Protein AF-A0A175WBI1-F1 (afdb_monomer)

Foldseek 3Di:
DADPPLCQVVLQPLVSLCQLLVVFPQLPPPFDVVFDAKDKDWQWFFPDPLWIKIWIWIAGSNRQKIWIWIDTSVGDIDTFFMDRPPQGAQAEDEPVLQQLSLLRSCLGDVSRDFPEDSSSNNCSSYADAAPDPVQVNLQRLLVHSCVRHNPLCLLSSLVSNLSSYCHLLQKDKDWDDDDQQIAIAIDNDDPPPPCCPPPRHRHCRHDVNVVVVVDPSNRSVVSSVRSVVSNVVVVVVDPPPPPPPDDGDPRDFFNKFKKKKKFFQDDLLDHHDPCLLVQLQLWLQVVCVLVVFWGKDFDAWDWDQDVNDTDTGITMMMIMTGHPVLQSLLLSLQQCLLRLTDQPIAMAGPSPRPGDPDGSLDPVRSDDLKRKWKKWAWAQDPPDLTDTQLAQPPCLVVLLPDCQLCPVFWDWDDPDSSQWIWTAGPVRWIKIKRQDDVVSSRGNTMMMIIGNGQDLSVLQSVLSSQASRVMAIPPNQEGEPPNVVVRPDCPVRRDHDDSVRSSVDPVCGSNSSSVVSSVVSVVVVVVVVD

Structure (mmCIF, N/CA/C/O backbone):
data_AF-A0A175WBI1-F1
#
_entry.id   AF-A0A175WBI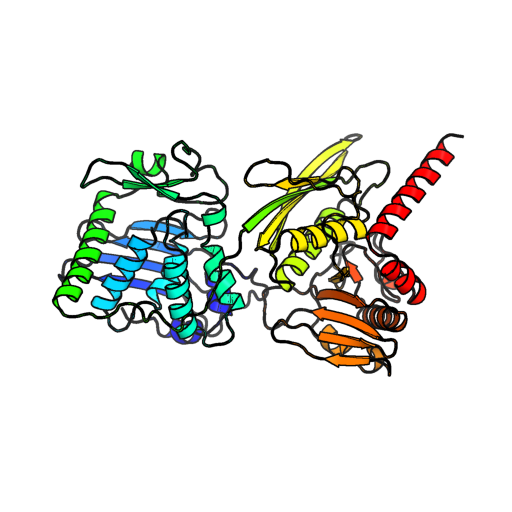1-F1
#
loop_
_atom_site.group_PDB
_atom_site.id
_atom_site.type_symbol
_atom_site.label_atom_id
_atom_site.label_alt_id
_atom_site.label_comp_id
_atom_site.label_asym_id
_atom_site.label_entity_id
_atom_site.label_seq_id
_atom_site.pdbx_PDB_ins_code
_atom_site.Cartn_x
_atom_site.Cartn_y
_atom_site.Cartn_z
_atom_site.occupancy
_atom_site.B_iso_or_equiv
_atom_site.auth_seq_id
_atom_site.auth_comp_id
_atom_site.auth_asym_id
_atom_site.auth_atom_id
_atom_site.pdbx_PDB_model_num
ATOM 1 N N . MET A 1 1 ? -30.820 -11.421 9.991 1.00 67.31 1 MET A N 1
ATOM 2 C CA . MET A 1 1 ? -31.327 -11.354 8.594 1.00 67.31 1 MET A CA 1
ATOM 3 C C . MET A 1 1 ? -30.323 -12.065 7.705 1.00 67.31 1 MET A C 1
ATOM 5 O O . MET A 1 1 ? -29.138 -11.834 7.921 1.00 67.31 1 MET A O 1
ATOM 9 N N . PRO A 1 2 ? -30.737 -12.902 6.736 1.00 80.94 2 PRO A N 1
ATOM 10 C CA . PRO A 1 2 ? -29.786 -13.587 5.865 1.00 80.94 2 PRO A CA 1
ATOM 11 C C . PRO A 1 2 ? -29.010 -12.590 4.996 1.00 80.94 2 PRO A C 1
ATOM 13 O O . PRO A 1 2 ? -29.532 -11.528 4.657 1.00 80.94 2 PRO A O 1
ATOM 16 N N . LEU A 1 3 ? -27.796 -12.974 4.589 1.00 85.75 3 LEU A N 1
ATOM 17 C CA . LEU A 1 3 ? -26.983 -12.226 3.628 1.00 85.75 3 LEU A CA 1
ATOM 18 C C . LEU A 1 3 ? -27.808 -11.843 2.387 1.00 85.75 3 LEU A C 1
ATOM 20 O O . LEU A 1 3 ? -28.344 -12.761 1.739 1.00 85.75 3 LEU A O 1
ATOM 24 N N . PRO A 1 4 ? -27.885 -10.541 2.034 1.00 87.19 4 PRO A N 1
ATOM 25 C CA . PRO A 1 4 ? -28.592 -10.076 0.848 1.00 87.19 4 PRO A CA 1
ATOM 26 C C . PRO A 1 4 ? -28.163 -10.852 -0.396 1.00 87.19 4 PRO A C 1
ATOM 28 O O . PRO A 1 4 ? -26.975 -11.066 -0.640 1.00 87.19 4 PRO A O 1
ATOM 31 N N . THR A 1 5 ? -29.135 -11.295 -1.194 1.00 86.19 5 THR A N 1
ATOM 32 C CA . THR A 1 5 ? -28.869 -12.163 -2.355 1.00 86.19 5 THR A CA 1
ATOM 33 C C . THR A 1 5 ? -27.973 -11.481 -3.392 1.00 86.19 5 THR A C 1
ATOM 35 O O . THR A 1 5 ? -27.156 -12.154 -4.015 1.00 86.19 5 THR A O 1
ATOM 38 N N . SER A 1 6 ? -28.074 -10.153 -3.523 1.00 85.62 6 SER A N 1
ATOM 39 C CA . SER A 1 6 ? -27.217 -9.324 -4.381 1.00 85.62 6 SER A CA 1
ATOM 40 C C . SER A 1 6 ? -25.741 -9.363 -3.979 1.00 85.62 6 SER A C 1
ATOM 42 O O . SER A 1 6 ? -24.877 -9.284 -4.845 1.00 85.62 6 SER A O 1
ATOM 44 N N . LEU A 1 7 ? -25.444 -9.535 -2.687 1.00 89.38 7 LEU A N 1
ATOM 45 C CA . LEU A 1 7 ? -24.081 -9.494 -2.161 1.00 89.38 7 LEU A CA 1
ATOM 46 C C . LEU A 1 7 ? -23.341 -10.826 -2.336 1.00 89.38 7 LEU A C 1
ATOM 48 O O . LEU A 1 7 ? -22.128 -10.848 -2.512 1.00 89.38 7 LEU A O 1
ATOM 52 N N . ARG A 1 8 ? -24.060 -11.954 -2.324 1.00 88.56 8 ARG A N 1
ATOM 53 C CA . ARG A 1 8 ? -23.471 -13.306 -2.374 1.00 88.56 8 ARG A CA 1
ATOM 54 C C . ARG A 1 8 ? -22.456 -13.534 -3.505 1.00 88.56 8 ARG A C 1
ATOM 56 O O . ARG A 1 8 ? -21.385 -14.046 -3.192 1.00 88.56 8 ARG A O 1
ATOM 63 N N . PRO A 1 9 ? -22.730 -13.185 -4.781 1.00 86.56 9 PRO A N 1
ATOM 64 C CA . PRO A 1 9 ? -21.739 -13.371 -5.843 1.00 86.56 9 PRO A CA 1
ATOM 65 C C . PRO A 1 9 ? -20.510 -12.467 -5.675 1.00 86.56 9 PRO A C 1
ATOM 67 O O . PRO A 1 9 ? -19.434 -12.813 -6.152 1.00 86.56 9 PRO A O 1
ATOM 70 N N . LEU A 1 10 ? -20.653 -11.332 -4.986 1.00 89.25 10 LEU A N 1
ATOM 71 C CA . LEU A 1 10 ? -19.582 -10.357 -4.790 1.00 89.25 10 LEU A CA 1
ATOM 72 C C . LEU A 1 10 ? -18.625 -10.760 -3.672 1.00 89.25 10 LEU A C 1
ATOM 74 O O . LEU A 1 10 ? -17.445 -10.453 -3.763 1.00 89.25 10 LEU A O 1
ATOM 78 N N . LEU A 1 11 ? -19.087 -11.509 -2.665 1.00 90.75 11 LEU A N 1
ATOM 79 C CA . LEU A 1 11 ? -18.221 -11.970 -1.575 1.00 90.75 11 LEU A CA 1
ATOM 80 C C . LEU A 1 11 ? -17.048 -12.826 -2.078 1.00 90.75 11 LEU A C 1
ATOM 82 O O . LEU A 1 11 ? -15.987 -12.791 -1.477 1.00 90.75 11 LEU A O 1
ATOM 86 N N . ALA A 1 12 ? -17.193 -13.552 -3.188 1.00 88.19 12 ALA A N 1
ATOM 87 C CA . ALA A 1 12 ? -16.093 -14.324 -3.775 1.00 88.19 12 ALA A CA 1
ATOM 88 C C . ALA A 1 12 ? -15.108 -13.470 -4.605 1.00 88.19 12 ALA A C 1
ATOM 90 O O . ALA A 1 12 ? -14.109 -13.982 -5.108 1.00 88.19 12 ALA A O 1
ATOM 91 N N . SER A 1 13 ? -15.389 -12.179 -4.795 1.00 86.44 13 SER A N 1
ATOM 92 C CA . SER A 1 13 ? -14.589 -11.284 -5.627 1.00 86.44 13 SER A CA 1
ATOM 93 C C . SER A 1 13 ? -13.491 -10.609 -4.812 1.00 86.44 13 SER A C 1
ATOM 95 O O . SER A 1 13 ? -13.775 -9.854 -3.884 1.00 86.44 13 SER A O 1
ATOM 97 N N . LYS A 1 14 ? -12.228 -10.789 -5.219 1.00 83.56 14 LYS A N 1
ATOM 98 C CA . LYS A 1 14 ? -11.097 -10.024 -4.663 1.00 83.56 14 LYS A CA 1
ATOM 99 C C . LYS A 1 14 ? -11.314 -8.510 -4.799 1.00 83.56 14 LYS A C 1
ATOM 101 O O . LYS A 1 14 ? -11.045 -7.784 -3.851 1.00 83.56 14 LYS A O 1
ATOM 106 N N . ARG A 1 15 ? -11.879 -8.065 -5.934 1.00 81.75 15 ARG A N 1
ATOM 107 C CA . ARG A 1 15 ? -12.194 -6.651 -6.209 1.00 81.75 15 ARG A CA 1
ATOM 108 C C . ARG A 1 15 ? -13.192 -6.071 -5.206 1.00 81.75 15 ARG A C 1
ATOM 110 O O . ARG A 1 15 ? -13.000 -4.959 -4.737 1.00 81.75 15 ARG A O 1
ATOM 117 N N . PHE A 1 16 ? -14.230 -6.836 -4.855 1.00 88.69 16 PHE A N 1
ATOM 118 C CA . PHE A 1 16 ? -15.211 -6.399 -3.854 1.00 88.69 16 PHE A CA 1
ATOM 119 C C . PHE A 1 16 ? -14.530 -6.049 -2.532 1.00 88.69 16 PHE A C 1
ATOM 121 O O . PHE A 1 16 ? -14.773 -4.992 -1.961 1.00 88.69 16 PHE A O 1
ATOM 128 N N . TRP A 1 17 ? -13.645 -6.927 -2.068 1.00 89.81 17 TRP A N 1
ATOM 129 C CA . TRP A 1 17 ? -12.959 -6.728 -0.802 1.00 89.81 17 TRP A CA 1
ATOM 130 C C . TRP A 1 17 ? -11.874 -5.662 -0.867 1.00 89.81 17 TRP A C 1
ATOM 132 O O . TRP A 1 17 ? -11.742 -4.902 0.085 1.00 89.81 17 TRP A O 1
ATOM 142 N N . SER A 1 18 ? -11.134 -5.548 -1.971 1.00 84.06 18 SER A N 1
ATOM 143 C CA . SER A 1 18 ? -10.153 -4.472 -2.126 1.00 84.06 18 SER A CA 1
ATOM 144 C C . SER A 1 18 ? -10.799 -3.093 -2.122 1.00 84.06 18 SER A C 1
ATOM 146 O O . SER A 1 18 ? -10.284 -2.205 -1.442 1.00 84.06 18 SER A O 1
ATOM 148 N N . ASP A 1 19 ? -11.949 -2.931 -2.782 1.00 85.56 19 ASP A N 1
ATOM 149 C CA . ASP A 1 19 ? -12.682 -1.666 -2.772 1.00 85.56 19 ASP A CA 1
ATOM 150 C C . ASP A 1 19 ? -13.340 -1.437 -1.403 1.00 85.56 19 ASP A C 1
ATOM 152 O O . ASP A 1 19 ? -13.218 -0.346 -0.853 1.00 85.56 19 ASP A O 1
ATOM 156 N N . TYR A 1 20 ? -13.950 -2.467 -0.794 1.00 89.44 20 TYR A N 1
ATOM 157 C CA . TYR A 1 20 ? -14.507 -2.365 0.561 1.00 89.44 20 TYR A CA 1
ATOM 158 C C . TYR A 1 20 ? -13.448 -1.939 1.581 1.00 89.44 20 TYR A C 1
ATOM 160 O O . TYR A 1 20 ? -13.760 -1.184 2.500 1.00 89.44 20 TYR A O 1
ATOM 168 N N . PHE A 1 21 ? -12.201 -2.402 1.425 1.00 87.50 21 PHE A N 1
ATOM 169 C CA . PHE A 1 21 ? -11.059 -2.041 2.265 1.00 87.50 21 PHE A CA 1
ATOM 170 C C . PHE A 1 21 ? -10.270 -0.821 1.775 1.00 87.50 21 PHE A C 1
ATOM 172 O O . PHE A 1 21 ? -9.257 -0.505 2.388 1.00 87.50 21 PHE A O 1
ATOM 179 N N . PHE A 1 22 ? -10.697 -0.116 0.722 1.00 81.06 22 PHE A N 1
ATOM 180 C CA . PHE A 1 22 ? -9.956 1.012 0.130 1.00 81.06 22 PHE A CA 1
ATOM 181 C C . PHE A 1 22 ? -8.461 0.716 -0.063 1.00 81.06 22 PHE A C 1
ATOM 183 O O . PHE A 1 22 ? -7.600 1.528 0.289 1.00 81.06 22 PHE A O 1
ATOM 190 N N . ILE A 1 23 ? -8.150 -0.493 -0.525 1.00 74.62 23 ILE A N 1
ATOM 191 C CA . ILE A 1 23 ? -6.790 -0.877 -0.920 1.00 74.62 23 ILE A CA 1
ATOM 192 C C . ILE A 1 23 ? -6.574 -0.494 -2.381 1.00 74.62 23 ILE A C 1
ATOM 194 O O . ILE A 1 23 ? -5.535 0.062 -2.737 1.00 74.62 23 ILE A O 1
ATOM 198 N N . THR A 1 24 ? -7.608 -0.696 -3.194 1.00 63.97 24 THR A N 1
ATOM 199 C CA . THR A 1 24 ? -7.640 -0.292 -4.590 1.00 63.97 24 THR A CA 1
ATOM 200 C C . THR A 1 24 ? -7.917 1.202 -4.730 1.00 63.97 24 THR A C 1
ATOM 202 O O . THR A 1 24 ? -8.989 1.694 -4.379 1.00 63.97 24 THR A O 1
ATOM 205 N N . ASP A 1 25 ? -6.981 1.924 -5.351 1.00 52.03 25 ASP A N 1
ATOM 206 C CA . ASP A 1 25 ? -7.304 3.172 -6.047 1.00 52.03 25 ASP A CA 1
ATOM 207 C C . ASP A 1 25 ? -8.112 2.775 -7.290 1.00 52.03 25 ASP A C 1
ATOM 209 O O . ASP A 1 25 ? -7.532 2.459 -8.326 1.00 52.03 25 ASP A O 1
ATOM 213 N N . VAL A 1 26 ? -9.440 2.689 -7.171 1.00 42.69 26 VAL A N 1
ATOM 214 C CA . VAL A 1 26 ? -10.353 2.179 -8.210 1.00 42.69 26 VAL A CA 1
ATOM 215 C C . VAL A 1 26 ? -10.020 2.781 -9.591 1.00 42.69 26 VAL A C 1
ATOM 217 O O . VAL A 1 26 ? -10.384 3.920 -9.899 1.00 42.69 26 VAL A O 1
ATOM 220 N N . ALA A 1 27 ? -9.305 2.040 -10.454 1.00 43.25 27 ALA A N 1
ATOM 221 C CA . ALA A 1 27 ? -8.988 2.517 -11.803 1.00 43.25 27 ALA A CA 1
ATOM 222 C C . ALA A 1 27 ? -10.177 2.381 -12.747 1.00 43.25 27 ALA A C 1
ATOM 224 O O . ALA A 1 27 ? -10.311 3.183 -13.677 1.00 43.25 27 ALA A O 1
ATOM 225 N N . ASP A 1 28 ? -10.997 1.360 -12.503 1.00 48.75 28 ASP A N 1
ATOM 226 C CA . ASP A 1 28 ? -12.240 1.098 -13.200 1.00 48.75 28 ASP A CA 1
ATOM 227 C C . ASP A 1 28 ? -13.403 1.680 -12.386 1.00 48.75 28 ASP A C 1
ATOM 229 O O . ASP A 1 28 ? -13.938 0.991 -11.516 1.00 48.75 28 ASP A O 1
ATOM 233 N N . PRO A 1 29 ? -13.822 2.933 -12.651 1.00 50.78 29 PRO A N 1
ATOM 234 C CA . PRO A 1 29 ? -14.996 3.501 -12.004 1.00 50.78 29 PRO A CA 1
ATOM 235 C C . PRO A 1 29 ? -16.272 2.786 -12.453 1.00 50.78 29 PRO A C 1
ATOM 237 O O . PRO A 1 29 ? -17.354 3.199 -12.035 1.00 50.78 29 PRO A O 1
ATOM 240 N N . SER A 1 30 ? -16.184 1.783 -13.348 1.00 57.47 30 SER A N 1
ATOM 241 C CA . SER A 1 30 ? -17.353 1.019 -13.718 1.00 57.47 30 SER A CA 1
ATOM 242 C C . SER A 1 30 ? -17.879 0.317 -12.463 1.00 57.47 30 SER A C 1
ATOM 244 O O . SER A 1 30 ? -17.153 -0.432 -11.801 1.00 57.47 30 SER A O 1
ATOM 246 N N . PRO A 1 31 ? -19.120 0.620 -12.077 1.00 62.44 31 PRO A N 1
ATOM 247 C CA . PRO A 1 31 ? -19.749 -0.007 -10.930 1.00 62.44 31 PRO A CA 1
ATOM 248 C C . PRO A 1 31 ? -19.835 -1.527 -11.106 1.00 62.44 31 PRO A C 1
ATOM 250 O O . PRO A 1 31 ? -19.843 -2.050 -12.223 1.00 62.44 31 PRO A O 1
ATOM 253 N N . TYR A 1 32 ? -19.909 -2.231 -9.976 1.00 66.62 32 TYR A N 1
ATOM 254 C CA . TYR A 1 32 ? -20.024 -3.686 -9.925 1.00 66.62 32 TYR A CA 1
ATOM 255 C C . TYR A 1 32 ? -21.085 -4.218 -10.887 1.00 66.62 32 TYR A C 1
ATOM 257 O O . TYR A 1 32 ? -22.176 -3.667 -10.991 1.00 66.62 32 TYR A O 1
ATOM 265 N N . SER A 1 33 ? -20.789 -5.340 -11.544 1.00 62.81 33 SER A N 1
ATOM 266 C CA . SER A 1 33 ? -21.794 -6.150 -12.230 1.00 62.81 33 SER A CA 1
ATOM 267 C C . SER A 1 33 ? -21.841 -7.535 -11.572 1.00 62.81 33 SER A C 1
ATOM 269 O O . SER A 1 33 ? -20.851 -8.265 -11.653 1.00 62.81 33 SER A O 1
ATOM 271 N N . PRO A 1 34 ? -22.944 -7.911 -10.894 1.00 65.56 34 PRO A N 1
ATOM 272 C CA . PRO A 1 34 ? -24.192 -7.158 -10.769 1.00 65.56 34 PRO A CA 1
ATOM 273 C C . PRO 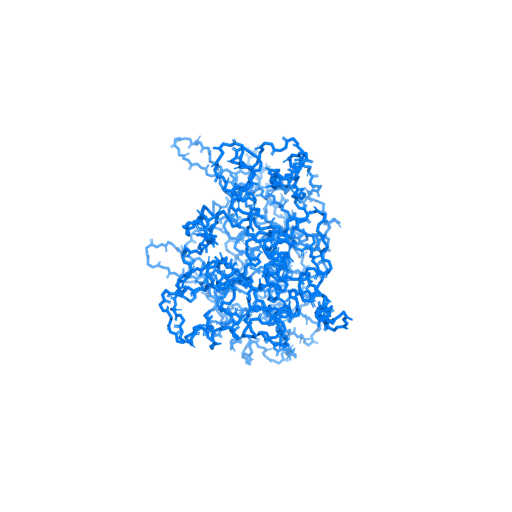A 1 34 ? -24.044 -5.921 -9.875 1.00 65.56 34 PRO A C 1
ATOM 275 O O . PRO A 1 34 ? -23.379 -5.964 -8.841 1.00 65.56 34 PRO A O 1
ATOM 278 N N . HIS A 1 35 ? -24.710 -4.836 -10.267 1.00 71.44 35 HIS A N 1
ATOM 279 C CA . HIS A 1 35 ? -24.831 -3.654 -9.423 1.00 71.44 35 HIS A CA 1
ATOM 280 C C . HIS A 1 35 ? -25.624 -4.012 -8.172 1.00 71.44 35 HIS A C 1
ATOM 282 O O . HIS A 1 35 ? -26.586 -4.784 -8.239 1.00 71.44 35 HIS A O 1
ATOM 288 N N . PHE A 1 36 ? -25.257 -3.411 -7.050 1.00 79.38 36 PHE A N 1
ATOM 289 C CA . PHE A 1 36 ? -26.043 -3.465 -5.830 1.00 79.38 36 PHE A CA 1
ATOM 290 C C . PHE A 1 36 ? -26.326 -2.038 -5.354 1.00 79.38 36 PHE A C 1
ATOM 292 O O . PHE A 1 36 ? -25.452 -1.173 -5.399 1.00 79.38 36 PHE A O 1
ATOM 299 N N . GLU A 1 37 ? -27.579 -1.797 -4.971 1.00 81.56 37 GLU A N 1
ATOM 300 C CA . GLU A 1 37 ? -27.994 -0.589 -4.247 1.00 81.56 37 GLU A CA 1
ATOM 301 C C . GLU A 1 37 ? -27.553 -0.680 -2.778 1.00 81.56 37 GLU A C 1
ATOM 303 O O . GLU A 1 37 ? -26.937 -1.674 -2.391 1.00 81.56 37 GLU A O 1
ATOM 308 N N . ASP A 1 38 ? -27.888 0.335 -1.977 1.00 87.94 38 ASP A N 1
ATOM 309 C CA . ASP A 1 38 ? -27.624 0.409 -0.537 1.00 87.94 38 ASP A CA 1
ATOM 310 C C . ASP A 1 38 ? -27.869 -0.939 0.162 1.00 87.94 38 ASP A C 1
ATOM 312 O O . ASP A 1 38 ? -28.999 -1.409 0.333 1.00 87.94 38 ASP A O 1
ATOM 316 N N . VAL A 1 39 ? -26.778 -1.582 0.568 1.00 92.56 39 VAL A N 1
ATOM 317 C CA . VAL A 1 39 ? -26.791 -2.811 1.353 1.00 92.56 39 VAL A CA 1
ATOM 318 C C . VAL A 1 39 ? -26.687 -2.423 2.817 1.00 92.56 39 VAL A C 1
ATOM 320 O O . VAL A 1 39 ? -25.826 -1.640 3.197 1.00 92.56 39 VAL A O 1
ATOM 323 N N . THR A 1 40 ? -27.534 -3.005 3.664 1.00 94.81 40 THR A N 1
ATOM 324 C CA . THR A 1 40 ? -27.375 -2.962 5.123 1.00 94.81 40 THR A CA 1
ATOM 325 C C . THR A 1 40 ? -27.218 -4.380 5.651 1.00 94.81 40 THR A C 1
ATOM 327 O O . THR A 1 40 ? -28.059 -5.249 5.407 1.00 94.81 40 THR A O 1
ATOM 330 N N . LEU A 1 41 ? -26.134 -4.616 6.382 1.00 95.75 41 LEU A N 1
ATOM 331 C CA . LEU A 1 41 ? -25.868 -5.846 7.111 1.00 95.75 41 LEU A CA 1
ATOM 332 C C . LEU A 1 41 ? -26.136 -5.594 8.590 1.00 95.75 41 LEU A C 1
ATOM 334 O O . LEU A 1 41 ? -25.518 -4.718 9.185 1.00 95.75 41 LEU A O 1
ATOM 338 N N . THR A 1 42 ? -27.048 -6.367 9.180 1.00 96.38 42 THR A N 1
ATOM 339 C CA . THR A 1 42 ? -27.371 -6.297 10.611 1.00 96.38 42 THR A CA 1
ATOM 340 C C . THR A 1 42 ? -27.054 -7.633 11.268 1.00 96.38 42 THR A C 1
ATOM 342 O O . THR A 1 42 ? -27.677 -8.654 10.958 1.00 96.38 42 THR A O 1
ATOM 345 N N . PHE A 1 43 ? -26.097 -7.607 12.189 1.00 96.62 43 PHE A N 1
ATOM 346 C CA . PHE A 1 43 ? -25.653 -8.748 12.975 1.00 96.62 43 PHE A CA 1
ATOM 347 C C . PHE A 1 43 ? -26.313 -8.681 14.352 1.00 96.62 43 PHE A C 1
ATOM 349 O O . PHE A 1 43 ? -25.859 -7.950 15.232 1.00 96.62 43 PHE A O 1
ATOM 356 N N . SER A 1 44 ? -27.427 -9.397 14.508 1.00 95.75 44 SER A N 1
ATOM 357 C CA . SER A 1 44 ? -28.237 -9.388 15.730 1.00 95.75 44 SER A CA 1
ATOM 358 C C . SER A 1 44 ? -27.953 -10.599 16.613 1.00 95.75 44 SER A C 1
ATOM 360 O O . SER A 1 44 ? -27.747 -11.701 16.111 1.00 95.75 44 SER A O 1
ATOM 362 N N . PHE A 1 45 ? -28.012 -10.401 17.925 1.00 95.94 45 PHE A N 1
ATOM 363 C CA . PHE A 1 45 ? -27.905 -11.454 18.932 1.00 95.94 45 PHE A CA 1
ATOM 364 C C . PHE A 1 45 ? -28.684 -11.069 20.200 1.00 95.94 45 PHE A C 1
ATOM 366 O O . PHE A 1 45 ? -29.158 -9.941 20.349 1.00 95.94 45 PHE A O 1
ATOM 373 N N . GLY A 1 46 ? -28.845 -12.027 21.111 1.00 93.00 46 GLY A N 1
ATOM 374 C CA . GLY A 1 46 ? -29.504 -11.837 22.404 1.00 93.00 46 GLY A CA 1
ATOM 375 C C . GLY A 1 46 ? -30.302 -13.069 22.813 1.00 93.00 46 GLY A C 1
ATOM 376 O O . GLY A 1 46 ? -30.910 -13.736 21.974 1.00 93.00 46 GLY A O 1
ATOM 377 N N . ARG A 1 47 ? -30.318 -13.387 24.111 1.00 85.62 47 ARG A N 1
ATOM 378 C CA . ARG A 1 47 ? -31.052 -14.553 24.637 1.00 85.62 47 ARG A CA 1
ATOM 379 C C . ARG A 1 47 ? -32.570 -14.371 24.568 1.00 85.62 47 ARG A C 1
ATOM 381 O O . ARG A 1 47 ? -33.309 -15.344 24.432 1.00 85.62 47 ARG A O 1
ATOM 388 N N . ASN A 1 48 ? -33.040 -13.131 24.699 1.00 86.44 48 ASN A N 1
ATOM 389 C CA . ASN A 1 48 ? -34.458 -12.793 24.664 1.00 86.44 48 ASN A CA 1
ATOM 390 C C . ASN A 1 48 ? -34.833 -12.214 23.286 1.00 86.44 48 ASN A C 1
ATOM 392 O O . ASN A 1 48 ? -34.361 -11.130 22.947 1.00 86.44 48 ASN A O 1
ATOM 396 N N . PRO A 1 49 ? -35.745 -12.849 22.525 1.00 79.81 49 PRO A N 1
ATOM 397 C CA . PRO A 1 49 ? -36.209 -12.333 21.235 1.00 79.81 49 PRO A CA 1
ATOM 398 C C . PRO A 1 49 ? -36.796 -10.912 21.277 1.00 79.81 49 PRO A C 1
ATOM 400 O O . PRO A 1 49 ? -36.860 -10.256 20.243 1.00 79.81 49 PRO A O 1
ATOM 403 N N . GLN A 1 50 ? -37.242 -10.434 22.445 1.00 82.19 50 GLN A N 1
ATOM 404 C CA . GLN A 1 50 ? -37.778 -9.079 22.632 1.00 82.19 50 GLN A CA 1
ATOM 405 C C . GLN A 1 50 ? -36.712 -8.035 22.999 1.00 82.19 50 GLN A C 1
ATOM 407 O O . GLN A 1 50 ? -37.005 -6.843 22.979 1.00 82.19 50 GLN A O 1
ATOM 412 N N . ALA A 1 51 ? -35.500 -8.466 23.352 1.00 85.31 51 ALA A N 1
ATOM 413 C CA . ALA A 1 51 ? -34.397 -7.609 23.771 1.00 85.31 51 ALA A CA 1
ATOM 414 C C . ALA A 1 51 ? -33.173 -7.920 22.900 1.00 85.31 51 ALA A C 1
ATOM 416 O O . ALA A 1 51 ? -32.228 -8.572 23.336 1.00 85.31 51 ALA A O 1
ATOM 417 N N . GLN A 1 52 ? -33.249 -7.512 21.632 1.00 90.94 52 GLN A N 1
ATOM 418 C CA . GLN A 1 52 ? -32.191 -7.761 20.658 1.00 90.94 52 GLN A CA 1
ATOM 419 C C . GLN A 1 52 ? -31.117 -6.678 20.709 1.00 90.94 52 GLN A C 1
ATOM 421 O O . GLN A 1 52 ? -31.407 -5.485 20.813 1.00 90.94 52 GLN A O 1
ATOM 426 N N . TYR A 1 53 ? -29.879 -7.127 20.574 1.00 97.19 53 TYR A N 1
ATOM 427 C CA . TYR A 1 53 ? -28.689 -6.310 20.409 1.00 97.19 53 TYR A CA 1
ATOM 428 C C . TYR A 1 53 ? -28.205 -6.488 18.978 1.00 97.19 53 TYR A C 1
ATOM 430 O O . TYR A 1 53 ? -28.351 -7.572 18.406 1.00 97.19 53 TYR A O 1
ATOM 438 N N . SER A 1 54 ? -27.643 -5.445 18.373 1.00 96.94 54 SER A N 1
ATOM 439 C CA . SER A 1 54 ? -27.081 -5.588 17.031 1.00 96.94 54 SER A CA 1
ATOM 440 C C . SER A 1 54 ? -25.998 -4.585 16.705 1.00 96.94 54 SER A C 1
ATOM 442 O O . SER A 1 54 ? -26.042 -3.453 17.180 1.00 96.94 54 SER A O 1
ATOM 444 N N . LEU A 1 55 ? -25.085 -5.010 15.830 1.00 97.81 55 LEU A N 1
ATOM 445 C CA . LEU A 1 55 ? -24.214 -4.132 15.053 1.00 97.81 55 LEU A CA 1
ATOM 446 C C . LEU A 1 55 ? -24.732 -4.086 13.614 1.00 97.81 55 LEU A C 1
ATOM 448 O O . LEU A 1 55 ? -25.053 -5.128 13.036 1.00 97.81 55 LEU A O 1
ATOM 452 N N . SER A 1 56 ? -24.805 -2.893 13.037 1.00 97.25 56 SER A N 1
ATOM 453 C CA . SER A 1 56 ? -25.198 -2.673 11.649 1.00 97.25 56 SER A CA 1
ATOM 454 C C . SER A 1 56 ? -24.119 -1.907 10.891 1.00 97.25 56 SER A C 1
ATOM 456 O O . SER A 1 56 ? -23.533 -0.953 11.398 1.00 97.25 56 SER A O 1
ATOM 458 N N . THR A 1 57 ? -23.849 -2.333 9.662 1.00 96.75 57 THR A N 1
ATOM 459 C CA . THR A 1 57 ? -23.035 -1.578 8.706 1.00 96.75 57 THR A CA 1
ATOM 460 C C . THR A 1 57 ? -23.750 -1.516 7.369 1.00 96.75 57 THR A C 1
ATOM 462 O O . THR A 1 57 ? -24.514 -2.422 7.024 1.00 96.75 57 THR A O 1
ATOM 465 N N . SER A 1 58 ? -23.533 -0.440 6.626 1.00 95.31 58 SER A N 1
ATOM 466 C CA . SER A 1 58 ? -24.161 -0.227 5.329 1.00 95.31 58 SER A CA 1
ATOM 467 C C . SER A 1 58 ? -23.177 0.324 4.320 1.00 95.31 58 SER A C 1
ATOM 469 O O . SER A 1 58 ? -22.221 0.992 4.695 1.00 95.31 58 SER A O 1
ATOM 471 N N . PHE A 1 59 ? -23.401 0.044 3.046 1.00 93.81 59 PHE A N 1
ATOM 472 C CA . PHE A 1 59 ? -22.567 0.550 1.964 1.00 93.81 59 PHE A CA 1
ATOM 473 C C . PHE A 1 59 ? -23.285 0.392 0.625 1.00 93.81 59 PHE A C 1
ATOM 475 O O . PHE A 1 59 ? -24.161 -0.462 0.471 1.00 93.81 59 PHE A O 1
ATOM 482 N N . ASP A 1 60 ? -22.891 1.201 -0.349 1.00 89.81 60 ASP A N 1
ATOM 483 C CA . ASP A 1 60 ? -23.355 1.118 -1.729 1.00 89.81 60 ASP A CA 1
ATOM 484 C C . ASP A 1 60 ? -22.222 0.644 -2.654 1.00 89.81 60 ASP A C 1
ATOM 486 O O . ASP A 1 60 ? -21.115 0.327 -2.214 1.00 89.81 60 ASP A O 1
ATOM 490 N N . SER A 1 61 ? -22.492 0.593 -3.958 1.00 86.94 61 SER A N 1
ATOM 491 C CA . SER A 1 61 ? -21.488 0.204 -4.958 1.00 86.94 61 SER A CA 1
ATOM 492 C C . SER A 1 61 ? -20.304 1.171 -5.107 1.00 86.94 61 SER A C 1
ATOM 494 O O . SER A 1 61 ? -19.336 0.817 -5.779 1.00 86.94 61 SER A O 1
ATOM 496 N N . SER A 1 62 ? -20.374 2.370 -4.517 1.00 83.94 62 SER A N 1
ATOM 497 C CA . SER A 1 62 ? -19.293 3.363 -4.523 1.00 83.94 62 SER A CA 1
ATOM 498 C C . SER A 1 62 ? -18.396 3.273 -3.290 1.00 83.94 62 SER A C 1
ATOM 500 O O . SER A 1 62 ? -17.277 3.780 -3.320 1.00 83.94 62 SER A O 1
ATOM 502 N N . PHE A 1 63 ? -18.887 2.648 -2.213 1.00 88.06 63 PHE A N 1
ATOM 503 C CA . PHE A 1 63 ? -18.246 2.613 -0.902 1.00 88.06 63 PHE A CA 1
ATOM 504 C C . PHE A 1 63 ? -17.865 4.005 -0.371 1.00 88.06 63 PHE A C 1
ATOM 506 O O . PHE A 1 63 ? -16.946 4.120 0.428 1.00 88.06 63 PHE A O 1
ATOM 513 N N . SER A 1 64 ? -18.555 5.078 -0.770 1.00 85.62 64 SER A N 1
ATOM 514 C CA . SER A 1 64 ? -18.178 6.438 -0.355 1.00 85.62 64 SER A CA 1
ATOM 515 C C . SER A 1 64 ? -18.340 6.694 1.147 1.00 85.62 64 SER A C 1
ATOM 517 O O . SER A 1 64 ? -17.787 7.657 1.667 1.00 85.62 64 SER A O 1
ATOM 519 N N . TYR A 1 65 ? -19.156 5.890 1.834 1.00 91.75 65 TYR A N 1
ATOM 520 C CA . TYR A 1 65 ? -19.432 6.028 3.260 1.00 91.75 65 TYR A CA 1
ATOM 521 C C . TYR A 1 65 ? -19.862 4.686 3.865 1.00 91.75 65 TYR A C 1
ATOM 523 O O . TYR A 1 65 ? -20.887 4.127 3.473 1.00 91.75 65 TYR A O 1
ATOM 531 N N . ILE A 1 66 ? -19.092 4.176 4.827 1.00 94.81 66 ILE A N 1
ATOM 532 C CA . ILE A 1 66 ? -19.327 2.888 5.493 1.00 94.81 66 ILE A CA 1
ATOM 533 C C . ILE A 1 66 ? -19.463 3.115 7.007 1.00 94.81 66 ILE A C 1
ATOM 535 O O . ILE A 1 66 ? -18.454 3.104 7.719 1.00 94.81 66 ILE A O 1
ATOM 539 N N . PRO A 1 67 ? -20.677 3.343 7.539 1.00 96.50 67 PRO A N 1
ATOM 540 C CA . PRO A 1 67 ? -20.885 3.506 8.968 1.00 96.50 67 PRO A CA 1
ATOM 541 C C . PRO A 1 67 ? -20.869 2.163 9.701 1.00 96.50 67 PRO A C 1
ATOM 543 O O . PRO A 1 67 ? -21.167 1.104 9.142 1.00 96.50 67 PRO A O 1
ATOM 546 N N . LEU A 1 68 ? -20.596 2.242 10.997 1.00 97.38 68 LEU A N 1
ATOM 547 C CA . LEU A 1 68 ? -20.910 1.222 11.981 1.00 97.38 68 LEU A CA 1
ATOM 548 C C . LEU A 1 68 ? -21.861 1.835 13.003 1.00 97.38 68 LEU A C 1
ATOM 550 O O . LEU A 1 68 ? -21.528 2.825 13.660 1.00 97.38 68 LEU A O 1
ATOM 554 N N . SER A 1 69 ? -23.023 1.219 13.160 1.00 97.19 69 SER A N 1
ATOM 555 C CA . SER A 1 69 ? -23.996 1.565 14.188 1.00 97.19 69 SER A CA 1
ATOM 556 C C . SER A 1 69 ? -24.245 0.384 15.113 1.00 97.19 69 SER A C 1
ATOM 558 O O . SER A 1 69 ? -24.006 -0.770 14.757 1.00 97.19 69 SER A O 1
ATOM 560 N N . PHE A 1 70 ? -24.730 0.668 16.317 1.00 97.31 70 PHE A N 1
ATOM 561 C CA . PHE A 1 70 ? -25.227 -0.363 17.218 1.00 97.31 70 PHE A CA 1
ATOM 562 C C . PHE A 1 70 ? -26.564 0.033 17.831 1.00 97.31 70 PHE A C 1
ATOM 564 O O . PHE A 1 70 ? -26.916 1.213 17.888 1.00 97.31 70 PHE A O 1
ATOM 571 N N . SER A 1 71 ? -27.300 -0.962 18.309 1.00 96.62 71 SER A N 1
ATOM 572 C CA . SER A 1 71 ? -28.529 -0.770 19.074 1.00 96.62 71 SER A CA 1
ATOM 573 C C . SER A 1 71 ? -28.611 -1.755 20.229 1.00 96.62 71 SER A C 1
ATOM 575 O O . SER A 1 71 ? -28.133 -2.889 20.135 1.00 96.62 71 SER A O 1
ATOM 577 N N . THR A 1 72 ? -29.279 -1.327 21.292 1.00 96.06 72 THR A N 1
ATOM 578 C CA . THR A 1 72 ? -29.609 -2.139 22.466 1.00 96.06 72 THR A CA 1
ATOM 579 C C . THR A 1 72 ? -31.102 -1.982 22.777 1.00 96.06 72 THR A C 1
ATOM 581 O O . THR A 1 72 ? -31.768 -1.111 22.209 1.00 96.06 72 THR A O 1
ATOM 584 N N . PRO A 1 73 ? -31.665 -2.763 23.711 1.00 94.62 73 PRO A N 1
ATOM 585 C CA . PRO A 1 73 ? -33.030 -2.539 24.190 1.00 94.62 73 PRO A CA 1
ATOM 586 C C . PRO A 1 73 ? -33.246 -1.141 24.793 1.00 94.62 73 PRO A C 1
ATOM 588 O O . PRO A 1 73 ? -34.362 -0.621 24.764 1.00 94.62 73 PRO A O 1
ATOM 591 N N . SER A 1 74 ? -32.189 -0.540 25.347 1.00 89.62 74 SER A N 1
ATOM 592 C CA . SER A 1 74 ? -32.200 0.779 25.987 1.00 89.62 74 SER A CA 1
ATOM 593 C C . SER A 1 74 ? -31.868 1.931 25.026 1.00 89.62 74 SER A C 1
ATOM 595 O O . SER A 1 74 ? -32.250 3.074 25.286 1.00 89.62 74 SER A O 1
ATOM 597 N N . LEU A 1 75 ? -31.201 1.644 23.904 1.00 91.75 75 LEU A N 1
ATOM 598 C CA . LEU A 1 75 ? -30.675 2.631 22.969 1.00 91.75 75 LEU A CA 1
ATOM 599 C C . LEU A 1 75 ? -31.097 2.305 21.533 1.00 91.75 75 LEU A C 1
ATOM 601 O O . LEU A 1 75 ? -30.690 1.298 20.947 1.00 91.75 75 LEU A O 1
ATOM 605 N N . ARG A 1 76 ? -31.873 3.216 20.933 1.00 90.81 76 ARG A N 1
ATOM 606 C CA . ARG A 1 76 ? -32.138 3.187 19.488 1.00 90.81 76 ARG A CA 1
ATOM 607 C C . ARG A 1 76 ? -30.818 3.289 18.720 1.00 90.81 76 ARG A C 1
ATOM 609 O O . ARG A 1 76 ? -29.908 3.963 19.182 1.00 90.81 76 ARG A O 1
ATOM 616 N N . GLU A 1 77 ? -30.772 2.673 17.538 1.00 93.62 77 GLU A N 1
ATOM 617 C CA . GLU A 1 77 ? -29.620 2.680 16.628 1.00 93.62 77 GLU A CA 1
ATOM 618 C C . GLU A 1 77 ? -28.825 3.994 16.641 1.00 93.62 77 GLU A C 1
ATOM 620 O O . GLU A 1 77 ? -29.370 5.085 16.434 1.00 93.62 77 GLU A O 1
ATOM 625 N N . ARG A 1 78 ? -27.524 3.856 16.899 1.00 93.69 78 ARG A N 1
ATOM 626 C CA . ARG A 1 78 ? -26.570 4.949 17.032 1.00 93.69 78 ARG A CA 1
ATOM 627 C C . ARG A 1 78 ? -25.306 4.627 16.251 1.00 93.69 78 ARG A C 1
ATOM 629 O O . ARG A 1 78 ? -24.672 3.606 16.504 1.00 93.69 78 ARG A O 1
ATOM 636 N N . GLU A 1 79 ? -24.911 5.537 15.367 1.00 94.31 79 GLU A N 1
ATOM 637 C CA . GLU A 1 79 ? -23.623 5.467 14.676 1.00 94.31 79 GLU A CA 1
ATOM 638 C C . GLU A 1 79 ? -22.469 5.718 15.652 1.00 94.31 79 GLU A C 1
ATOM 640 O O . GLU A 1 79 ? -22.423 6.744 16.342 1.00 94.31 79 GLU A O 1
ATOM 645 N N . ILE A 1 80 ? -21.516 4.793 15.672 1.00 93.19 80 ILE A N 1
ATOM 646 C CA . ILE A 1 80 ? -20.324 4.819 16.525 1.00 93.19 80 ILE A CA 1
ATOM 647 C C . ILE A 1 80 ? -19.024 4.973 15.745 1.00 93.19 80 ILE A C 1
ATOM 649 O O . ILE A 1 80 ? -18.048 5.460 16.307 1.00 93.19 80 ILE A O 1
ATOM 653 N N . ALA A 1 81 ? -19.011 4.611 14.468 1.00 93.56 81 ALA A N 1
ATOM 654 C CA . ALA A 1 81 ? -17.856 4.726 13.590 1.00 93.56 81 ALA A CA 1
ATOM 655 C C . ALA A 1 81 ? -18.317 4.949 12.148 1.00 93.56 81 ALA A C 1
ATOM 657 O O . ALA A 1 81 ? -19.460 4.654 11.806 1.00 93.56 81 ALA A O 1
ATOM 658 N N . HIS A 1 82 ? -17.419 5.448 11.306 1.00 92.25 82 HIS A N 1
ATOM 659 C CA . HIS A 1 82 ? -17.602 5.450 9.859 1.00 92.25 82 HIS A CA 1
ATOM 660 C C . HIS A 1 82 ? -16.260 5.458 9.138 1.00 92.25 82 HIS A C 1
ATOM 662 O O . HIS A 1 82 ? -15.243 5.842 9.716 1.00 92.25 82 HIS A O 1
ATOM 668 N N . ASP A 1 83 ? -16.268 5.054 7.877 1.00 89.00 83 ASP A N 1
ATOM 669 C CA . ASP A 1 83 ? -15.136 5.170 6.968 1.00 89.00 83 ASP A CA 1
ATOM 670 C C . ASP A 1 83 ? -15.604 5.816 5.651 1.00 89.00 83 ASP A C 1
ATOM 672 O O . ASP A 1 83 ? -16.523 5.302 5.015 1.00 89.00 83 ASP A O 1
ATOM 676 N N . ASP A 1 84 ? -15.037 6.971 5.290 1.00 83.81 84 ASP A N 1
ATOM 677 C CA . ASP A 1 84 ? -15.463 7.821 4.163 1.00 83.81 84 ASP A CA 1
ATOM 678 C C . ASP A 1 84 ? -14.298 8.268 3.252 1.00 83.81 84 ASP A C 1
ATOM 680 O O . ASP A 1 84 ? -14.463 9.164 2.428 1.00 83.81 84 ASP A O 1
ATOM 684 N N . GLN A 1 85 ? -13.106 7.678 3.423 1.00 71.31 85 GLN A N 1
ATOM 685 C CA . GLN A 1 85 ? -11.857 8.050 2.731 1.00 71.31 85 GLN A CA 1
ATOM 686 C C . GLN A 1 85 ? -11.304 9.464 3.006 1.00 71.31 85 GLN A C 1
ATOM 688 O O . GLN A 1 85 ? -10.260 9.808 2.449 1.00 71.31 85 GLN A O 1
ATOM 693 N N . ALA A 1 86 ? -11.944 10.289 3.840 1.00 68.12 86 ALA A N 1
ATOM 694 C CA . ALA A 1 86 ? -11.525 11.676 4.070 1.00 68.12 86 ALA A CA 1
ATOM 695 C C . ALA A 1 86 ? -11.343 12.007 5.557 1.00 68.12 86 ALA A C 1
ATOM 697 O O . ALA A 1 86 ? -10.287 12.488 5.962 1.00 68.12 86 ALA A O 1
ATOM 698 N N . HIS A 1 87 ? -12.361 11.738 6.371 1.00 64.56 87 HIS A N 1
ATOM 699 C CA . HIS A 1 87 ? -12.406 11.996 7.810 1.00 64.56 87 HIS A CA 1
ATOM 700 C C . HIS A 1 87 ? -12.912 10.754 8.552 1.00 64.56 87 HIS A C 1
ATOM 702 O O . HIS A 1 87 ? -13.795 10.829 9.406 1.00 64.56 87 HIS A O 1
ATOM 708 N N . TRP A 1 88 ? -12.363 9.594 8.200 1.00 70.94 88 TRP A N 1
ATOM 709 C CA . TRP A 1 88 ? -12.769 8.306 8.746 1.00 70.94 88 TRP A CA 1
ATOM 710 C C . TRP A 1 88 ? -12.640 8.280 10.283 1.00 70.94 88 TRP A C 1
ATOM 712 O O . TRP A 1 88 ? -11.768 8.923 10.838 1.00 70.94 88 TRP A O 1
ATOM 722 N N . HIS A 1 89 ? -13.494 7.558 11.007 1.00 77.94 89 HIS A N 1
ATOM 723 C CA . HIS A 1 89 ? -13.320 7.236 12.432 1.00 77.94 89 HIS A CA 1
ATOM 724 C C . HIS A 1 89 ? -13.635 5.752 12.688 1.00 77.94 89 HIS A C 1
ATOM 726 O O . HIS A 1 89 ? -14.542 5.450 13.471 1.00 77.94 89 HIS A O 1
ATOM 732 N N . PRO A 1 90 ? -12.959 4.799 12.019 1.00 84.94 90 PRO A N 1
ATOM 733 C CA . PRO A 1 90 ? -13.401 3.413 12.046 1.00 84.94 90 PRO A CA 1
ATOM 734 C C . PRO A 1 90 ? -12.988 2.693 13.339 1.00 84.94 90 PRO A C 1
ATOM 736 O O . PRO A 1 90 ? -13.638 1.738 13.744 1.00 84.94 90 PRO A O 1
ATOM 739 N N . HIS A 1 91 ? -11.934 3.147 14.018 1.00 90.81 91 HIS A N 1
ATOM 740 C CA . HIS A 1 91 ? -11.209 2.368 15.025 1.00 90.81 91 HIS A CA 1
ATOM 741 C C . HIS A 1 91 ? -11.878 2.352 16.408 1.00 90.81 91 HIS A C 1
ATOM 743 O O . HIS A 1 91 ? -11.392 2.982 17.348 1.00 90.81 91 HIS A O 1
ATOM 749 N N . VAL A 1 92 ? -13.014 1.671 16.552 1.00 93.75 92 VAL A N 1
ATOM 750 C CA . VAL A 1 92 ? -13.827 1.708 17.784 1.00 93.75 92 VAL A CA 1
ATOM 751 C C . VAL A 1 92 ? -13.990 0.361 18.482 1.00 93.75 92 VAL A C 1
ATOM 753 O O . VAL A 1 92 ? -14.384 0.336 19.647 1.00 93.75 92 VAL A O 1
ATOM 756 N N . LEU A 1 93 ? -13.676 -0.750 17.822 1.00 96.62 93 LEU A N 1
ATOM 757 C CA . LEU A 1 93 ? -13.799 -2.086 18.398 1.00 96.62 93 LEU A CA 1
ATOM 758 C C . LEU A 1 93 ? -12.450 -2.577 18.919 1.00 96.62 93 LEU A C 1
ATOM 760 O O . LEU A 1 93 ? -11.441 -2.481 18.224 1.00 96.62 93 LEU A O 1
ATOM 764 N N . ARG A 1 94 ? -12.445 -3.167 20.116 1.00 96.31 94 ARG A N 1
ATOM 765 C CA . ARG A 1 94 ? -11.343 -4.046 20.533 1.00 96.31 94 ARG A CA 1
ATOM 766 C C . ARG A 1 94 ? -11.490 -5.408 19.867 1.00 96.31 94 ARG A C 1
ATOM 768 O O . ARG A 1 94 ? -12.615 -5.834 19.596 1.00 96.31 94 ARG A O 1
ATOM 775 N N . TRP A 1 95 ? -10.387 -6.120 19.658 1.00 97.00 95 TRP A N 1
ATOM 776 C CA . TRP A 1 95 ? -10.436 -7.459 19.069 1.00 97.00 95 TRP A CA 1
ATOM 777 C C . TRP A 1 95 ? -11.214 -8.455 19.924 1.00 97.00 95 TRP A C 1
ATOM 779 O O . TRP A 1 95 ? -11.993 -9.235 19.380 1.00 97.00 95 TRP A O 1
ATOM 789 N N . GLU A 1 96 ? -11.110 -8.374 21.252 1.00 96.06 96 GLU A N 1
ATOM 790 C CA . GLU A 1 96 ? -11.888 -9.234 22.145 1.00 96.06 96 GLU A CA 1
ATOM 791 C C . GLU A 1 96 ? -13.385 -8.923 22.076 1.00 96.06 96 GLU A C 1
ATOM 793 O O . GLU A 1 96 ? -14.211 -9.828 22.151 1.00 96.06 96 GLU A O 1
ATOM 798 N N . GLU A 1 97 ? -13.751 -7.647 21.914 1.00 97.50 97 GLU A N 1
ATOM 799 C CA . GLU A 1 97 ? -15.150 -7.235 21.749 1.00 97.50 97 GLU A CA 1
ATOM 800 C C . GLU A 1 97 ? -15.699 -7.737 20.408 1.00 97.50 97 GLU A C 1
ATOM 802 O O . GLU A 1 97 ? -16.782 -8.320 20.363 1.00 97.50 97 GLU A O 1
ATOM 807 N N . LEU A 1 98 ? -14.933 -7.568 19.327 1.00 98.06 98 LEU A N 1
ATOM 808 C CA . LEU A 1 98 ? -15.292 -8.039 17.993 1.00 98.06 98 LEU A CA 1
ATOM 809 C C . LEU A 1 98 ? -15.468 -9.561 17.949 1.00 98.06 98 LEU A C 1
ATOM 811 O O . LEU A 1 98 ? -16.475 -10.045 17.425 1.00 98.06 98 LEU A O 1
ATOM 815 N N . GLU A 1 99 ? -14.507 -10.316 18.486 1.00 97.31 99 GLU A N 1
ATOM 816 C CA . GLU A 1 99 ? -14.574 -11.777 18.512 1.00 97.31 99 GLU A CA 1
ATOM 817 C C . GLU A 1 99 ? -15.815 -12.241 19.281 1.00 97.31 99 GLU A C 1
ATOM 819 O O . GLU A 1 99 ? -16.598 -13.052 18.778 1.00 97.31 99 GLU A O 1
ATOM 824 N N . LEU A 1 100 ? -16.041 -11.670 20.467 1.00 97.12 100 LEU A N 1
ATOM 825 C CA . LEU A 1 100 ? -17.172 -12.008 21.320 1.00 97.12 100 LEU A CA 1
ATOM 826 C C . LEU A 1 100 ? -18.514 -11.754 20.627 1.00 97.12 100 LEU A C 1
ATOM 828 O O . LEU A 1 100 ? -19.393 -12.617 20.642 1.00 97.12 100 LEU A O 1
ATOM 832 N N . ILE A 1 101 ? -18.656 -10.597 19.978 1.00 97.81 101 ILE A N 1
ATOM 833 C CA . ILE A 1 101 ? -19.851 -10.238 19.212 1.00 97.81 101 ILE A CA 1
ATOM 834 C C . ILE A 1 101 ? -20.050 -11.212 18.047 1.00 97.81 101 ILE A C 1
ATOM 836 O O . ILE A 1 101 ? -21.152 -11.723 17.862 1.00 97.81 101 ILE A O 1
ATOM 840 N N . CYS A 1 102 ? -19.001 -11.528 17.283 1.00 97.75 102 CYS A N 1
ATOM 841 C CA . CYS A 1 102 ? -19.113 -12.464 16.163 1.00 97.75 102 CYS A CA 1
ATOM 842 C C . CYS A 1 102 ? -19.526 -13.870 16.619 1.00 97.75 102 CYS A C 1
ATOM 844 O O . CYS A 1 102 ? -20.332 -14.516 15.951 1.00 97.75 102 CYS A O 1
ATOM 846 N N . ARG A 1 103 ? -19.010 -14.339 17.761 1.00 96.62 103 ARG A N 1
ATOM 847 C CA . ARG A 1 103 ? -19.414 -15.618 18.361 1.00 96.62 103 ARG A CA 1
ATOM 848 C C . ARG A 1 103 ? -20.866 -15.591 18.834 1.00 96.62 103 ARG A C 1
ATOM 850 O O . ARG A 1 103 ? -21.594 -16.547 18.584 1.00 96.62 103 ARG A O 1
ATOM 857 N N . ALA A 1 104 ? -21.314 -14.497 19.451 1.00 96.56 104 ALA A N 1
ATOM 858 C CA . ALA A 1 104 ? -22.710 -14.330 19.857 1.00 96.56 104 ALA A CA 1
ATOM 859 C C . ALA A 1 104 ? -23.671 -14.301 18.654 1.00 96.56 104 ALA A C 1
ATOM 861 O O . ALA A 1 104 ? -24.757 -14.874 18.715 1.00 96.56 104 ALA A O 1
ATOM 862 N N . VAL A 1 105 ? -23.260 -13.686 17.543 1.00 96.12 105 VAL A N 1
ATOM 863 C CA . VAL A 1 105 ? -24.012 -13.693 16.278 1.00 96.12 105 VAL A CA 1
ATOM 864 C C . VAL A 1 105 ? -24.090 -15.107 15.705 1.00 96.12 105 VAL A C 1
ATOM 866 O O . VAL A 1 105 ? -25.180 -15.551 15.357 1.00 96.12 105 VAL A O 1
ATOM 869 N N . ALA A 1 106 ? -22.976 -15.844 15.675 1.00 94.94 106 ALA A N 1
ATOM 870 C CA . ALA A 1 106 ? -22.953 -17.234 15.215 1.00 94.94 106 ALA A CA 1
ATOM 871 C C . ALA A 1 106 ? -23.834 -18.159 16.073 1.00 94.94 106 ALA A C 1
ATOM 873 O O . ALA A 1 106 ? -24.432 -19.098 15.556 1.00 94.94 106 ALA A O 1
ATOM 874 N N . ALA A 1 107 ? -23.942 -17.875 17.374 1.00 93.38 107 ALA A N 1
ATOM 875 C CA . ALA A 1 107 ? -24.843 -18.573 18.289 1.00 93.38 107 ALA A CA 1
ATOM 876 C C . ALA A 1 107 ? -26.326 -18.331 17.963 1.00 93.38 107 ALA A C 1
ATOM 878 O O . ALA A 1 107 ? -27.164 -19.204 18.177 1.00 93.38 107 ALA A O 1
ATOM 879 N N . ALA A 1 108 ? -26.651 -17.121 17.502 1.00 92.06 108 ALA A N 1
ATOM 880 C CA . ALA A 1 108 ? -28.017 -16.684 17.241 1.00 92.06 108 ALA A CA 1
ATOM 881 C C . ALA A 1 108 ? -28.492 -16.992 15.810 1.00 92.06 108 ALA A C 1
ATOM 883 O O . ALA A 1 108 ? -29.697 -17.109 15.583 1.00 92.06 108 ALA A O 1
ATOM 884 N N . ASP A 1 109 ? -27.573 -17.107 14.848 1.00 91.94 109 ASP A N 1
ATOM 885 C CA . ASP A 1 109 ? -27.872 -17.309 13.429 1.00 91.94 109 ASP A CA 1
ATOM 886 C C . ASP A 1 109 ? -26.810 -18.212 12.772 1.00 91.94 109 ASP A C 1
ATOM 888 O O . ASP A 1 109 ? -25.694 -17.781 12.472 1.00 91.94 109 ASP A O 1
ATOM 892 N N . GLU A 1 110 ? -27.178 -19.470 12.493 1.00 89.44 110 GLU A N 1
ATOM 893 C CA . GLU A 1 110 ? -26.315 -20.455 11.813 1.00 89.44 110 GLU A CA 1
ATOM 894 C C . GLU A 1 110 ? -25.861 -19.995 10.414 1.00 89.44 110 GLU A C 1
ATOM 896 O O . GLU A 1 110 ? -24.868 -20.495 9.880 1.00 89.44 110 GLU A O 1
ATOM 901 N N . GLY A 1 111 ? -26.553 -19.019 9.810 1.00 90.81 111 GLY A N 1
ATOM 902 C CA . GLY A 1 111 ? -26.147 -18.392 8.553 1.00 90.81 111 GLY A CA 1
ATOM 903 C C . GLY A 1 111 ? -24.870 -17.552 8.659 1.00 90.81 111 GLY A C 1
ATOM 904 O O . GLY A 1 111 ? -24.302 -17.181 7.629 1.00 90.81 111 GLY A O 1
ATOM 905 N N . TYR A 1 112 ? -24.399 -17.275 9.878 1.00 93.06 112 TYR A N 1
ATOM 906 C CA . TYR A 1 112 ? -23.224 -16.460 10.171 1.00 93.06 112 TYR A CA 1
ATOM 907 C C . TYR A 1 112 ? -22.195 -17.216 11.026 1.00 93.06 112 TYR A C 1
ATOM 909 O O . TYR A 1 112 ? -21.976 -16.865 12.184 1.00 93.06 112 TYR A O 1
ATOM 917 N N . PRO A 1 113 ? -21.506 -18.231 10.473 1.00 92.81 113 PRO A N 1
ATOM 918 C CA . PRO A 1 113 ? -20.503 -18.979 11.223 1.00 92.81 113 PRO A CA 1
ATOM 919 C C . PRO A 1 113 ? -19.321 -18.092 11.644 1.00 92.81 113 PRO A C 1
ATOM 921 O O . PRO A 1 113 ? -18.960 -17.137 10.951 1.00 92.81 113 PRO A O 1
ATOM 924 N N . HIS A 1 114 ? -18.663 -18.467 12.743 1.00 94.12 114 HIS A N 1
ATOM 925 C CA . HIS A 1 114 ? -17.444 -17.825 13.235 1.00 94.12 114 HIS A CA 1
ATOM 926 C C . HIS A 1 114 ? -16.256 -18.815 13.237 1.00 94.12 114 HIS A C 1
ATOM 928 O O . HIS A 1 114 ? -16.440 -19.953 13.668 1.00 94.12 114 HIS A O 1
ATOM 934 N N . PRO A 1 115 ? -15.055 -18.420 12.758 1.00 94.31 115 PRO A N 1
ATOM 935 C CA . PRO A 1 115 ? -14.768 -17.184 12.026 1.00 94.31 115 PRO A CA 1
ATOM 936 C C . PRO A 1 115 ? -15.407 -17.211 10.623 1.00 94.31 115 PRO A C 1
ATOM 938 O O . PRO A 1 115 ? -15.460 -18.262 9.967 1.00 94.31 115 PRO A O 1
ATOM 941 N N . GLY A 1 116 ? -15.906 -16.060 10.161 1.00 94.19 116 GLY A N 1
ATOM 942 C CA . GLY A 1 116 ? -16.671 -15.957 8.915 1.00 94.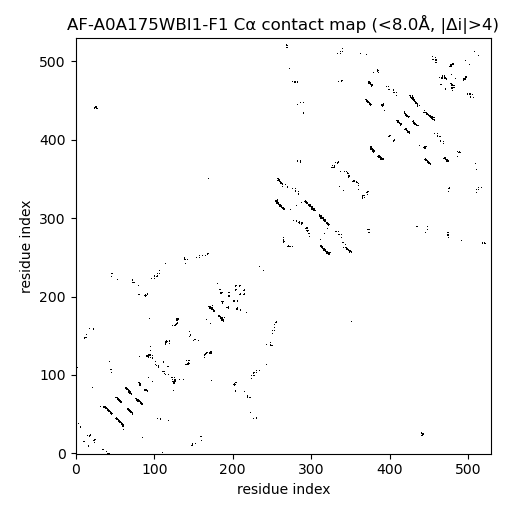19 116 GLY A CA 1
ATOM 943 C C . GLY A 1 116 ? -17.083 -14.530 8.558 1.00 94.19 116 GLY A C 1
ATOM 944 O O . GLY A 1 116 ? -16.405 -13.571 8.914 1.00 94.19 116 GLY A O 1
ATOM 945 N N . ILE A 1 117 ? -18.194 -14.389 7.833 1.00 95.12 117 ILE A N 1
ATOM 946 C CA . ILE A 1 117 ? -18.603 -13.123 7.204 1.00 95.12 117 ILE A CA 1
ATOM 947 C C . ILE A 1 117 ? -18.748 -11.940 8.179 1.00 95.12 117 ILE A C 1
ATOM 949 O O . ILE A 1 117 ? -18.236 -10.873 7.839 1.00 95.12 117 ILE A O 1
ATOM 953 N N . PRO A 1 118 ? -19.359 -12.076 9.376 1.00 97.00 118 PRO A N 1
ATOM 954 C CA . PRO A 1 118 ? -19.424 -10.954 10.314 1.00 97.00 118 PRO A CA 1
ATOM 955 C C . PRO A 1 118 ? -18.035 -10.422 10.679 1.00 97.00 118 PRO A C 1
ATOM 957 O O . PRO A 1 118 ? -17.826 -9.213 10.687 1.00 97.00 118 PRO A O 1
ATOM 960 N N . LEU A 1 119 ? -17.068 -11.324 10.890 1.00 97.44 119 LEU A N 1
ATOM 961 C CA . LEU A 1 119 ? -15.689 -10.959 11.208 1.00 97.44 119 LEU A CA 1
ATOM 962 C C . LEU A 1 119 ? -15.066 -10.137 10.074 1.00 97.44 119 LEU A C 1
ATOM 964 O O . LEU A 1 119 ? -14.511 -9.078 10.340 1.00 97.44 119 LEU A O 1
ATOM 968 N N . LEU A 1 120 ? -15.210 -10.591 8.822 1.00 96.44 120 LEU A N 1
ATOM 969 C CA . LEU A 1 120 ? -14.632 -9.926 7.646 1.00 96.44 120 LEU A CA 1
ATOM 970 C C . LEU A 1 120 ? -15.183 -8.514 7.415 1.00 96.44 120 LEU A C 1
ATOM 972 O O . LEU A 1 120 ? -14.428 -7.628 7.036 1.00 96.44 120 LEU A O 1
ATOM 976 N N . PHE A 1 121 ? -16.473 -8.280 7.663 1.00 96.31 121 PHE A N 1
ATOM 977 C CA . PHE A 1 121 ? -17.043 -6.935 7.539 1.00 96.31 121 PHE A CA 1
ATOM 978 C C . PHE A 1 121 ? -16.637 -6.023 8.695 1.00 96.31 121 PHE A C 1
ATOM 980 O O . PHE A 1 121 ? -16.339 -4.847 8.478 1.00 96.31 121 PHE A O 1
ATOM 987 N N . LEU A 1 122 ? -16.638 -6.551 9.920 1.00 97.25 122 LEU A N 1
ATOM 988 C CA . LEU A 1 122 ? -16.515 -5.736 11.123 1.00 97.25 122 LEU A CA 1
ATOM 989 C C . LEU A 1 122 ? -15.067 -5.454 11.536 1.00 97.25 122 LEU A C 1
ATOM 991 O O . LEU A 1 122 ? -14.839 -4.447 12.202 1.00 97.25 122 LEU A O 1
ATOM 995 N N . TYR A 1 123 ? -14.079 -6.266 11.135 1.00 96.25 123 TYR A N 1
ATOM 996 C CA . TYR A 1 123 ? -12.691 -6.019 11.558 1.00 96.25 123 TYR A CA 1
ATOM 997 C C . TYR A 1 123 ? -12.083 -4.742 10.968 1.00 96.25 123 TYR A C 1
ATOM 999 O O . TYR A 1 123 ? -11.131 -4.204 11.525 1.00 96.25 123 TYR A O 1
ATOM 1007 N N . ARG A 1 124 ? -12.692 -4.178 9.918 1.00 94.31 124 ARG A N 1
ATOM 1008 C CA . ARG A 1 124 ? -12.438 -2.799 9.471 1.00 94.31 124 ARG A CA 1
ATOM 1009 C C . ARG A 1 124 ? -12.487 -1.789 10.623 1.00 94.31 124 ARG A C 1
ATOM 1011 O O . ARG A 1 124 ? -11.789 -0.783 10.575 1.00 94.31 124 ARG A O 1
ATOM 1018 N N . PHE A 1 125 ? -13.315 -2.050 11.629 1.00 95.69 125 PHE A N 1
ATOM 1019 C CA . PHE A 1 125 ? -13.512 -1.181 12.781 1.00 95.69 125 PHE A CA 1
ATOM 1020 C C . PHE A 1 125 ? -12.682 -1.600 14.010 1.00 95.69 125 PHE A C 1
ATOM 1022 O O . PHE A 1 125 ? -12.823 -0.993 15.073 1.00 95.69 125 PHE A O 1
ATOM 1029 N N . ALA A 1 126 ? -11.831 -2.626 13.879 1.00 96.06 126 ALA A N 1
ATOM 1030 C CA . ALA A 1 126 ? -11.024 -3.209 14.948 1.00 96.06 126 ALA A CA 1
ATOM 1031 C C . ALA A 1 126 ? -9.522 -3.166 14.603 1.00 96.06 126 ALA A C 1
ATOM 1033 O O . ALA A 1 126 ? -9.007 -4.097 13.978 1.00 96.06 126 ALA A O 1
ATOM 1034 N N . PRO A 1 127 ? -8.791 -2.100 14.980 1.00 94.25 127 PRO A N 1
ATOM 1035 C CA . PRO A 1 127 ? -7.345 -2.066 14.784 1.00 94.25 127 PRO A CA 1
ATOM 1036 C C . PRO A 1 127 ? -6.660 -3.146 15.633 1.00 94.25 127 PRO A C 1
ATOM 1038 O O . PRO A 1 127 ? -6.964 -3.296 16.815 1.00 94.25 127 PRO A O 1
ATOM 1041 N N . ILE A 1 128 ? -5.709 -3.864 15.040 1.00 94.31 128 ILE A N 1
ATOM 1042 C CA . ILE A 1 128 ? -4.754 -4.742 15.720 1.00 94.31 128 ILE A CA 1
ATOM 1043 C C . ILE A 1 128 ? -3.715 -3.850 16.399 1.00 94.31 128 ILE A C 1
ATOM 1045 O O . ILE A 1 128 ? -2.968 -3.122 15.745 1.00 94.31 128 ILE A O 1
ATOM 1049 N N . CYS A 1 129 ? -3.694 -3.881 17.719 1.00 92.88 129 CYS A N 1
ATOM 1050 C CA . CYS A 1 129 ? -2.916 -3.000 18.569 1.00 92.88 129 CYS A CA 1
ATOM 1051 C C . CYS A 1 129 ? -1.833 -3.765 19.335 1.00 92.88 129 CYS A C 1
ATOM 1053 O O . CYS A 1 129 ? -1.862 -4.985 19.484 1.00 92.88 129 CYS A O 1
ATOM 1055 N N . ALA A 1 130 ? -0.865 -3.029 19.877 1.00 89.38 130 ALA A N 1
ATOM 1056 C CA . ALA A 1 130 ? 0.099 -3.584 20.811 1.00 89.38 130 ALA A CA 1
ATOM 1057 C C . ALA A 1 130 ? -0.620 -4.121 22.062 1.00 89.38 130 ALA A C 1
ATOM 1059 O O . ALA A 1 130 ? -1.344 -3.388 22.739 1.00 89.38 130 ALA A O 1
ATOM 1060 N N . GLY A 1 131 ? -0.375 -5.394 22.374 1.00 90.94 131 GLY A N 1
ATOM 1061 C CA . GLY A 1 131 ? -1.029 -6.122 23.464 1.00 90.94 131 GLY A CA 1
ATOM 1062 C C . GLY A 1 131 ? -2.075 -7.133 22.994 1.00 90.94 131 GLY A C 1
ATOM 1063 O O . GLY A 1 131 ? -2.398 -8.032 23.766 1.00 90.94 131 GLY A O 1
ATOM 1064 N N . ASP A 1 132 ? -2.539 -7.032 21.747 1.00 94.31 132 ASP A N 1
ATOM 1065 C CA . ASP A 1 132 ? -3.442 -8.020 21.162 1.00 94.31 132 ASP A CA 1
ATOM 1066 C C . ASP A 1 132 ? -2.699 -9.334 20.845 1.00 94.31 132 ASP A C 1
ATOM 1068 O O . ASP A 1 132 ? -1.495 -9.345 20.566 1.00 94.31 132 ASP A O 1
ATOM 1072 N N . ASP A 1 133 ? -3.427 -10.455 20.843 1.00 93.06 133 ASP A N 1
ATOM 1073 C CA . ASP A 1 133 ? -2.920 -11.753 20.381 1.00 93.06 133 ASP A CA 1
ATOM 1074 C C . ASP A 1 133 ? -2.920 -11.800 18.843 1.00 93.06 133 ASP A C 1
ATOM 1076 O O . ASP A 1 133 ? -3.866 -12.264 18.198 1.00 93.06 133 ASP A O 1
ATOM 1080 N N . VAL A 1 134 ? -1.858 -11.244 18.253 1.00 91.25 134 VAL A N 1
ATOM 1081 C CA . VAL A 1 134 ? -1.708 -11.089 16.799 1.00 91.25 134 VAL A CA 1
ATOM 1082 C C . VAL A 1 134 ? -1.797 -12.433 16.078 1.00 91.25 134 VAL A C 1
ATOM 1084 O O . VAL A 1 134 ? -2.495 -12.528 15.070 1.00 91.25 134 VAL A O 1
ATOM 1087 N N . ASP A 1 135 ? -1.151 -13.480 16.595 1.00 90.19 135 ASP A N 1
ATOM 1088 C CA . ASP A 1 135 ? -1.146 -14.800 15.956 1.00 90.19 135 ASP A CA 1
ATOM 1089 C C . ASP A 1 135 ? -2.562 -15.392 15.897 1.00 90.19 135 ASP A C 1
ATOM 1091 O O . ASP A 1 135 ? -2.995 -15.871 14.841 1.00 90.19 135 ASP A O 1
ATOM 1095 N N . ARG A 1 136 ? -3.334 -15.283 16.989 1.00 91.31 136 ARG A N 1
ATOM 1096 C CA . ARG A 1 136 ? -4.745 -15.698 17.014 1.00 91.31 136 ARG A CA 1
ATOM 1097 C C . ARG A 1 136 ? -5.588 -14.891 16.033 1.00 91.31 136 ARG A C 1
ATOM 1099 O O . ARG A 1 136 ? -6.348 -15.473 15.256 1.00 91.31 136 ARG A O 1
ATOM 1106 N N . ILE A 1 137 ? -5.472 -13.563 16.055 1.00 93.81 137 ILE A N 1
ATOM 1107 C CA . ILE A 1 137 ? -6.244 -12.668 15.180 1.00 93.81 137 ILE A CA 1
ATOM 1108 C C . ILE A 1 137 ? -5.988 -13.002 13.713 1.00 93.81 137 ILE A C 1
ATOM 1110 O O . ILE A 1 137 ? -6.924 -13.199 12.932 1.00 93.81 137 ILE A O 1
ATOM 1114 N N . VAL A 1 138 ? -4.716 -13.116 13.345 1.00 91.56 138 VAL A N 1
ATOM 1115 C CA . VAL A 1 138 ? -4.297 -13.414 11.982 1.00 91.56 138 VAL A CA 1
ATOM 1116 C C . VAL A 1 138 ? -4.746 -14.816 11.566 1.00 91.56 138 VAL A C 1
ATOM 1118 O O . VAL A 1 138 ? -5.242 -14.988 10.450 1.00 91.56 138 VAL A O 1
ATOM 1121 N N . GLY A 1 139 ? -4.681 -15.805 12.463 1.00 90.12 139 GLY A N 1
ATOM 1122 C CA . GLY A 1 139 ? -5.214 -17.148 12.225 1.00 90.12 139 GLY A CA 1
ATOM 1123 C C . GLY A 1 139 ? -6.729 -17.164 11.976 1.00 90.12 139 GLY A C 1
ATOM 1124 O O . GLY A 1 139 ? -7.203 -17.827 11.041 1.00 90.12 139 GLY A O 1
ATOM 1125 N N . MET A 1 140 ? -7.500 -16.393 12.753 1.00 93.06 140 MET A N 1
ATOM 1126 C CA . MET A 1 140 ? -8.951 -16.248 12.572 1.00 93.06 140 MET A CA 1
ATOM 1127 C C . MET A 1 140 ? -9.295 -15.573 11.242 1.00 93.06 140 MET A C 1
ATOM 1129 O O . MET A 1 140 ? -10.139 -16.077 10.494 1.00 93.06 140 MET A O 1
ATOM 1133 N N . LEU A 1 141 ? -8.626 -14.462 10.920 1.00 93.62 141 LEU A N 1
ATOM 1134 C CA . LEU A 1 141 ? -8.820 -13.748 9.659 1.00 93.62 141 LEU A CA 1
ATOM 1135 C C . LEU A 1 141 ? -8.417 -14.611 8.467 1.00 93.62 141 LEU A C 1
ATOM 1137 O O . LEU A 1 141 ? -9.198 -14.742 7.530 1.00 93.62 141 LEU A O 1
ATOM 1141 N N . GLY A 1 142 ? -7.255 -15.265 8.514 1.00 90.06 142 GLY A N 1
ATOM 1142 C CA . GLY A 1 142 ? -6.801 -16.179 7.466 1.00 90.06 142 GLY A CA 1
ATOM 1143 C C . GLY A 1 142 ? -7.801 -17.310 7.213 1.00 90.06 142 GLY A C 1
ATOM 1144 O O . GLY A 1 142 ? -8.095 -17.638 6.063 1.00 90.06 142 GLY A O 1
ATOM 1145 N N . SER A 1 143 ? -8.397 -17.858 8.275 1.00 89.38 143 SER A N 1
ATOM 1146 C CA . SER A 1 143 ? -9.446 -18.880 8.175 1.00 89.38 143 SER A CA 1
ATOM 1147 C C . SER A 1 143 ? -10.743 -18.341 7.566 1.00 89.38 143 SER A C 1
ATOM 1149 O O . SER A 1 143 ? -11.343 -19.007 6.719 1.00 89.38 143 SER A O 1
ATOM 1151 N N . ALA A 1 144 ? -11.182 -17.139 7.955 1.00 93.25 144 ALA A N 1
ATOM 1152 C CA . ALA A 1 144 ? -12.361 -16.497 7.374 1.00 93.25 144 ALA A CA 1
ATOM 1153 C C . ALA A 1 144 ? -12.150 -16.161 5.889 1.00 93.25 144 ALA A C 1
ATOM 1155 O O . ALA A 1 144 ? -12.996 -16.483 5.054 1.00 93.25 144 ALA A O 1
ATOM 1156 N N . TRP A 1 145 ? -10.996 -15.592 5.544 1.00 92.00 145 TRP A N 1
ATOM 1157 C CA . TRP A 1 145 ? -10.642 -15.227 4.178 1.00 92.00 145 TRP A CA 1
ATOM 1158 C C . TRP A 1 145 ? -10.523 -16.435 3.252 1.00 92.00 145 TRP A C 1
ATOM 1160 O O . TRP A 1 145 ? -11.074 -16.413 2.153 1.00 92.00 145 TRP A O 1
ATOM 1170 N N . LYS A 1 146 ? -9.895 -17.527 3.704 1.00 88.31 146 LYS A N 1
ATOM 1171 C CA . LYS A 1 146 ? -9.782 -18.778 2.935 1.00 88.31 146 LYS A CA 1
ATOM 1172 C C . LYS A 1 146 ? -11.148 -19.355 2.551 1.00 88.31 146 LYS A C 1
ATOM 1174 O O . LYS A 1 146 ? -11.291 -19.894 1.457 1.00 88.31 146 LYS A O 1
ATOM 1179 N N . LYS A 1 147 ? -12.162 -19.226 3.418 1.00 90.12 147 LYS A N 1
ATOM 1180 C CA . LYS A 1 147 ? -13.541 -19.669 3.128 1.00 90.12 147 LYS A CA 1
ATOM 1181 C C . LYS A 1 147 ? -14.211 -18.831 2.035 1.00 90.12 147 LYS A C 1
ATOM 1183 O O . LYS A 1 147 ? -15.084 -19.340 1.342 1.00 90.12 147 LYS A O 1
ATOM 1188 N N . VAL A 1 148 ? -13.830 -17.561 1.913 1.00 91.00 148 VAL A N 1
ATOM 1189 C CA . VAL A 1 148 ? -14.498 -16.580 1.048 1.00 91.00 148 VAL A CA 1
ATOM 1190 C C . VAL A 1 148 ? -13.799 -16.424 -0.302 1.00 91.00 148 VAL A C 1
ATOM 1192 O O . VAL A 1 148 ? -14.466 -16.441 -1.331 1.00 91.00 148 VAL A O 1
ATOM 1195 N N . LEU A 1 149 ? -12.469 -16.322 -0.310 1.00 88.25 149 LEU A N 1
ATOM 1196 C CA . LEU A 1 149 ? -11.664 -16.103 -1.517 1.00 88.25 149 LEU A CA 1
ATOM 1197 C C . LEU A 1 149 ? -11.037 -17.385 -2.082 1.00 88.25 149 LEU A C 1
ATOM 1199 O O . LEU A 1 149 ? -10.593 -17.392 -3.228 1.00 88.25 149 LEU A O 1
ATOM 1203 N N . GLY A 1 150 ? -11.015 -18.473 -1.307 1.00 84.75 150 GLY A N 1
ATOM 1204 C CA . GLY A 1 150 ? -10.342 -19.710 -1.695 1.00 84.75 150 GLY A CA 1
ATOM 1205 C C . GLY A 1 150 ? -8.807 -19.618 -1.631 1.00 84.75 150 GLY A C 1
ATOM 1206 O O . GLY A 1 150 ? -8.259 -18.679 -1.050 1.00 84.75 150 GLY A O 1
ATOM 1207 N N . PRO A 1 151 ? -8.096 -20.627 -2.169 1.00 79.62 151 PRO A N 1
ATOM 1208 C CA . PRO A 1 151 ? -6.633 -20.622 -2.256 1.00 79.62 151 PRO A CA 1
ATOM 1209 C C . PRO A 1 151 ? -6.126 -19.608 -3.298 1.00 79.62 151 PRO A C 1
ATOM 1211 O O . PRO A 1 151 ? -6.819 -19.346 -4.282 1.00 79.62 151 PRO A O 1
ATOM 1214 N N . GLY A 1 152 ? -4.904 -19.083 -3.134 1.00 75.69 152 GLY A N 1
ATOM 1215 C CA . GLY A 1 152 ? -4.302 -18.154 -4.104 1.00 75.69 152 GLY A CA 1
ATOM 1216 C C . GLY A 1 152 ? -4.656 -16.678 -3.878 1.00 75.69 152 GLY A C 1
ATOM 1217 O O . GLY A 1 152 ? -4.569 -15.873 -4.808 1.00 75.69 152 GLY A O 1
ATOM 1218 N N . ALA A 1 153 ? -5.138 -16.320 -2.684 1.00 78.81 153 ALA A N 1
ATOM 1219 C CA . ALA A 1 153 ? -5.468 -14.949 -2.282 1.00 78.81 153 ALA A CA 1
ATOM 1220 C C . ALA A 1 153 ? -4.551 -14.421 -1.164 1.00 78.81 153 ALA A C 1
ATOM 1222 O O . ALA A 1 153 ? -4.866 -13.438 -0.504 1.00 78.81 153 ALA A O 1
ATOM 1223 N N . GLU A 1 154 ? -3.429 -15.090 -0.907 1.00 82.31 154 GLU A N 1
ATOM 1224 C CA . GLU A 1 154 ? -2.578 -14.870 0.263 1.00 82.31 154 GLU A CA 1
ATOM 1225 C C . GLU A 1 154 ? -2.006 -13.452 0.312 1.00 82.31 154 GLU A C 1
ATOM 1227 O O . GLU A 1 154 ? -1.953 -12.842 1.380 1.00 82.31 154 GLU A O 1
ATOM 1232 N N . ARG A 1 155 ? -1.626 -12.914 -0.851 1.00 78.31 155 ARG A N 1
ATOM 1233 C CA . ARG A 1 155 ? -1.127 -11.544 -1.000 1.00 78.31 155 ARG A CA 1
ATOM 1234 C C . ARG A 1 155 ? -2.206 -10.514 -0.674 1.00 78.31 155 ARG A C 1
ATOM 1236 O O . ARG A 1 155 ? -1.963 -9.608 0.117 1.00 78.31 155 ARG A O 1
ATOM 1243 N N . GLU A 1 156 ? -3.403 -10.668 -1.240 1.00 80.12 156 GLU A N 1
ATOM 1244 C CA . GLU A 1 156 ? -4.514 -9.744 -0.992 1.00 80.12 156 GLU A CA 1
ATOM 1245 C C . GLU A 1 156 ? -4.976 -9.820 0.464 1.00 80.12 156 GLU A C 1
ATOM 1247 O O . GLU A 1 156 ? -5.140 -8.793 1.114 1.00 80.12 156 GLU A O 1
ATOM 1252 N N . VAL A 1 157 ? -5.085 -11.033 1.013 1.00 86.19 157 VAL A N 1
ATOM 1253 C CA . VAL A 1 157 ? -5.424 -11.255 2.421 1.00 86.19 157 VAL A CA 1
ATOM 1254 C C . VAL A 1 157 ? -4.406 -10.599 3.342 1.00 86.19 157 VAL A C 1
ATOM 1256 O O . VAL A 1 157 ? -4.811 -9.927 4.286 1.00 86.19 157 VAL A O 1
ATOM 1259 N N . ARG A 1 158 ? -3.102 -10.720 3.063 1.00 87.44 158 ARG A N 1
ATOM 1260 C CA . ARG A 1 158 ? -2.076 -10.017 3.842 1.00 87.44 158 ARG A CA 1
ATOM 1261 C C . ARG A 1 158 ? -2.331 -8.514 3.857 1.00 87.44 158 ARG A C 1
ATOM 1263 O O . ARG A 1 158 ? -2.395 -7.946 4.940 1.00 87.44 158 ARG A O 1
ATOM 1270 N N . ARG A 1 159 ? -2.566 -7.896 2.695 1.00 84.00 159 ARG A N 1
ATOM 1271 C CA . ARG A 1 159 ? -2.870 -6.457 2.596 1.00 84.00 159 ARG A CA 1
ATOM 1272 C C . ARG A 1 159 ? -4.145 -6.080 3.355 1.00 84.00 159 ARG A C 1
ATOM 1274 O O . ARG A 1 159 ? -4.168 -5.063 4.045 1.00 84.00 159 ARG A O 1
ATOM 1281 N N . PHE A 1 160 ? -5.189 -6.908 3.271 1.00 87.00 160 PHE A N 1
ATOM 1282 C CA . PHE A 1 160 ? -6.437 -6.706 4.012 1.00 87.00 160 PHE A CA 1
ATOM 1283 C C . PHE A 1 160 ? -6.211 -6.704 5.526 1.00 87.00 160 PHE A C 1
ATOM 1285 O O . PHE A 1 160 ? -6.815 -5.892 6.227 1.00 87.00 160 PHE A O 1
ATOM 1292 N N . VAL A 1 161 ? -5.358 -7.597 6.033 1.00 90.69 161 VAL A N 1
ATOM 1293 C CA . VAL A 1 161 ? -5.049 -7.689 7.465 1.00 90.69 161 VAL A CA 1
ATOM 1294 C C . VAL A 1 161 ? -4.094 -6.577 7.905 1.00 90.69 161 VAL A C 1
ATOM 1296 O O . VAL A 1 161 ? -4.355 -5.921 8.906 1.00 90.69 161 VAL A O 1
ATOM 1299 N N . GLU A 1 162 ? -3.035 -6.307 7.141 1.00 87.69 162 GLU A N 1
ATOM 1300 C CA . GLU A 1 162 ? -2.043 -5.258 7.425 1.00 87.69 162 GLU A CA 1
ATOM 1301 C C . GLU A 1 162 ? -2.654 -3.857 7.465 1.00 87.69 162 GLU A C 1
ATOM 1303 O O . GLU A 1 162 ? -2.180 -2.993 8.198 1.00 87.69 162 GLU A O 1
ATOM 1308 N N . ARG A 1 163 ? -3.754 -3.622 6.744 1.00 84.56 163 ARG A N 1
ATOM 1309 C CA . ARG A 1 163 ? -4.517 -2.377 6.873 1.00 84.56 163 ARG A CA 1
ATOM 1310 C C . ARG A 1 163 ? -5.039 -2.150 8.295 1.00 84.56 163 ARG A C 1
ATOM 1312 O O . ARG A 1 163 ? -5.134 -1.006 8.731 1.00 84.56 163 ARG A O 1
ATOM 1319 N N . ALA A 1 164 ? -5.392 -3.220 8.999 1.00 89.94 164 ALA A N 1
ATOM 1320 C CA . ALA A 1 164 ? -5.810 -3.157 10.390 1.00 89.94 164 ALA A CA 1
ATOM 1321 C C . ALA A 1 164 ? -4.618 -3.221 11.359 1.00 89.94 164 ALA A C 1
ATOM 1323 O O . ALA A 1 164 ? -4.848 -3.148 12.559 1.00 89.94 164 ALA A O 1
ATOM 1324 N N . ASP A 1 165 ? -3.371 -3.351 10.894 1.00 89.62 165 ASP A N 1
ATOM 1325 C CA . ASP A 1 165 ? -2.201 -3.481 11.763 1.00 89.62 165 ASP A CA 1
ATOM 1326 C C . ASP A 1 165 ? -1.641 -2.122 12.208 1.00 89.62 165 ASP A C 1
ATOM 1328 O O . ASP A 1 165 ? -1.055 -1.354 11.437 1.00 89.62 165 ASP A O 1
ATOM 1332 N N . TYR A 1 166 ? -1.800 -1.851 13.501 1.00 88.12 166 TYR A N 1
ATOM 1333 C CA . TYR A 1 166 ? -1.312 -0.666 14.198 1.00 88.12 166 TYR A CA 1
ATOM 1334 C C . TYR A 1 166 ? -0.264 -1.004 15.268 1.00 88.12 166 TYR A C 1
ATOM 1336 O O . TYR A 1 166 ? 0.167 -0.113 16.010 1.00 88.12 166 TYR A O 1
ATOM 1344 N N . THR A 1 167 ? 0.194 -2.259 15.334 1.00 86.94 167 THR A N 1
ATOM 1345 C CA . THR A 1 167 ? 1.138 -2.744 16.350 1.00 86.94 167 THR A CA 1
ATOM 1346 C C . THR A 1 167 ? 2.472 -1.997 16.287 1.00 86.94 167 THR A C 1
ATOM 1348 O O . THR A 1 167 ? 2.931 -1.466 17.302 1.00 86.94 167 THR A O 1
ATOM 1351 N N . SER A 1 168 ? 3.059 -1.840 15.092 1.00 80.75 168 SER A N 1
ATOM 1352 C CA . SER A 1 168 ? 4.343 -1.138 14.903 1.00 80.75 168 SER A CA 1
ATOM 1353 C C . SER A 1 168 ? 4.268 0.366 15.187 1.00 80.75 168 SER A C 1
ATOM 1355 O O . SER A 1 168 ? 5.289 1.024 15.392 1.00 80.75 168 SER A O 1
ATOM 1357 N N . ARG A 1 169 ? 3.052 0.918 15.232 1.00 79.31 169 ARG A N 1
ATOM 1358 C CA . ARG A 1 169 ? 2.781 2.327 15.534 1.00 79.31 169 ARG A CA 1
ATOM 1359 C C . ARG A 1 169 ? 2.564 2.574 17.029 1.00 79.31 169 ARG A C 1
ATOM 1361 O O . ARG A 1 169 ? 2.303 3.708 17.416 1.00 79.31 169 ARG A O 1
ATOM 1368 N N . GLY A 1 170 ? 2.658 1.544 17.873 1.00 81.88 170 GLY A N 1
ATOM 1369 C CA . GLY A 1 170 ? 2.585 1.672 19.331 1.00 81.88 170 GLY A CA 1
ATOM 1370 C C . GLY A 1 170 ? 1.197 2.003 19.885 1.00 81.88 170 GLY A C 1
ATOM 1371 O O . GLY A 1 170 ? 1.094 2.377 21.055 1.00 81.88 170 GLY A O 1
ATOM 1372 N N . TYR A 1 171 ? 0.137 1.879 19.079 1.00 87.75 171 TYR A N 1
ATOM 1373 C CA . TYR A 1 171 ? -1.229 2.018 19.580 1.00 87.75 171 TYR A CA 1
ATOM 1374 C C . TYR A 1 171 ? -1.582 0.843 20.477 1.00 87.75 171 TYR A C 1
ATOM 1376 O O . TYR A 1 171 ? -1.278 -0.300 20.151 1.00 87.75 171 TYR A O 1
ATOM 1384 N N . ARG A 1 172 ? -2.247 1.128 21.593 1.00 91.88 172 ARG A N 1
ATOM 1385 C CA . ARG A 1 172 ? -2.771 0.131 22.528 1.00 91.88 172 ARG A CA 1
ATOM 1386 C C . ARG A 1 172 ? -4.089 0.600 23.120 1.00 91.88 172 ARG A C 1
ATOM 1388 O O . ARG A 1 172 ? -4.363 1.802 23.177 1.00 91.88 172 ARG A O 1
ATOM 1395 N N . TRP A 1 173 ? -4.879 -0.357 23.585 1.00 92.94 173 TRP A N 1
ATOM 1396 C CA . TRP A 1 173 ? -6.081 -0.084 24.356 1.00 92.94 173 TRP A CA 1
ATOM 1397 C C . TRP A 1 173 ? -5.739 0.132 25.834 1.00 92.94 173 TRP A C 1
ATOM 1399 O O . TRP A 1 173 ? -4.891 -0.551 26.413 1.00 92.94 173 TRP A O 1
ATOM 1409 N N . PHE A 1 174 ? -6.421 1.091 26.446 1.00 91.62 174 PHE A N 1
ATOM 1410 C CA . PHE A 1 174 ? -6.329 1.450 27.853 1.00 91.62 174 PHE A CA 1
ATOM 1411 C C . PHE A 1 174 ? -7.711 1.373 28.475 1.00 91.62 174 PHE A C 1
ATOM 1413 O O . PHE A 1 174 ? -8.697 1.753 27.846 1.00 91.62 174 PHE A O 1
ATOM 1420 N N . PHE A 1 175 ? -7.770 0.898 29.712 1.00 91.31 175 PHE A N 1
ATOM 1421 C CA . PHE A 1 175 ? -8.989 0.883 30.502 1.00 91.31 175 PHE A CA 1
ATOM 1422 C C . PHE A 1 175 ? -8.902 1.937 31.597 1.00 91.31 175 PHE A C 1
ATOM 1424 O O . PHE A 1 175 ? -7.884 2.037 32.281 1.00 91.31 175 PHE A O 1
ATOM 1431 N N . GLU A 1 176 ? -9.978 2.693 31.780 1.00 87.31 176 GLU A N 1
ATOM 1432 C CA . GLU A 1 176 ? -10.085 3.715 32.812 1.00 87.31 176 GLU A CA 1
ATOM 1433 C C . GLU A 1 176 ? -11.384 3.516 33.601 1.00 87.31 176 GLU A C 1
ATOM 1435 O O . GLU A 1 176 ? -12.483 3.493 33.042 1.00 87.31 176 GLU A O 1
ATOM 1440 N N . GLY A 1 177 ? -11.246 3.320 34.914 1.00 83.38 177 GLY A N 1
ATOM 1441 C CA . GLY A 1 177 ? -12.338 2.989 35.832 1.00 83.38 177 GLY A CA 1
ATOM 1442 C C . GLY A 1 177 ? -11.977 1.844 36.782 1.00 83.38 177 GLY A C 1
ATOM 1443 O O . GLY A 1 177 ? -11.109 1.026 36.489 1.00 83.38 177 GLY A O 1
ATOM 1444 N N . GLU A 1 178 ? -12.633 1.792 37.943 1.00 69.69 178 GLU A N 1
ATOM 1445 C CA . GLU A 1 178 ? -12.367 0.766 38.965 1.00 69.69 178 GLU A CA 1
ATOM 1446 C C . GLU A 1 178 ? -13.198 -0.516 38.763 1.00 69.69 178 GLU A C 1
ATOM 1448 O O . GLU A 1 178 ? -12.814 -1.576 39.252 1.00 69.69 178 GLU A O 1
ATOM 1453 N N . SER A 1 179 ? -14.362 -0.428 38.103 1.00 63.28 179 SER A N 1
ATOM 1454 C CA . SER A 1 179 ? -15.340 -1.522 37.912 1.00 63.28 179 SER A CA 1
ATOM 1455 C C . SER A 1 179 ? -16.507 -1.070 37.004 1.00 63.28 179 SER A C 1
ATOM 1457 O O . SER A 1 179 ? -16.390 -0.023 36.363 1.00 63.28 179 SER A O 1
ATOM 1459 N N . ASP A 1 180 ? -17.576 -1.878 36.898 1.00 65.50 180 ASP A N 1
ATOM 1460 C CA . ASP A 1 180 ? -18.810 -1.668 36.114 1.00 65.50 180 ASP A CA 1
ATOM 1461 C C . ASP A 1 180 ? -19.112 -0.186 35.830 1.00 65.50 180 ASP A C 1
ATOM 1463 O O . ASP A 1 180 ? -19.504 0.577 36.713 1.00 65.50 180 ASP A O 1
ATOM 1467 N N . GLY A 1 181 ? -18.899 0.230 34.579 1.00 72.38 181 GLY A N 1
ATOM 1468 C CA . GLY A 1 181 ? -19.017 1.629 34.146 1.00 72.38 181 GLY A CA 1
ATOM 1469 C C . GLY A 1 181 ? -17.703 2.274 33.703 1.00 72.38 181 GLY A C 1
ATOM 1470 O O . GLY A 1 181 ? -17.736 3.362 33.130 1.00 72.38 181 GLY A O 1
ATOM 1471 N N . GLY A 1 182 ? -16.566 1.602 33.908 1.00 85.69 182 GLY A N 1
ATOM 1472 C CA . GLY A 1 182 ? -15.307 1.964 33.262 1.00 85.69 182 GLY A CA 1
ATOM 1473 C C . GLY A 1 182 ? -15.397 1.919 31.734 1.00 85.69 182 GLY A C 1
ATOM 1474 O O . GLY A 1 182 ? -16.336 1.364 31.149 1.00 85.69 182 GLY A O 1
ATOM 1475 N N . TYR A 1 183 ? -14.407 2.518 31.083 1.00 88.69 183 TYR A N 1
ATOM 1476 C CA . TYR A 1 183 ? -14.372 2.650 29.634 1.00 88.69 183 TYR A CA 1
ATOM 1477 C C . TYR A 1 183 ? -13.006 2.300 29.060 1.00 88.69 183 TYR A C 1
ATOM 1479 O O . TYR A 1 183 ? -11.973 2.477 29.701 1.00 88.69 183 TYR A O 1
ATOM 1487 N N . TRP A 1 184 ? -13.019 1.815 27.818 1.00 92.56 184 TRP A N 1
ATOM 1488 C CA . TRP A 1 184 ? -11.800 1.615 27.043 1.00 92.56 184 TRP A CA 1
ATOM 1489 C C . TRP A 1 184 ? -11.590 2.742 26.045 1.00 92.56 184 TRP A C 1
ATOM 1491 O O . TRP A 1 184 ? -12.543 3.189 25.395 1.00 92.56 184 TRP A O 1
ATOM 1501 N N . TRP A 1 185 ? -10.331 3.133 25.885 1.00 92.00 185 TRP A N 1
ATOM 1502 C CA . TRP A 1 185 ? -9.877 4.087 24.884 1.00 92.00 185 TRP A CA 1
ATOM 1503 C C . TRP A 1 185 ? -8.569 3.626 24.229 1.00 92.00 185 TRP A C 1
ATOM 1505 O O . TRP A 1 185 ? -7.851 2.805 24.795 1.00 92.00 185 TRP A O 1
ATOM 1515 N N . ILE A 1 186 ? -8.271 4.115 23.026 1.00 90.44 186 ILE A N 1
ATOM 1516 C CA . ILE A 1 186 ? -7.063 3.767 22.256 1.00 90.44 186 ILE A CA 1
ATOM 1517 C C . ILE A 1 186 ? -6.113 4.969 22.157 1.00 90.44 186 ILE A C 1
ATOM 1519 O O . ILE A 1 186 ? -6.562 6.100 21.960 1.00 90.44 186 ILE A O 1
ATOM 1523 N N . GLY A 1 187 ? -4.803 4.730 22.283 1.00 87.38 187 GLY A N 1
ATOM 1524 C CA . GLY A 1 187 ? -3.773 5.767 22.133 1.00 87.38 187 GLY A CA 1
ATOM 1525 C C . GLY A 1 187 ? -2.338 5.234 22.055 1.00 87.38 187 GLY A C 1
ATOM 1526 O O . GLY A 1 187 ? -2.098 4.037 22.218 1.00 87.38 187 GLY A O 1
ATOM 1527 N N . GLN A 1 188 ? -1.378 6.131 21.802 1.00 82.44 188 GLN A N 1
ATOM 1528 C CA . GLN A 1 188 ? 0.065 5.841 21.747 1.00 82.44 188 GLN A CA 1
ATOM 1529 C C . GLN A 1 188 ? 0.740 6.164 23.092 1.00 82.44 188 GLN A C 1
ATOM 1531 O O . GLN A 1 188 ? 1.449 7.158 23.228 1.00 82.44 188 GLN A O 1
ATOM 1536 N N . GLY A 1 189 ? 0.508 5.335 24.110 1.00 73.56 189 GLY A N 1
ATOM 1537 C CA . GLY A 1 189 ? 1.009 5.578 25.472 1.00 73.56 189 GLY A CA 1
ATOM 1538 C C . GLY A 1 189 ? -0.009 6.262 26.392 1.00 73.56 189 GLY A C 1
ATOM 1539 O O . GLY A 1 189 ? -1.050 6.735 25.945 1.00 73.56 189 GLY A O 1
ATOM 1540 N N . GLU A 1 190 ? 0.277 6.260 27.696 1.00 62.50 190 GLU A N 1
ATOM 1541 C CA . GLU A 1 190 ? -0.674 6.689 28.742 1.00 62.50 190 GLU A CA 1
ATOM 1542 C C . GLU A 1 190 ? -0.917 8.206 28.743 1.00 62.50 190 GLU A C 1
ATOM 1544 O O . GLU A 1 190 ? -2.028 8.648 29.026 1.00 62.50 190 GLU A O 1
ATOM 1549 N N . ASP A 1 191 ? 0.088 8.990 28.339 1.00 61.56 191 ASP A N 1
ATOM 1550 C CA . ASP A 1 191 ? 0.032 10.458 28.279 1.00 61.56 191 ASP A CA 1
ATOM 1551 C C . ASP A 1 191 ? -0.522 10.994 26.945 1.00 61.56 191 ASP A C 1
ATOM 1553 O O . ASP A 1 191 ? -0.570 12.207 26.728 1.00 61.56 191 ASP A O 1
ATOM 1557 N N . ALA A 1 192 ? -0.910 10.116 26.012 1.00 56.75 192 ALA A N 1
ATOM 1558 C CA . ALA A 1 192 ? -1.344 10.511 24.676 1.00 56.75 192 ALA A CA 1
ATOM 1559 C C . ALA A 1 192 ? -2.776 11.077 24.684 1.00 56.75 192 ALA A C 1
ATOM 1561 O O . ALA A 1 192 ? -3.701 10.490 24.122 1.00 56.75 192 ALA A O 1
ATOM 1562 N N . GLU A 1 193 ? -2.950 12.288 25.225 1.00 53.78 193 GLU A N 1
ATOM 1563 C CA . GLU A 1 193 ? -4.095 13.159 24.893 1.00 53.78 193 GLU A CA 1
ATOM 1564 C C . GLU A 1 193 ? -4.248 13.325 23.362 1.00 53.78 193 GLU A C 1
ATOM 1566 O O . GLU A 1 193 ? -5.327 13.622 22.848 1.00 53.78 193 GLU A O 1
ATOM 1571 N N . SER A 1 194 ? -3.162 13.084 22.623 1.00 52.31 194 SER A N 1
ATOM 1572 C CA . SER A 1 194 ? -2.987 13.248 21.187 1.00 52.31 194 SER A CA 1
ATOM 1573 C C . SER A 1 194 ? -3.520 12.121 20.302 1.00 52.31 194 SER A C 1
ATOM 1575 O O . SER A 1 194 ? -3.354 12.240 19.095 1.00 52.31 194 SER A O 1
ATOM 1577 N N . ALA A 1 195 ? -4.199 11.078 20.798 1.00 50.59 195 ALA A N 1
ATOM 1578 C CA . ALA A 1 195 ? -4.817 10.090 19.893 1.00 50.59 195 ALA A CA 1
ATOM 1579 C C . ALA A 1 195 ? -5.812 10.739 18.901 1.00 50.59 195 ALA A C 1
ATOM 1581 O O . ALA A 1 195 ? -5.963 10.273 17.780 1.00 50.59 195 ALA A O 1
ATOM 1582 N N . ALA A 1 196 ? -6.439 11.862 19.276 1.00 48.09 196 ALA A N 1
ATOM 1583 C CA . ALA A 1 196 ? -7.267 12.660 18.365 1.00 48.09 196 ALA A CA 1
ATOM 1584 C C . ALA A 1 196 ? -6.465 13.478 17.330 1.00 48.09 196 ALA A C 1
ATOM 1586 O O . ALA A 1 196 ? -7.049 13.968 16.368 1.00 48.09 196 ALA A O 1
ATOM 1587 N N . ALA A 1 197 ? -5.165 13.679 17.558 1.00 44.31 197 ALA A N 1
ATOM 1588 C CA . ALA A 1 197 ? -4.280 14.530 16.763 1.00 44.31 197 ALA A CA 1
ATOM 1589 C C . ALA A 1 197 ? -3.196 13.754 15.998 1.00 44.31 197 ALA A C 1
ATOM 1591 O O . ALA A 1 197 ? -2.547 14.329 15.132 1.00 44.31 197 ALA A O 1
ATOM 1592 N N . SER A 1 198 ? -2.957 12.481 16.317 1.00 51.44 198 SER A N 1
ATOM 1593 C CA . SER A 1 198 ? -2.070 11.643 15.520 1.00 51.44 198 SER A CA 1
ATOM 1594 C C . SER A 1 198 ? -2.795 11.251 14.237 1.00 51.44 198 SER A C 1
ATOM 1596 O O . SER A 1 198 ? -3.809 10.557 14.306 1.00 51.44 198 SER A O 1
ATOM 1598 N N . ASP A 1 199 ? -2.246 11.651 13.090 1.00 56.38 199 ASP A N 1
ATOM 1599 C CA . ASP A 1 199 ? -2.791 11.452 11.734 1.00 56.38 199 ASP A CA 1
ATOM 1600 C C . ASP A 1 199 ? -3.088 9.981 11.344 1.00 56.38 199 ASP A C 1
ATOM 1602 O O . ASP A 1 199 ? -3.527 9.713 10.229 1.00 56.38 199 ASP A O 1
ATOM 1606 N N . ASP A 1 200 ? -2.850 9.005 12.229 1.00 66.44 200 ASP A N 1
ATOM 1607 C CA . ASP A 1 200 ? -2.870 7.581 11.891 1.00 66.44 200 ASP A CA 1
ATOM 1608 C C . ASP A 1 200 ? -4.084 6.802 12.440 1.00 66.44 200 ASP A C 1
ATOM 1610 O O . ASP A 1 200 ? -4.562 5.899 11.748 1.00 66.44 200 ASP A O 1
ATOM 1614 N N . VAL A 1 201 ? -4.607 7.105 13.641 1.00 75.19 201 VAL A N 1
ATOM 1615 C CA . VAL A 1 201 ? -5.779 6.410 14.227 1.00 75.19 201 VAL A CA 1
ATOM 1616 C C . VAL A 1 201 ? -6.890 7.392 14.528 1.00 75.19 201 VAL A C 1
ATOM 1618 O O . VAL A 1 201 ? -6.939 8.038 15.571 1.00 75.19 201 VAL A O 1
ATOM 1621 N N . TYR A 1 202 ? -7.865 7.419 13.636 1.00 80.69 202 TYR A N 1
ATOM 1622 C CA . TYR A 1 202 ? -9.083 8.164 13.866 1.00 80.69 202 TYR A CA 1
ATOM 1623 C C . TYR A 1 202 ? -10.109 7.284 14.575 1.00 80.69 202 TYR A C 1
ATOM 1625 O O . TYR A 1 202 ? -10.544 6.253 14.058 1.00 80.69 202 TYR A O 1
ATOM 1633 N N . THR A 1 203 ? -10.499 7.685 15.780 1.00 87.38 203 THR A N 1
ATOM 1634 C CA . THR A 1 203 ? -11.433 6.935 16.626 1.00 87.38 203 THR A CA 1
ATOM 1635 C C . THR A 1 203 ? -12.401 7.878 17.334 1.00 87.38 203 THR A C 1
ATOM 1637 O O . THR A 1 203 ? -12.090 9.050 17.546 1.00 87.38 203 THR A O 1
ATOM 1640 N N . ARG A 1 204 ? -13.572 7.372 17.738 1.00 87.12 204 ARG A N 1
ATOM 1641 C CA . ARG A 1 204 ? -14.442 8.036 18.726 1.00 87.12 204 ARG A CA 1
ATOM 1642 C C . ARG A 1 204 ? -14.169 7.588 20.167 1.00 87.12 204 ARG A C 1
ATOM 1644 O O . ARG A 1 204 ? -14.671 8.211 21.096 1.00 87.12 204 ARG A O 1
ATOM 1651 N N . ARG A 1 205 ? -13.340 6.558 20.364 1.00 89.31 205 ARG A N 1
ATOM 1652 C CA . ARG A 1 205 ? -12.893 6.050 21.671 1.00 89.31 205 ARG A CA 1
ATOM 1653 C C . ARG A 1 205 ? -11.497 6.562 22.020 1.00 89.31 205 ARG A C 1
ATOM 1655 O O . ARG A 1 205 ? -10.634 5.799 22.437 1.00 89.31 205 ARG A O 1
ATOM 1662 N N . TRP A 1 206 ? -11.258 7.856 21.836 1.00 85.38 206 TRP A N 1
ATOM 1663 C CA . TRP A 1 206 ? -10.099 8.518 22.438 1.00 85.38 206 TRP A CA 1
ATOM 1664 C C . TRP A 1 206 ? -10.515 9.139 23.772 1.00 85.38 206 TRP A C 1
ATOM 1666 O O . TRP A 1 206 ? -11.680 9.512 23.946 1.00 85.38 206 TRP A O 1
ATOM 1676 N N . LYS A 1 207 ? -9.564 9.271 24.701 1.00 81.06 207 LYS A N 1
ATOM 1677 C CA . LYS A 1 207 ? -9.821 9.643 26.100 1.00 81.06 207 LYS A CA 1
ATOM 1678 C C . LYS A 1 207 ? -10.810 10.809 26.259 1.00 81.06 207 LYS A C 1
ATOM 1680 O O . LYS A 1 207 ? -11.887 10.636 26.824 1.00 81.06 207 LYS A O 1
ATOM 1685 N N . GLY A 1 208 ? -10.525 11.963 25.661 1.00 78.00 208 GLY A N 1
ATOM 1686 C CA . GLY A 1 208 ? -11.363 13.153 25.822 1.00 78.00 208 GLY A CA 1
ATOM 1687 C C . GLY A 1 208 ? -12.716 13.125 25.097 1.00 78.00 208 GLY A C 1
ATOM 1688 O O . GLY A 1 208 ? -13.599 13.887 25.487 1.00 78.00 208 GLY A O 1
ATOM 1689 N N . ALA A 1 209 ? -12.944 12.277 24.083 1.00 79.06 209 ALA A N 1
ATOM 1690 C CA . ALA A 1 209 ? -14.301 12.080 23.548 1.00 79.06 209 ALA A CA 1
ATOM 1691 C C . ALA A 1 209 ? -15.152 11.283 24.529 1.00 79.06 209 ALA A C 1
ATOM 1693 O O . ALA A 1 209 ? -16.312 11.627 24.760 1.00 79.06 209 ALA A O 1
ATOM 1694 N N . VAL A 1 210 ? -14.564 10.249 25.125 1.00 75.31 210 VAL A N 1
ATOM 1695 C CA . VAL A 1 210 ? -15.253 9.398 26.088 1.00 75.31 210 VAL A CA 1
ATOM 1696 C C . VAL A 1 210 ? -15.573 10.180 27.367 1.00 75.31 210 VAL A C 1
ATOM 1698 O O . VAL A 1 210 ? -16.717 10.167 27.817 1.00 75.31 210 VAL A O 1
ATOM 1701 N N . GLU A 1 211 ? -14.622 10.963 27.883 1.00 74.88 211 GLU A N 1
ATOM 1702 C CA . GLU A 1 211 ? -14.820 11.833 29.055 1.00 74.88 211 GLU A CA 1
ATOM 1703 C C . GLU A 1 211 ? -15.899 12.907 28.845 1.00 74.88 211 GLU A C 1
ATOM 1705 O O . GLU A 1 211 ? -16.619 13.266 29.776 1.00 74.88 211 GLU A O 1
ATOM 1710 N N . LYS A 1 212 ? -16.051 13.415 27.615 1.00 76.00 212 LYS A N 1
ATOM 1711 C CA . LYS A 1 212 ? -17.065 14.427 27.267 1.00 76.00 212 LYS A CA 1
ATOM 1712 C C . LYS A 1 212 ? -18.439 13.828 26.948 1.00 76.00 212 LYS A C 1
ATOM 1714 O O . LYS A 1 212 ? -19.318 14.559 26.493 1.00 76.00 212 LYS A O 1
ATOM 1719 N N . GLY A 1 213 ? -18.634 12.524 27.156 1.00 74.38 213 GLY A N 1
ATOM 1720 C CA . GLY A 1 213 ? -19.891 11.837 26.847 1.00 74.38 213 GLY A CA 1
ATOM 1721 C C . GLY A 1 213 ? -20.158 11.686 25.346 1.00 74.38 213 GLY A C 1
ATOM 1722 O O . GLY A 1 213 ? -21.298 11.497 24.938 1.00 74.38 213 GLY A O 1
ATOM 1723 N N . GLY A 1 214 ? -19.122 11.775 24.507 1.00 77.69 214 GLY A N 1
ATOM 1724 C CA . GLY A 1 214 ? -19.217 11.516 23.068 1.00 77.69 214 GLY A CA 1
ATOM 1725 C C . GLY A 1 214 ? -19.377 10.031 22.717 1.00 77.69 214 GLY A C 1
ATOM 1726 O O . GLY A 1 214 ? -19.627 9.708 21.557 1.00 77.69 214 GLY A O 1
ATOM 1727 N N . TRP A 1 215 ? -19.246 9.140 23.706 1.00 84.44 215 TRP A N 1
ATOM 1728 C CA . TRP A 1 215 ? -19.379 7.693 23.569 1.00 84.44 215 TRP A CA 1
ATOM 1729 C C . TRP A 1 215 ? -20.370 7.126 24.593 1.00 84.44 215 TRP A C 1
ATOM 1731 O O . TRP A 1 215 ? -20.279 7.405 25.789 1.00 84.44 215 TRP A O 1
ATOM 1741 N N . GLU A 1 216 ? -21.291 6.283 24.127 1.00 88.44 216 GLU A N 1
ATOM 1742 C CA . GLU A 1 216 ? -22.368 5.685 24.928 1.00 88.44 216 GLU A CA 1
ATOM 1743 C C . GLU A 1 216 ? -21.864 4.480 25.746 1.00 88.44 216 GLU A C 1
ATOM 1745 O O . GLU A 1 216 ? -22.270 3.341 25.515 1.00 88.44 216 GLU A O 1
ATOM 1750 N N . ASN A 1 217 ? -20.955 4.713 26.703 1.00 88.38 217 ASN A N 1
ATOM 1751 C CA . ASN A 1 217 ? -20.284 3.646 27.467 1.00 88.38 217 ASN A CA 1
ATOM 1752 C C . ASN A 1 217 ? -21.252 2.647 28.104 1.00 88.38 217 ASN A C 1
ATOM 1754 O O . ASN A 1 217 ? -21.035 1.444 28.013 1.00 88.38 217 ASN A O 1
ATOM 1758 N N . ALA A 1 218 ? -22.319 3.132 28.744 1.00 89.94 218 ALA A N 1
ATOM 1759 C CA . ALA A 1 218 ? -23.261 2.265 29.446 1.00 89.94 218 ALA A CA 1
ATOM 1760 C C . ALA A 1 218 ? -23.975 1.301 28.485 1.00 89.94 218 ALA A C 1
ATOM 1762 O O . ALA A 1 218 ? -24.011 0.101 28.740 1.00 89.94 218 ALA A O 1
ATOM 1763 N N . ALA A 1 219 ? -24.483 1.810 27.358 1.00 92.88 219 ALA A N 1
ATOM 1764 C CA . ALA A 1 219 ? -25.145 0.986 26.348 1.00 92.88 219 ALA A CA 1
ATOM 1765 C C . ALA A 1 219 ? -24.152 0.061 25.626 1.00 92.88 219 ALA A C 1
ATOM 1767 O O . ALA A 1 219 ? -24.481 -1.082 25.316 1.00 92.88 219 ALA A O 1
ATOM 1768 N N . TRP A 1 220 ? -22.923 0.524 25.383 1.00 94.38 220 TRP A N 1
ATOM 1769 C CA . TRP A 1 220 ? -21.872 -0.313 24.806 1.00 94.38 220 TRP A CA 1
ATOM 1770 C C . TRP A 1 220 ? -21.512 -1.489 25.721 1.00 94.38 220 TRP A C 1
ATOM 1772 O O . TRP A 1 220 ? -21.478 -2.633 25.273 1.00 94.38 220 TRP A O 1
ATOM 1782 N N . ASN A 1 221 ? -21.307 -1.224 27.012 1.00 93.25 221 ASN A N 1
ATOM 1783 C CA . ASN A 1 221 ? -21.025 -2.260 28.003 1.00 93.25 221 ASN A CA 1
ATOM 1784 C C . ASN A 1 221 ? -22.202 -3.241 28.120 1.00 93.25 221 ASN A C 1
ATOM 1786 O O . ASN A 1 221 ? -21.977 -4.446 28.124 1.00 93.25 221 ASN A O 1
ATOM 1790 N N . GLU A 1 222 ? -23.450 -2.753 28.093 1.00 94.25 222 GLU A N 1
ATOM 1791 C CA . GLU A 1 222 ? -24.647 -3.606 28.060 1.00 94.25 222 GLU A CA 1
ATOM 1792 C C . GLU A 1 222 ? -24.623 -4.591 26.874 1.00 94.25 222 GLU A C 1
ATOM 1794 O O . GLU A 1 222 ? -24.921 -5.776 27.041 1.00 94.25 222 GLU A O 1
ATOM 1799 N N . LEU A 1 223 ? -24.236 -4.113 25.685 1.00 96.19 223 LEU A N 1
ATOM 1800 C CA . LEU A 1 223 ? -24.114 -4.930 24.477 1.00 96.19 223 LEU A CA 1
ATOM 1801 C C . LEU A 1 223 ? -23.011 -5.989 24.603 1.00 96.19 223 LEU A C 1
ATOM 1803 O O . LEU A 1 223 ? -23.240 -7.155 24.271 1.00 96.19 223 LEU A O 1
ATOM 1807 N N . VAL A 1 224 ? -21.826 -5.599 25.081 1.00 95.81 224 VAL A N 1
ATOM 1808 C CA . VAL A 1 224 ? -20.683 -6.511 25.268 1.00 95.81 224 VAL A CA 1
ATOM 1809 C C . VAL A 1 224 ? -21.000 -7.574 26.322 1.00 95.81 224 VAL A C 1
ATOM 1811 O O . VAL A 1 224 ? -20.687 -8.751 26.127 1.00 95.81 224 VAL A O 1
ATOM 1814 N N . ASP A 1 225 ? -21.670 -7.192 27.408 1.00 94.56 225 ASP A N 1
ATOM 1815 C CA . ASP A 1 225 ? -22.083 -8.115 28.460 1.00 94.56 225 ASP A CA 1
ATOM 1816 C C . ASP A 1 225 ? -23.114 -9.125 27.956 1.00 94.56 225 ASP A C 1
ATOM 1818 O O . ASP A 1 225 ? -23.030 -10.306 28.293 1.00 94.56 225 ASP A O 1
ATOM 1822 N N . GLU A 1 226 ? -24.077 -8.707 27.129 1.00 96.12 226 GLU A N 1
ATOM 1823 C CA . GLU A 1 226 ? -25.007 -9.666 26.530 1.00 96.12 226 GLU A CA 1
ATOM 1824 C C . GLU A 1 226 ? -24.296 -10.615 25.562 1.00 96.12 226 GLU A C 1
ATOM 1826 O O . GLU A 1 226 ? -24.557 -11.818 25.604 1.00 96.12 226 GLU A O 1
ATOM 1831 N N . ALA A 1 227 ? -23.365 -10.122 24.738 1.00 96.62 227 ALA A N 1
ATOM 1832 C CA . ALA A 1 227 ? -22.572 -10.986 23.865 1.00 96.62 227 ALA A CA 1
ATOM 1833 C C . ALA A 1 227 ? -21.825 -12.048 24.689 1.00 96.62 227 ALA A C 1
ATOM 1835 O O . ALA A 1 227 ? -21.853 -13.234 24.353 1.00 96.62 227 ALA A O 1
ATOM 1836 N N . ARG A 1 228 ? -21.252 -11.641 25.832 1.00 95.62 228 ARG A N 1
ATOM 1837 C CA . ARG A 1 228 ? -20.616 -12.556 26.786 1.00 95.62 228 ARG A CA 1
ATOM 1838 C C . ARG A 1 228 ? -21.577 -13.612 27.298 1.00 95.62 228 ARG A C 1
ATOM 1840 O O . ARG A 1 228 ? -21.278 -14.796 27.186 1.00 95.62 228 ARG A O 1
ATOM 1847 N N . ARG A 1 229 ? -22.751 -13.206 27.787 1.00 94.75 229 ARG A N 1
ATOM 1848 C CA . ARG A 1 229 ? -23.769 -14.144 28.278 1.00 94.75 229 ARG A CA 1
ATOM 1849 C C . ARG A 1 229 ? -24.186 -15.127 27.190 1.00 94.75 229 ARG A C 1
ATOM 1851 O O . ARG A 1 229 ? -24.324 -16.314 27.471 1.00 94.75 229 ARG A O 1
ATOM 1858 N N . VAL A 1 230 ? -24.416 -14.677 25.957 1.00 94.75 230 VAL A N 1
ATOM 1859 C CA . VAL A 1 230 ? -24.775 -15.574 24.844 1.00 94.75 230 VAL A CA 1
ATOM 1860 C C . VAL A 1 230 ? -23.692 -16.639 24.643 1.00 94.75 230 VAL A C 1
ATOM 1862 O O . VAL A 1 230 ? -24.019 -17.822 24.605 1.00 94.75 230 VAL A O 1
ATOM 1865 N N . VAL A 1 231 ? -22.420 -16.238 24.600 1.00 93.94 231 VAL A N 1
ATOM 1866 C CA . VAL A 1 231 ? -21.286 -17.149 24.377 1.00 93.94 231 VAL A CA 1
ATOM 1867 C C . VAL A 1 231 ? -21.033 -18.081 25.565 1.00 93.94 231 VAL A C 1
ATOM 1869 O O . VAL A 1 231 ? -20.842 -19.275 25.366 1.00 93.94 231 VAL A O 1
ATOM 1872 N N . GLU A 1 232 ? -21.083 -17.591 26.802 1.00 92.12 232 GLU A N 1
ATOM 1873 C CA . GLU A 1 232 ? -20.949 -18.432 28.003 1.00 92.12 232 GLU A CA 1
ATOM 1874 C C . GLU A 1 232 ? -22.067 -19.481 28.085 1.00 92.12 232 GLU A C 1
ATOM 1876 O O . GLU A 1 232 ? -21.821 -20.629 28.444 1.00 92.12 232 GLU A O 1
ATOM 1881 N N . GLY A 1 233 ? -23.284 -19.125 27.654 1.00 88.56 233 GLY A N 1
ATOM 1882 C CA . GLY A 1 233 ? -24.398 -20.071 27.557 1.00 88.56 233 GLY A CA 1
ATOM 1883 C C . GLY A 1 233 ? -24.165 -21.208 26.553 1.00 88.56 233 GLY A C 1
ATOM 1884 O O . GLY A 1 233 ? -24.801 -22.252 26.676 1.00 88.56 233 GLY A O 1
ATOM 1885 N N . LEU A 1 234 ? -23.255 -21.034 25.585 1.00 79.38 234 LEU A N 1
ATOM 1886 C CA . LEU A 1 234 ? -22.830 -22.100 24.673 1.00 79.38 234 LEU A CA 1
ATOM 1887 C C . LEU A 1 234 ? -21.816 -2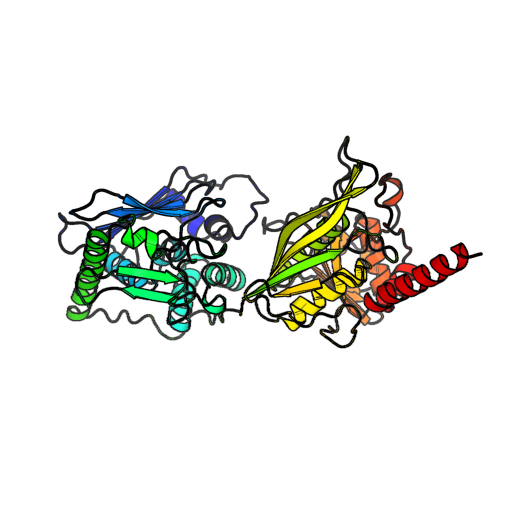3.053 25.312 1.00 79.38 234 LEU A C 1
ATOM 1889 O O . LEU A 1 234 ? -21.842 -24.244 25.008 1.00 79.38 234 LEU A O 1
ATOM 1893 N N . ALA A 1 235 ? -20.927 -22.548 26.174 1.00 69.81 235 ALA A N 1
ATOM 1894 C CA . ALA A 1 235 ? -19.921 -23.370 26.849 1.00 69.81 235 ALA A CA 1
ATOM 1895 C C . ALA A 1 235 ? -20.585 -24.396 27.781 1.00 69.81 235 ALA A C 1
ATOM 1897 O O . ALA A 1 235 ? -20.228 -25.572 27.758 1.00 69.81 235 ALA A O 1
ATOM 1898 N N . ASP A 1 236 ? -21.642 -23.987 28.490 1.00 66.69 236 ASP A N 1
ATOM 1899 C CA . ASP A 1 236 ? -22.489 -24.900 29.274 1.00 66.69 236 ASP A CA 1
ATOM 1900 C C . ASP A 1 236 ? -23.221 -25.939 28.394 1.00 66.69 236 ASP A C 1
ATOM 1902 O O . ASP A 1 236 ? -23.634 -26.995 28.877 1.00 66.69 236 ASP A O 1
ATOM 1906 N N . GLY A 1 237 ? -23.380 -25.650 27.097 1.00 56.78 237 GLY A N 1
ATOM 1907 C CA . GLY A 1 237 ? -24.046 -26.490 26.099 1.00 56.78 237 GLY A CA 1
ATOM 1908 C C . GLY A 1 237 ? -23.122 -27.367 25.241 1.00 56.78 237 GLY A C 1
ATOM 1909 O O . GLY A 1 237 ? -23.638 -28.119 24.414 1.00 56.78 237 GLY A O 1
ATOM 1910 N N . GLY A 1 238 ? -21.796 -27.307 25.424 1.00 45.03 238 GLY A N 1
ATOM 1911 C CA . GLY A 1 238 ? -20.830 -28.146 24.698 1.00 45.03 238 GLY A CA 1
ATOM 1912 C C . GLY A 1 238 ? -20.387 -27.617 23.327 1.00 45.03 238 GLY A C 1
ATOM 1913 O O . GLY A 1 238 ? -20.208 -28.399 22.394 1.00 45.03 238 GLY A O 1
ATOM 1914 N N . TRP A 1 239 ? -20.226 -26.301 23.166 1.00 45.16 239 TRP A N 1
ATOM 1915 C CA . TRP A 1 239 ? -19.619 -25.740 21.954 1.00 45.16 239 TRP A CA 1
ATOM 1916 C C . TRP A 1 239 ? -18.084 -25.871 21.987 1.00 45.16 239 TRP A C 1
ATOM 1918 O O . TRP A 1 239 ? -17.402 -24.983 22.489 1.00 45.16 239 TRP A O 1
ATOM 1928 N N . ASP A 1 240 ? -17.550 -26.947 21.400 1.00 48.47 240 ASP A N 1
ATOM 1929 C CA . ASP A 1 240 ? -16.109 -27.182 21.138 1.00 48.47 240 ASP A CA 1
ATOM 1930 C C . ASP A 1 240 ? -15.577 -26.338 19.958 1.00 48.47 240 ASP A C 1
ATOM 1932 O O . ASP A 1 240 ? -14.691 -26.748 19.213 1.00 48.47 240 ASP A O 1
ATOM 1936 N N . GLY A 1 241 ? -16.132 -25.146 19.732 1.00 51.69 241 GLY A N 1
ATOM 1937 C CA . GLY A 1 241 ? -15.711 -24.263 18.644 1.00 51.69 241 GLY A CA 1
ATOM 1938 C C . GLY A 1 241 ? -14.388 -23.546 18.911 1.00 51.69 241 GLY A C 1
ATOM 1939 O O . GLY A 1 241 ? -14.213 -22.421 18.438 1.00 51.69 241 GLY A O 1
ATOM 1940 N N . ASP A 1 242 ? -13.477 -24.173 19.660 1.00 51.44 242 ASP A N 1
ATOM 1941 C CA . ASP A 1 242 ? -12.069 -23.811 19.606 1.00 51.44 242 ASP A CA 1
ATOM 1942 C C . ASP A 1 242 ? -11.694 -23.854 18.127 1.00 51.44 242 ASP A C 1
ATOM 1944 O O . ASP A 1 242 ? -11.795 -24.890 17.464 1.00 51.44 242 ASP A O 1
ATOM 1948 N N . ALA A 1 243 ? -11.418 -22.666 17.581 1.00 53.66 243 ALA A N 1
ATOM 1949 C CA . ALA A 1 243 ? -11.035 -22.492 16.195 1.00 53.66 243 ALA A CA 1
ATOM 1950 C C . ALA A 1 243 ? -9.988 -23.559 15.891 1.00 53.66 243 ALA A C 1
ATOM 1952 O O . ALA A 1 243 ? -9.016 -23.623 16.632 1.00 53.66 243 ALA A O 1
ATOM 1953 N N . GLU A 1 244 ? -10.216 -24.412 14.884 1.00 52.47 244 GLU A N 1
ATOM 1954 C CA . GLU A 1 244 ? -9.265 -25.454 14.488 1.00 52.47 244 GLU A CA 1
ATOM 1955 C C . GLU A 1 244 ? -7.861 -24.835 14.353 1.00 52.47 244 GLU A C 1
ATOM 1957 O O . GLU A 1 244 ? -7.494 -24.274 13.315 1.00 52.47 244 GLU A O 1
ATOM 1962 N N . GLU A 1 245 ? -7.081 -24.915 15.431 1.00 48.81 245 GLU A N 1
ATOM 1963 C CA . GLU A 1 245 ? -5.683 -24.534 15.493 1.00 48.81 245 GLU A CA 1
ATOM 1964 C C . GLU A 1 245 ? -4.956 -25.561 14.634 1.00 48.81 245 GLU A C 1
ATOM 1966 O O . GLU A 1 245 ? -4.628 -26.652 15.096 1.00 48.81 245 GLU A O 1
ATOM 1971 N N . GLY A 1 246 ? -4.741 -25.294 13.346 1.00 46.53 246 GLY A N 1
ATOM 1972 C CA . GLY A 1 246 ? -3.878 -26.225 12.621 1.00 46.53 246 GLY A CA 1
ATOM 1973 C C . GLY A 1 246 ? -3.659 -26.073 11.134 1.00 46.53 246 GLY A C 1
ATOM 1974 O O . GLY A 1 246 ? -2.689 -26.6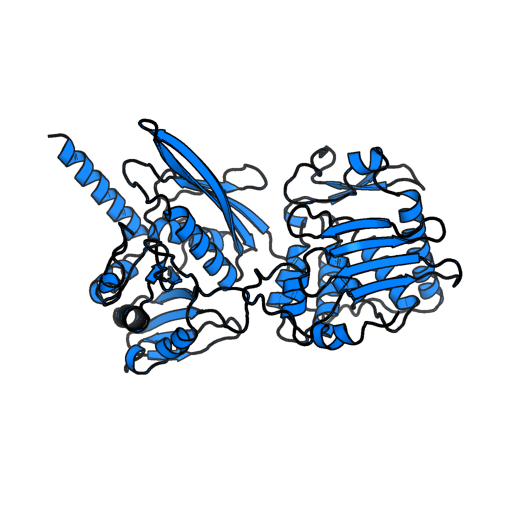42 10.645 1.00 46.53 246 GLY A O 1
ATOM 1975 N N . THR A 1 247 ? -4.484 -25.352 10.371 1.00 51.72 247 THR A N 1
ATOM 1976 C CA . THR A 1 247 ? -4.253 -25.273 8.905 1.00 51.72 247 THR A CA 1
ATOM 1977 C C . THR A 1 247 ? -4.528 -23.904 8.284 1.00 51.72 247 THR A C 1
ATOM 1979 O O . THR A 1 247 ? -4.655 -23.771 7.057 1.00 51.72 247 THR A O 1
ATOM 1982 N N . GLY A 1 248 ? -4.632 -22.884 9.137 1.00 55.91 248 GLY A N 1
ATOM 1983 C CA . GLY A 1 248 ? -4.798 -21.497 8.734 1.00 55.91 248 GLY A CA 1
ATOM 1984 C C . GLY A 1 248 ? -3.591 -20.995 7.950 1.00 55.91 248 GLY A C 1
ATOM 1985 O O . GLY A 1 248 ? -2.466 -21.454 8.130 1.00 55.91 248 GLY A O 1
ATOM 1986 N N . LEU A 1 249 ? -3.854 -20.057 7.051 1.00 62.00 249 LEU A N 1
ATOM 1987 C CA . LEU A 1 249 ? -2.840 -19.260 6.381 1.00 62.00 249 LEU A CA 1
ATOM 1988 C C . LEU A 1 249 ? -1.802 -18.745 7.393 1.00 62.00 249 LEU A C 1
ATOM 1990 O O . LEU A 1 249 ? -2.152 -17.949 8.260 1.00 62.00 249 LEU A O 1
ATOM 1994 N N . THR A 1 250 ? -0.541 -19.179 7.285 1.00 68.38 250 THR A N 1
ATOM 1995 C CA . THR A 1 250 ? 0.578 -18.593 8.038 1.00 68.38 250 THR A CA 1
ATOM 1996 C C . THR A 1 250 ? 0.899 -17.230 7.442 1.00 68.38 250 THR A C 1
ATOM 1998 O O . THR A 1 250 ? 1.755 -17.067 6.575 1.00 68.38 250 THR A O 1
ATOM 2001 N N . LEU A 1 251 ? 0.131 -16.240 7.875 1.00 77.62 251 LEU A N 1
ATOM 2002 C CA . LEU A 1 251 ? 0.348 -14.838 7.574 1.00 77.62 251 LEU A CA 1
ATOM 2003 C C . LEU A 1 251 ? 1.220 -14.267 8.691 1.00 77.62 251 LEU A C 1
ATOM 2005 O O . LEU A 1 251 ? 0.819 -14.227 9.845 1.00 77.62 251 LEU A O 1
ATOM 2009 N N . THR A 1 252 ? 2.433 -13.845 8.356 1.00 82.44 252 THR A N 1
ATOM 2010 C CA . THR A 1 252 ? 3.255 -13.037 9.261 1.00 82.44 252 THR A CA 1
ATOM 2011 C C . THR A 1 252 ? 3.032 -11.578 8.896 1.00 82.44 252 THR A C 1
ATOM 2013 O O . THR A 1 252 ? 3.264 -11.208 7.742 1.00 82.44 252 THR A O 1
ATOM 2016 N N . LEU A 1 253 ? 2.562 -10.770 9.850 1.00 85.69 253 LEU A N 1
ATOM 2017 C CA . LEU A 1 253 ? 2.444 -9.326 9.652 1.00 85.69 253 LEU A CA 1
ATOM 2018 C C . LEU A 1 253 ? 3.831 -8.709 9.527 1.00 85.69 253 LEU A C 1
ATOM 2020 O O . LEU A 1 253 ? 4.776 -9.105 10.217 1.00 85.69 253 LEU A O 1
ATOM 2024 N N . ARG A 1 254 ? 3.963 -7.767 8.600 1.00 89.25 254 ARG A N 1
ATOM 2025 C CA . ARG A 1 254 ? 5.227 -7.094 8.333 1.00 89.25 254 ARG A CA 1
ATOM 2026 C C . ARG A 1 254 ? 5.317 -5.833 9.172 1.00 89.25 254 ARG A C 1
ATOM 2028 O O . ARG A 1 254 ? 4.354 -5.093 9.307 1.00 89.25 254 ARG A O 1
ATOM 2035 N N . GLU A 1 255 ? 6.507 -5.539 9.681 1.00 86.81 255 GLU A N 1
ATOM 2036 C CA . GLU A 1 255 ? 6.735 -4.258 10.344 1.00 86.81 255 GLU A CA 1
ATOM 2037 C C . GLU A 1 255 ? 6.549 -3.108 9.341 1.00 86.81 255 GLU A C 1
ATOM 2039 O O . GLU A 1 255 ? 7.139 -3.117 8.260 1.00 86.81 255 GLU A O 1
ATOM 2044 N N . HIS A 1 256 ? 5.725 -2.120 9.687 1.00 86.12 256 HIS A N 1
ATOM 2045 C CA . HIS A 1 256 ? 5.496 -0.950 8.841 1.00 86.12 256 HIS A CA 1
ATOM 2046 C C . HIS A 1 256 ? 6.420 0.202 9.232 1.00 86.12 256 HIS A C 1
ATOM 2048 O O . HIS A 1 256 ? 6.365 0.691 10.363 1.00 86.12 256 HIS A O 1
ATOM 2054 N N . TYR A 1 257 ? 7.201 0.691 8.270 1.00 87.50 257 TYR A N 1
ATOM 2055 C CA . TYR A 1 257 ? 8.073 1.853 8.425 1.00 87.50 257 TYR A CA 1
ATOM 2056 C C . TYR A 1 257 ? 7.510 3.024 7.627 1.00 87.50 257 TYR A C 1
ATOM 2058 O O . TYR A 1 257 ? 7.488 2.975 6.399 1.00 87.50 257 TYR A O 1
ATOM 2066 N N . ARG A 1 258 ? 7.073 4.086 8.309 1.00 88.44 258 ARG A N 1
ATOM 2067 C CA . ARG A 1 258 ? 6.689 5.347 7.663 1.00 88.44 258 ARG A CA 1
ATOM 2068 C C . ARG A 1 258 ? 7.911 6.246 7.547 1.00 88.44 258 ARG A C 1
ATOM 2070 O O . ARG A 1 258 ? 8.579 6.527 8.541 1.00 88.44 258 ARG A O 1
ATOM 2077 N N . LEU A 1 259 ? 8.186 6.696 6.335 1.00 92.19 259 LEU A N 1
ATOM 2078 C CA . LEU A 1 259 ? 9.328 7.516 5.974 1.00 92.19 259 LEU A CA 1
ATOM 2079 C C . LEU A 1 259 ? 8.842 8.813 5.330 1.00 92.19 259 LEU A C 1
ATOM 2081 O O . LEU A 1 259 ? 7.918 8.792 4.519 1.00 92.19 259 LEU A O 1
ATOM 2085 N N . ASP A 1 260 ? 9.507 9.918 5.642 1.00 92.31 260 ASP A N 1
ATOM 2086 C CA . ASP A 1 260 ? 9.296 11.203 4.984 1.00 92.31 260 ASP A CA 1
ATOM 2087 C C . ASP A 1 260 ? 10.481 11.495 4.067 1.00 92.31 260 ASP A C 1
ATOM 2089 O O . ASP A 1 260 ? 11.617 11.661 4.526 1.00 92.31 260 ASP A O 1
ATOM 2093 N N . LEU A 1 261 ? 10.213 11.550 2.765 1.00 95.19 261 LEU A N 1
ATOM 2094 C CA . LEU A 1 261 ? 11.178 11.871 1.725 1.00 95.19 261 LEU A CA 1
ATOM 2095 C C . LEU A 1 261 ? 11.071 13.353 1.361 1.00 95.19 261 LEU A C 1
ATOM 2097 O O . LEU A 1 261 ? 10.034 13.822 0.896 1.00 95.19 261 LEU A O 1
ATOM 2101 N N . TRP A 1 262 ? 12.172 14.072 1.543 1.00 94.44 262 TRP A N 1
ATOM 2102 C CA . TRP A 1 262 ? 12.312 15.489 1.228 1.00 94.44 262 TRP A CA 1
ATOM 2103 C C . TRP A 1 262 ? 13.260 15.646 0.056 1.00 94.44 262 TRP A C 1
ATOM 2105 O O . TRP A 1 262 ? 14.467 15.466 0.209 1.00 94.44 262 TRP A O 1
ATOM 2115 N N . LEU A 1 263 ? 12.711 15.998 -1.099 1.00 95.38 263 LEU A N 1
ATOM 2116 C CA . LEU A 1 263 ? 13.444 16.150 -2.342 1.00 95.38 263 LEU A CA 1
ATOM 2117 C C . LEU A 1 263 ? 13.720 17.630 -2.605 1.00 95.38 263 LEU A C 1
ATOM 2119 O O . LEU A 1 263 ? 12.792 18.407 -2.831 1.00 95.38 263 LEU A O 1
ATOM 2123 N N . ALA A 1 264 ? 14.989 18.032 -2.566 1.00 94.62 264 ALA A N 1
ATOM 2124 C CA . ALA A 1 264 ? 15.384 19.396 -2.906 1.00 94.62 264 ALA A CA 1
ATOM 2125 C C . ALA A 1 264 ? 15.247 19.628 -4.420 1.00 94.62 264 ALA A C 1
ATOM 2127 O O . ALA A 1 264 ? 15.604 18.761 -5.211 1.00 94.62 264 ALA A O 1
ATOM 2128 N N . LEU A 1 265 ? 14.725 20.788 -4.828 1.00 92.44 265 LEU A N 1
ATOM 2129 C CA . LEU A 1 265 ? 14.516 21.123 -6.246 1.00 92.44 265 LEU A CA 1
ATOM 2130 C C . LEU A 1 265 ? 15.447 22.232 -6.748 1.00 92.44 265 LEU A C 1
ATOM 2132 O O . LEU A 1 265 ? 15.732 22.303 -7.938 1.00 92.44 265 LEU A O 1
ATOM 2136 N N . THR A 1 266 ? 15.922 23.099 -5.854 1.00 87.50 266 THR A N 1
ATOM 2137 C CA . THR A 1 266 ? 16.658 24.327 -6.204 1.00 87.50 266 THR A CA 1
ATOM 2138 C C . THR A 1 266 ? 18.104 24.324 -5.709 1.00 87.50 266 THR A C 1
ATOM 2140 O O . THR A 1 266 ? 18.637 25.385 -5.393 1.00 87.50 266 THR A O 1
ATOM 2143 N N . GLU A 1 267 ? 18.737 23.157 -5.565 1.00 83.94 267 GLU A N 1
ATOM 2144 C CA . GLU A 1 267 ? 20.167 23.103 -5.230 1.00 83.94 267 GLU A CA 1
ATOM 2145 C C . GLU A 1 267 ? 20.993 23.514 -6.460 1.00 83.94 267 GLU A C 1
ATOM 2147 O O . GLU A 1 267 ? 20.717 23.058 -7.569 1.00 83.94 267 GLU A O 1
ATOM 2152 N N . ASN A 1 268 ? 21.960 24.421 -6.285 1.00 77.00 268 ASN A N 1
ATOM 2153 C CA . ASN A 1 268 ? 22.656 25.073 -7.405 1.00 77.00 268 ASN A CA 1
ATOM 2154 C C . ASN A 1 268 ? 23.442 24.091 -8.285 1.00 77.00 268 ASN A C 1
ATOM 2156 O O . ASN A 1 268 ? 23.569 24.315 -9.483 1.00 77.00 268 ASN A O 1
ATOM 2160 N N . ASP A 1 269 ? 23.985 23.030 -7.693 1.00 80.50 269 ASP A N 1
ATOM 2161 C CA . ASP A 1 269 ? 24.763 22.001 -8.382 1.00 80.50 269 ASP A CA 1
ATOM 2162 C C . ASP A 1 269 ? 23.876 20.999 -9.134 1.00 80.50 269 ASP A C 1
ATOM 2164 O O . ASP A 1 269 ? 24.318 20.398 -10.113 1.00 80.50 269 ASP A O 1
ATOM 2168 N N . ARG A 1 270 ? 22.625 20.808 -8.697 1.00 83.88 270 ARG A N 1
ATOM 2169 C CA . ARG A 1 270 ? 21.684 19.839 -9.281 1.00 83.88 270 ARG A CA 1
ATOM 2170 C C . ARG A 1 270 ? 20.256 20.385 -9.286 1.00 83.88 270 ARG A C 1
ATOM 2172 O O . ARG A 1 270 ? 19.386 19.840 -8.602 1.00 83.88 270 ARG A O 1
ATOM 2179 N N . PRO A 1 271 ? 19.971 21.455 -10.045 1.00 85.00 271 PRO A N 1
ATOM 2180 C CA . PRO A 1 271 ? 18.612 21.952 -10.135 1.00 85.00 271 PRO A CA 1
ATOM 2181 C C . PRO A 1 271 ? 17.734 20.865 -10.749 1.00 85.00 271 PRO A C 1
ATOM 2183 O O . PRO A 1 271 ? 18.077 20.258 -11.765 1.00 85.00 271 PRO A O 1
ATOM 2186 N N . MET A 1 272 ? 16.584 20.625 -10.134 1.00 88.06 272 MET A N 1
ATOM 2187 C CA . MET A 1 272 ? 15.613 19.680 -10.652 1.00 88.06 272 MET A CA 1
ATOM 2188 C C . MET A 1 272 ? 14.376 20.403 -11.148 1.00 88.06 272 MET A C 1
ATOM 2190 O O . MET A 1 272 ? 13.928 21.406 -10.593 1.00 88.06 272 MET A O 1
ATOM 2194 N N . HIS A 1 273 ? 13.767 19.847 -12.188 1.00 85.75 273 HIS A N 1
ATOM 2195 C CA . HIS A 1 273 ? 12.490 20.342 -12.668 1.00 85.75 273 HIS A CA 1
ATOM 2196 C C . HIS A 1 273 ? 11.417 20.233 -11.569 1.00 85.75 273 HIS A C 1
ATOM 2198 O O . HIS A 1 273 ? 11.329 19.221 -10.878 1.00 85.75 273 HIS A O 1
ATOM 2204 N N . GLN A 1 274 ? 10.516 21.214 -11.471 1.00 84.50 274 GLN A N 1
ATOM 2205 C CA . GLN A 1 274 ? 9.459 21.269 -10.442 1.00 84.50 274 GLN A CA 1
ATOM 2206 C C . GLN A 1 274 ? 8.502 20.059 -10.409 1.00 84.50 274 GLN A C 1
ATOM 2208 O O . GLN A 1 274 ? 7.748 19.885 -9.461 1.00 84.50 274 GLN A O 1
ATOM 2213 N N . ARG A 1 275 ? 8.495 19.227 -11.459 1.00 83.38 275 ARG A N 1
ATOM 2214 C CA . ARG A 1 275 ? 7.704 17.981 -11.533 1.00 83.38 275 ARG A CA 1
ATOM 2215 C C . ARG A 1 275 ? 8.502 16.716 -11.185 1.00 83.38 275 ARG A C 1
ATOM 2217 O O . ARG A 1 275 ? 7.928 15.634 -11.205 1.00 83.38 275 ARG A O 1
ATOM 2224 N N . ALA A 1 276 ? 9.799 16.830 -10.897 1.00 87.06 276 ALA A N 1
ATOM 2225 C CA . ALA A 1 276 ? 10.674 15.702 -10.579 1.00 87.06 276 ALA A CA 1
ATOM 2226 C C . ALA A 1 276 ? 10.144 14.874 -9.399 1.00 87.06 276 ALA A C 1
ATOM 2228 O O . ALA A 1 276 ? 10.077 13.650 -9.505 1.00 87.06 276 ALA A O 1
ATOM 2229 N N . GLY A 1 277 ? 9.676 15.538 -8.335 1.00 88.69 277 GLY A N 1
ATOM 2230 C CA . GLY A 1 277 ? 9.083 14.862 -7.179 1.00 88.69 277 GLY A CA 1
ATOM 2231 C C . GLY A 1 277 ? 7.850 14.045 -7.542 1.00 88.69 277 GLY A C 1
ATOM 2232 O O . GLY A 1 277 ? 7.773 12.874 -7.189 1.00 88.69 277 GLY A O 1
ATOM 2233 N N . ARG A 1 278 ? 6.964 14.572 -8.395 1.00 85.44 278 ARG A N 1
ATOM 2234 C CA . ARG A 1 278 ? 5.821 13.805 -8.912 1.00 85.44 278 ARG A CA 1
ATOM 2235 C C . ARG A 1 278 ? 6.231 12.550 -9.699 1.00 85.44 278 ARG A C 1
ATOM 2237 O O . ARG A 1 278 ? 5.589 11.517 -9.532 1.00 85.44 278 ARG A O 1
ATOM 2244 N N . TYR A 1 279 ? 7.259 12.605 -10.554 1.00 84.31 279 TYR A N 1
ATOM 2245 C CA . TYR A 1 279 ? 7.716 11.409 -11.292 1.00 84.31 279 TYR A CA 1
ATOM 2246 C C . TYR A 1 279 ? 8.335 10.372 -10.367 1.00 84.31 279 TYR A C 1
ATOM 2248 O O . TYR A 1 279 ? 8.054 9.180 -10.500 1.00 84.31 279 TYR A O 1
ATOM 2256 N N . LEU A 1 280 ? 9.151 10.836 -9.423 1.00 90.88 280 LEU A N 1
ATOM 2257 C CA . LEU A 1 280 ? 9.741 9.995 -8.397 1.00 90.88 280 LEU A CA 1
ATOM 2258 C C . LEU A 1 280 ? 8.657 9.289 -7.588 1.00 90.88 280 LEU A C 1
ATOM 2260 O O . LEU A 1 280 ? 8.687 8.073 -7.463 1.00 90.88 280 LEU A O 1
ATOM 2264 N N . GLN A 1 281 ? 7.685 10.049 -7.091 1.00 90.31 281 GLN A N 1
ATOM 2265 C CA . GLN A 1 281 ? 6.607 9.564 -6.245 1.00 90.31 281 GLN A CA 1
ATOM 2266 C C . GLN A 1 281 ? 5.763 8.501 -6.953 1.00 90.31 281 GLN A C 1
ATOM 2268 O O . GLN A 1 281 ? 5.515 7.446 -6.378 1.00 90.31 281 GLN A O 1
ATOM 2273 N N . LEU A 1 282 ? 5.352 8.749 -8.201 1.00 85.69 282 LEU A N 1
ATOM 2274 C CA . LEU A 1 282 ? 4.579 7.773 -8.972 1.00 85.69 282 LEU A CA 1
ATOM 2275 C C . LEU A 1 282 ? 5.407 6.511 -9.241 1.00 85.69 282 LEU A C 1
ATOM 2277 O O . LEU A 1 282 ? 4.954 5.410 -8.961 1.00 85.69 282 LEU A O 1
ATOM 2281 N N . THR A 1 283 ? 6.668 6.666 -9.652 1.00 89.50 283 THR A N 1
ATOM 2282 C CA . THR A 1 283 ? 7.551 5.512 -9.889 1.00 89.50 283 THR A CA 1
ATOM 2283 C C . THR A 1 283 ? 7.792 4.694 -8.617 1.00 89.50 283 THR A C 1
ATOM 2285 O O . THR A 1 283 ? 7.751 3.467 -8.658 1.00 89.50 283 THR A O 1
ATOM 2288 N N . LEU A 1 284 ? 8.031 5.357 -7.482 1.00 93.06 284 LEU A N 1
ATOM 2289 C CA . LEU A 1 284 ? 8.225 4.702 -6.189 1.00 93.06 284 LEU A CA 1
ATOM 2290 C C . LEU A 1 284 ? 6.972 3.962 -5.746 1.00 93.06 284 LEU A C 1
ATOM 2292 O O . LEU A 1 284 ? 7.075 2.800 -5.369 1.00 93.06 284 LEU A O 1
ATOM 2296 N N . LYS A 1 285 ? 5.808 4.615 -5.821 1.00 90.12 285 LYS A N 1
ATOM 2297 C CA . LYS A 1 285 ? 4.509 4.012 -5.513 1.00 90.12 285 LYS A CA 1
ATOM 2298 C C . LYS A 1 285 ? 4.347 2.687 -6.249 1.00 90.12 285 LYS A C 1
ATOM 2300 O O . LYS A 1 285 ? 4.056 1.662 -5.639 1.00 90.12 285 LYS A O 1
ATOM 2305 N N . ASP A 1 286 ? 4.614 2.700 -7.545 1.00 85.94 286 ASP A N 1
ATOM 2306 C CA . ASP A 1 286 ? 4.390 1.541 -8.392 1.00 85.94 286 ASP A CA 1
ATOM 2307 C C . ASP A 1 286 ? 5.401 0.427 -8.141 1.00 85.94 286 ASP A C 1
ATOM 2309 O O . ASP A 1 286 ? 5.012 -0.730 -7.991 1.00 85.94 286 ASP A O 1
ATOM 2313 N N . LEU A 1 287 ? 6.691 0.758 -8.017 1.00 91.31 287 LEU A N 1
ATOM 2314 C CA . LEU A 1 287 ? 7.715 -0.229 -7.672 1.00 91.31 287 LEU A CA 1
ATOM 2315 C C . LEU A 1 287 ? 7.414 -0.873 -6.317 1.00 91.31 287 LEU A C 1
ATOM 2317 O O . LEU A 1 287 ? 7.392 -2.098 -6.213 1.00 91.31 287 LEU A O 1
ATOM 2321 N N . LEU A 1 288 ? 7.138 -0.072 -5.289 1.00 92.31 288 LEU A N 1
ATOM 2322 C CA . LEU A 1 288 ? 6.854 -0.586 -3.953 1.00 92.31 288 LEU A CA 1
ATOM 2323 C C . LEU A 1 288 ? 5.603 -1.473 -3.940 1.00 92.31 288 LEU A C 1
ATOM 2325 O O . LEU A 1 288 ? 5.648 -2.552 -3.351 1.00 92.31 288 LEU A O 1
ATOM 2329 N N . ARG A 1 289 ? 4.533 -1.099 -4.650 1.00 86.94 289 ARG A N 1
ATOM 2330 C CA . ARG A 1 289 ? 3.320 -1.926 -4.758 1.00 86.94 289 ARG A CA 1
ATOM 2331 C C . ARG A 1 289 ? 3.554 -3.220 -5.537 1.00 86.94 289 ARG A C 1
ATOM 2333 O O . ARG A 1 289 ? 3.086 -4.274 -5.106 1.00 86.94 289 ARG A O 1
ATOM 2340 N N . ILE A 1 290 ? 4.281 -3.160 -6.656 1.00 86.25 290 ILE A N 1
ATOM 2341 C CA . ILE A 1 290 ? 4.576 -4.320 -7.512 1.00 86.25 290 ILE A CA 1
ATOM 2342 C C . ILE A 1 290 ? 5.477 -5.330 -6.793 1.00 86.25 290 ILE A C 1
ATOM 2344 O O . ILE A 1 290 ? 5.286 -6.538 -6.930 1.00 86.25 290 ILE A O 1
ATOM 2348 N N . PHE A 1 291 ? 6.448 -4.855 -6.013 1.00 88.38 291 PHE A N 1
ATOM 2349 C CA . PHE A 1 291 ? 7.292 -5.724 -5.194 1.00 88.38 291 PHE A CA 1
ATOM 2350 C C . PHE A 1 291 ? 6.629 -6.162 -3.885 1.00 88.38 291 PHE A C 1
ATOM 2352 O O . PHE A 1 291 ? 7.262 -6.886 -3.119 1.00 88.38 291 PHE A O 1
ATOM 2359 N N . ASP A 1 292 ? 5.389 -5.732 -3.626 1.00 86.94 292 ASP A N 1
ATOM 2360 C CA . ASP A 1 292 ? 4.708 -5.911 -2.345 1.00 86.94 292 ASP A CA 1
ATOM 2361 C C . ASP A 1 292 ? 5.613 -5.481 -1.176 1.00 86.94 292 ASP A C 1
ATOM 2363 O O . ASP A 1 292 ? 5.782 -6.195 -0.199 1.00 86.94 292 ASP A O 1
ATOM 2367 N N . LEU A 1 293 ? 6.273 -4.333 -1.316 1.00 91.25 293 LEU A N 1
ATOM 2368 C CA . LEU A 1 293 ? 7.198 -3.765 -0.335 1.00 91.25 293 LEU A CA 1
ATOM 2369 C C . LEU A 1 293 ? 6.652 -2.515 0.335 1.00 91.25 293 LEU A C 1
ATOM 2371 O O . LEU A 1 293 ? 7.272 -2.051 1.285 1.00 91.25 293 LEU A O 1
ATOM 2375 N N . GLY A 1 294 ? 5.562 -1.926 -0.154 1.00 91.50 294 GLY A N 1
ATOM 2376 C CA . GLY A 1 294 ? 5.106 -0.658 0.386 1.00 91.50 294 GLY A CA 1
ATOM 2377 C C . GLY A 1 294 ? 4.195 0.148 -0.520 1.00 91.50 294 GLY A C 1
ATOM 2378 O O . GLY A 1 294 ? 3.677 -0.336 -1.525 1.00 91.50 294 GLY A O 1
ATOM 2379 N N . ASP A 1 295 ? 4.079 1.422 -0.168 1.00 90.31 295 ASP A N 1
ATOM 2380 C CA . ASP A 1 295 ? 3.357 2.436 -0.924 1.00 90.31 295 ASP A CA 1
ATOM 2381 C C . ASP A 1 295 ? 4.052 3.801 -0.796 1.00 90.31 295 ASP A C 1
ATOM 2383 O O . ASP A 1 295 ? 4.865 4.019 0.107 1.00 90.31 295 ASP A O 1
ATOM 2387 N N . ALA A 1 296 ? 3.740 4.731 -1.693 1.00 92.44 296 ALA A N 1
ATOM 2388 C CA . ALA A 1 296 ? 4.242 6.099 -1.623 1.00 92.44 296 ALA A CA 1
ATOM 2389 C C . ALA A 1 296 ? 3.209 7.105 -2.136 1.00 92.44 296 ALA A C 1
ATOM 2391 O O . ALA A 1 296 ? 2.437 6.834 -3.060 1.00 92.44 296 ALA A O 1
ATOM 2392 N N . GLY A 1 297 ? 3.229 8.311 -1.576 1.00 90.56 297 GLY A N 1
ATOM 2393 C CA . GLY A 1 297 ? 2.294 9.365 -1.945 1.00 90.56 297 GLY A CA 1
ATOM 2394 C C . GLY A 1 297 ? 2.818 10.770 -1.667 1.00 90.56 297 GLY A C 1
ATOM 2395 O O . GLY A 1 297 ? 3.884 10.932 -1.071 1.00 90.56 297 GLY A O 1
ATOM 2396 N N . PRO A 1 298 ? 2.091 11.804 -2.119 1.00 90.62 298 PRO A N 1
ATOM 2397 C CA . PRO A 1 298 ? 2.495 13.178 -1.897 1.00 90.62 298 PRO A CA 1
ATOM 2398 C C . PRO A 1 298 ? 2.136 13.581 -0.465 1.00 90.62 298 PRO A C 1
ATOM 2400 O O . PRO A 1 298 ? 1.040 13.282 0.011 1.00 90.62 298 PRO A O 1
ATOM 2403 N N . SER A 1 299 ? 3.037 14.299 0.195 1.00 87.50 299 SER A N 1
ATOM 2404 C CA . SER A 1 299 ? 2.785 14.935 1.496 1.00 87.50 299 SER A CA 1
ATOM 2405 C C . SER A 1 299 ? 2.644 16.448 1.367 1.00 87.50 299 SER A C 1
ATOM 2407 O O . SER A 1 299 ? 1.894 17.066 2.117 1.00 87.50 299 SER A O 1
ATOM 2409 N N . GLY A 1 300 ? 3.347 17.067 0.416 1.00 91.56 300 GLY A N 1
A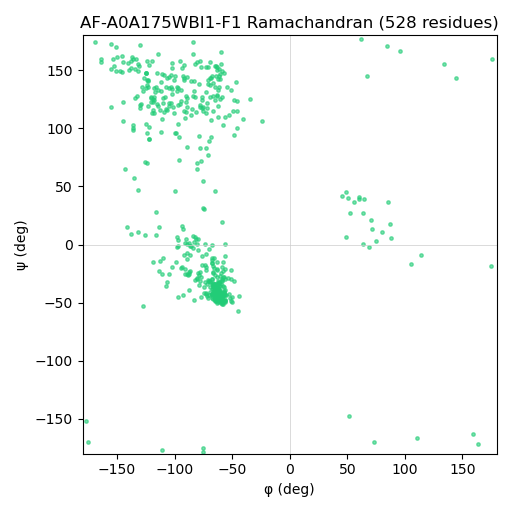TOM 2410 C CA . GLY A 1 300 ? 3.312 18.511 0.224 1.00 91.56 300 GLY A CA 1
ATOM 2411 C C . GLY A 1 300 ? 4.465 19.012 -0.633 1.00 91.56 300 GLY A C 1
ATOM 2412 O O . GLY A 1 300 ? 5.213 18.238 -1.215 1.00 91.56 300 GLY A O 1
ATOM 2413 N N . ALA A 1 301 ? 4.608 20.328 -0.713 1.00 92.69 301 ALA A N 1
ATOM 2414 C CA . ALA A 1 301 ? 5.749 20.969 -1.345 1.00 92.69 301 ALA A CA 1
ATOM 2415 C C . ALA A 1 301 ? 5.998 22.321 -0.676 1.00 92.69 301 ALA A C 1
ATOM 2417 O O . ALA A 1 301 ? 5.056 22.987 -0.236 1.00 92.69 301 ALA A O 1
ATOM 2418 N N . SER A 1 302 ? 7.255 22.753 -0.646 1.00 93.94 302 SER A N 1
ATOM 2419 C CA . SER A 1 302 ? 7.611 24.105 -0.209 1.00 93.94 302 SER A CA 1
ATOM 2420 C C . SER A 1 302 ? 7.933 24.975 -1.412 1.00 93.94 302 SER A C 1
ATOM 2422 O O . SER A 1 302 ? 8.521 24.518 -2.393 1.00 93.94 302 SER A O 1
ATOM 2424 N N . SER A 1 303 ? 7.597 26.258 -1.314 1.00 93.44 303 SER A N 1
ATOM 2425 C CA . SER A 1 303 ? 8.000 27.265 -2.290 1.00 93.44 303 SER A CA 1
ATOM 2426 C C . SER A 1 303 ? 8.570 28.498 -1.602 1.00 93.44 303 SER A C 1
ATOM 2428 O O . SER A 1 303 ? 8.273 28.776 -0.438 1.00 93.44 303 SER A O 1
ATOM 2430 N N . THR A 1 304 ? 9.402 29.239 -2.323 1.00 94.06 304 THR A N 1
ATOM 2431 C CA . THR A 1 304 ? 9.917 30.547 -1.911 1.00 94.06 304 THR A CA 1
ATOM 2432 C C . THR A 1 304 ? 9.587 31.584 -2.978 1.00 94.06 304 THR A C 1
ATOM 2434 O O . THR A 1 304 ? 9.314 31.246 -4.129 1.00 94.06 304 THR A O 1
ATOM 2437 N N . LEU A 1 305 ? 9.560 32.863 -2.599 1.00 95.12 305 LEU A N 1
ATOM 2438 C CA . LEU A 1 305 ? 9.385 33.955 -3.554 1.00 95.12 305 LEU A CA 1
ATOM 2439 C C . LEU A 1 305 ? 10.756 34.419 -4.052 1.00 95.12 305 LEU A C 1
ATOM 2441 O O . LEU A 1 305 ? 11.530 34.978 -3.278 1.00 95.12 305 LEU A O 1
ATOM 2445 N N . ILE A 1 306 ? 11.028 34.222 -5.341 1.00 90.81 306 ILE A N 1
ATOM 2446 C CA . ILE A 1 306 ? 12.204 34.749 -6.043 1.00 90.81 306 ILE A CA 1
ATOM 2447 C C . ILE A 1 306 ? 11.689 35.741 -7.087 1.00 90.81 306 ILE A C 1
ATOM 2449 O O . ILE A 1 306 ? 10.869 35.385 -7.932 1.00 90.81 306 ILE A O 1
ATOM 2453 N N . ASP A 1 307 ? 12.091 37.009 -6.981 1.00 93.75 307 ASP A N 1
ATOM 2454 C CA . ASP A 1 307 ? 11.644 38.101 -7.863 1.00 93.75 307 ASP A CA 1
ATOM 2455 C C . ASP A 1 307 ? 10.113 38.198 -8.022 1.00 93.75 307 ASP A C 1
ATOM 2457 O O . ASP A 1 307 ? 9.569 38.430 -9.103 1.00 93.75 307 ASP A O 1
ATOM 2461 N N . GLY A 1 308 ? 9.390 37.984 -6.917 1.00 94.19 308 GLY A N 1
ATOM 2462 C CA . GLY A 1 308 ? 7.925 38.027 -6.876 1.00 94.19 308 GLY A CA 1
ATOM 2463 C C . GLY A 1 308 ? 7.228 36.810 -7.492 1.00 94.19 308 GLY A C 1
ATOM 2464 O O . GLY A 1 308 ? 5.998 36.775 -7.525 1.00 94.19 308 GLY A O 1
ATOM 2465 N N . ARG A 1 309 ? 7.977 35.803 -7.952 1.00 92.44 309 ARG A N 1
ATOM 2466 C CA . ARG A 1 309 ? 7.439 34.531 -8.444 1.00 92.44 309 ARG A CA 1
ATOM 2467 C C . ARG A 1 309 ? 7.620 33.448 -7.391 1.00 92.44 309 ARG A C 1
ATOM 2469 O O . ARG A 1 309 ? 8.682 33.336 -6.788 1.00 92.44 309 ARG A O 1
ATOM 2476 N N . SER A 1 310 ? 6.575 32.655 -7.171 1.00 92.19 310 SER A N 1
ATOM 2477 C CA . SER A 1 310 ? 6.671 31.453 -6.343 1.00 92.19 310 SER A CA 1
ATOM 2478 C C . SER A 1 310 ? 7.459 30.394 -7.109 1.00 92.19 310 SER A C 1
ATOM 2480 O O . SER A 1 310 ? 7.096 30.038 -8.229 1.00 92.19 310 SER A O 1
ATOM 2482 N N . VAL A 1 311 ? 8.555 29.937 -6.515 1.00 90.50 311 VAL A N 1
ATOM 2483 C CA . VAL A 1 311 ? 9.421 28.885 -7.041 1.00 90.50 311 VAL A CA 1
ATOM 2484 C C . VAL A 1 311 ? 9.399 27.735 -6.049 1.00 90.50 311 VAL A C 1
ATOM 2486 O O . VAL A 1 311 ? 9.684 27.929 -4.867 1.00 90.50 311 VAL A O 1
ATOM 2489 N N . TYR A 1 312 ? 9.040 26.540 -6.512 1.00 91.44 312 TYR A N 1
ATOM 2490 C CA . TYR A 1 312 ? 9.104 25.337 -5.689 1.00 91.44 312 TYR A CA 1
ATOM 2491 C C . TYR A 1 312 ? 10.555 25.023 -5.334 1.00 91.44 312 TYR A C 1
ATOM 2493 O O . TYR A 1 312 ? 11.393 24.885 -6.218 1.00 91.44 312 TYR A O 1
ATOM 2501 N N . THR A 1 313 ? 10.843 24.911 -4.040 1.00 93.50 313 THR A N 1
ATOM 2502 C CA . THR A 1 313 ? 12.193 24.640 -3.523 1.00 93.50 313 THR A CA 1
ATOM 2503 C C . THR A 1 313 ? 12.364 23.211 -3.042 1.00 93.50 313 THR A C 1
ATOM 2505 O O . THR A 1 313 ? 13.480 22.695 -3.033 1.00 93.50 313 THR A O 1
ATOM 2508 N N . SER A 1 314 ? 11.271 22.552 -2.655 1.00 94.25 314 SER A N 1
ATOM 2509 C CA . SER A 1 314 ? 11.282 21.135 -2.295 1.00 94.25 314 SER A CA 1
ATOM 2510 C C . SER A 1 314 ? 9.929 20.481 -2.536 1.00 94.25 314 SER A C 1
ATOM 2512 O O . SER A 1 314 ? 8.895 21.147 -2.478 1.00 94.25 314 SER A O 1
ATOM 2514 N N . ASP A 1 315 ? 9.966 19.176 -2.771 1.00 94.62 315 ASP A N 1
ATOM 2515 C CA . ASP A 1 315 ? 8.806 18.290 -2.863 1.00 94.62 315 ASP A CA 1
ATOM 2516 C C . ASP A 1 315 ? 8.878 17.270 -1.719 1.00 94.62 315 ASP A C 1
ATOM 2518 O O . ASP A 1 315 ? 9.964 16.773 -1.395 1.00 94.62 315 ASP A O 1
ATOM 2522 N N . HIS A 1 316 ? 7.757 17.027 -1.040 1.00 94.44 316 HIS A N 1
ATOM 2523 C CA . HIS A 1 316 ? 7.680 16.164 0.138 1.00 94.44 316 HIS A CA 1
ATOM 2524 C C . HIS A 1 316 ? 6.760 14.997 -0.170 1.00 94.44 316 HIS A C 1
ATOM 2526 O O . HIS A 1 316 ? 5.602 15.174 -0.548 1.00 94.44 316 HIS A O 1
ATOM 2532 N N . SER A 1 317 ? 7.259 13.789 0.047 1.00 94.69 317 SER A N 1
ATOM 2533 C CA . SER A 1 317 ? 6.510 12.554 -0.158 1.00 94.69 317 SER A CA 1
ATOM 2534 C C . SER A 1 317 ? 6.553 11.701 1.099 1.00 94.69 317 SER A C 1
ATOM 2536 O O . SER A 1 317 ? 7.580 11.634 1.774 1.00 94.69 317 SER A O 1
ATOM 2538 N N . TRP A 1 318 ? 5.455 11.018 1.398 1.00 93.50 318 TRP A N 1
ATOM 2539 C CA . TRP A 1 318 ? 5.455 9.936 2.370 1.00 93.50 318 TRP A CA 1
ATOM 2540 C C . TRP A 1 318 ? 5.767 8.631 1.641 1.00 93.50 318 TRP A C 1
ATOM 2542 O O . TRP A 1 318 ? 5.352 8.417 0.500 1.00 93.50 318 TRP A O 1
ATOM 2552 N N . VAL A 1 319 ? 6.500 7.747 2.307 1.00 94.31 319 VAL A N 1
ATOM 2553 C CA . VAL A 1 319 ? 6.790 6.393 1.837 1.00 94.31 319 VAL A CA 1
ATOM 2554 C C . VAL A 1 319 ? 6.535 5.437 2.990 1.00 94.31 319 VAL A C 1
ATOM 2556 O O . VAL A 1 319 ? 7.045 5.638 4.087 1.00 94.31 319 VAL A O 1
ATOM 2559 N N . VAL A 1 320 ? 5.745 4.396 2.764 1.00 91.06 320 VAL A N 1
ATOM 2560 C CA . VAL A 1 320 ? 5.546 3.319 3.736 1.00 91.06 320 VAL A CA 1
ATOM 2561 C C . VAL A 1 320 ? 6.215 2.073 3.193 1.00 91.06 320 VAL A C 1
ATOM 2563 O O . VAL A 1 320 ? 5.920 1.671 2.076 1.00 91.06 320 VAL A O 1
ATOM 2566 N N . ILE A 1 321 ? 7.100 1.463 3.977 1.00 92.75 321 ILE A N 1
ATOM 2567 C CA . ILE A 1 321 ? 7.737 0.186 3.652 1.00 92.75 321 ILE A CA 1
ATOM 2568 C C . ILE A 1 321 ? 7.158 -0.904 4.562 1.00 92.75 321 ILE A C 1
ATOM 2570 O O . ILE A 1 321 ? 7.154 -0.745 5.783 1.00 92.75 321 ILE A O 1
ATOM 2574 N N . TRP A 1 322 ? 6.664 -1.993 3.977 1.00 89.75 322 TRP A N 1
ATOM 2575 C CA . TRP A 1 322 ? 6.099 -3.157 4.660 1.00 89.75 322 TRP A CA 1
ATOM 2576 C C . TRP A 1 322 ? 7.142 -4.268 4.745 1.00 89.75 322 TRP A C 1
ATOM 2578 O O . TRP A 1 322 ? 7.330 -5.055 3.815 1.00 89.75 322 TRP A O 1
ATOM 2588 N N . GLY A 1 323 ? 7.838 -4.339 5.876 1.00 88.44 323 GLY A N 1
ATOM 2589 C CA . GLY A 1 323 ? 8.947 -5.263 6.073 1.00 88.44 323 GLY A CA 1
ATOM 2590 C C . GLY A 1 323 ? 10.097 -4.999 5.097 1.00 88.44 323 GLY A C 1
ATOM 2591 O O . GLY A 1 323 ? 10.046 -4.115 4.250 1.00 88.44 323 GLY A O 1
ATOM 2592 N N . GLY A 1 324 ? 11.193 -5.749 5.231 1.00 89.81 324 GLY A N 1
ATOM 2593 C CA . GLY A 1 324 ? 12.305 -5.650 4.278 1.00 89.81 324 GLY A CA 1
ATOM 2594 C C . GLY A 1 324 ? 12.867 -4.230 4.113 1.00 89.81 324 GLY A C 1
ATOM 2595 O O . GLY A 1 324 ? 13.254 -3.869 3.001 1.00 89.81 324 GLY A O 1
ATOM 2596 N N . LEU A 1 325 ? 12.924 -3.438 5.196 1.00 91.06 325 LEU A N 1
ATOM 2597 C CA . LEU A 1 325 ? 13.383 -2.043 5.180 1.00 91.06 325 LEU A CA 1
ATOM 2598 C C . LEU A 1 325 ? 14.664 -1.819 4.356 1.00 91.06 325 LEU A C 1
ATOM 2600 O O . LEU A 1 325 ? 14.656 -0.885 3.555 1.00 91.06 325 LEU A O 1
ATOM 2604 N N . PRO A 1 326 ? 15.720 -2.658 4.453 1.00 91.38 326 PRO A N 1
ATOM 2605 C CA . PRO A 1 326 ? 16.913 -2.490 3.620 1.00 91.38 326 PRO A CA 1
ATOM 2606 C C . PRO A 1 326 ? 16.609 -2.506 2.116 1.00 91.38 326 PRO A C 1
ATOM 2608 O O . PRO A 1 326 ? 17.096 -1.663 1.373 1.00 91.38 326 PRO A O 1
ATOM 2611 N N . ARG A 1 327 ? 15.730 -3.408 1.653 1.00 92.88 327 ARG A N 1
ATOM 2612 C CA . ARG A 1 327 ? 15.334 -3.482 0.237 1.00 92.88 327 ARG A CA 1
ATOM 2613 C C . ARG A 1 327 ? 14.491 -2.277 -0.181 1.00 92.88 327 ARG A C 1
ATOM 2615 O O . ARG A 1 327 ? 14.697 -1.743 -1.266 1.00 92.88 327 ARG A O 1
ATOM 2622 N N . GLY A 1 328 ? 13.564 -1.835 0.670 1.00 94.25 328 GLY A N 1
ATOM 2623 C CA . GLY A 1 328 ? 12.780 -0.622 0.419 1.00 94.25 328 GLY A CA 1
ATOM 2624 C C . GLY A 1 328 ? 13.669 0.621 0.301 1.00 94.25 328 GLY A C 1
ATOM 2625 O O . GLY A 1 328 ? 13.551 1.385 -0.656 1.00 94.25 328 GLY A O 1
ATOM 2626 N N . ARG A 1 329 ? 14.626 0.777 1.225 1.00 93.75 329 ARG A N 1
ATOM 2627 C CA . ARG A 1 329 ? 15.626 1.855 1.205 1.00 93.75 329 ARG A CA 1
ATOM 2628 C C . ARG A 1 329 ? 16.511 1.803 -0.038 1.00 93.75 329 ARG A C 1
ATOM 2630 O O . ARG A 1 329 ? 16.714 2.843 -0.661 1.00 93.75 329 ARG A O 1
ATOM 2637 N N . ALA A 1 330 ? 16.961 0.614 -0.436 1.00 93.44 330 ALA A N 1
ATOM 2638 C CA . ALA A 1 330 ? 17.738 0.407 -1.654 1.00 93.44 330 ALA A CA 1
ATOM 2639 C C . ALA A 1 330 ? 17.014 0.928 -2.900 1.00 93.44 330 ALA A C 1
ATOM 2641 O O . ALA A 1 330 ? 17.585 1.671 -3.698 1.00 93.44 330 ALA A O 1
ATOM 2642 N N . ILE A 1 331 ? 15.729 0.581 -3.045 1.00 94.94 331 ILE A N 1
ATOM 2643 C CA . ILE A 1 331 ? 14.892 1.039 -4.161 1.00 94.94 331 ILE A CA 1
ATOM 2644 C C . ILE A 1 331 ? 14.766 2.565 -4.138 1.00 94.94 331 ILE A C 1
ATOM 2646 O O . ILE A 1 331 ? 14.987 3.205 -5.165 1.00 94.94 331 ILE A O 1
ATOM 2650 N N . ILE A 1 332 ? 14.470 3.163 -2.976 1.00 95.75 332 ILE A N 1
ATOM 2651 C CA . ILE A 1 332 ? 14.376 4.626 -2.826 1.00 95.75 332 ILE A CA 1
ATOM 2652 C C . ILE A 1 332 ? 15.678 5.297 -3.271 1.00 95.75 332 ILE A C 1
ATOM 2654 O O . ILE A 1 332 ? 15.659 6.231 -4.072 1.00 95.75 332 ILE A O 1
ATOM 2658 N N . LYS A 1 333 ? 16.813 4.789 -2.792 1.00 94.81 333 LYS A N 1
ATOM 2659 C CA . LYS A 1 333 ? 18.141 5.324 -3.088 1.00 94.81 333 LYS A CA 1
ATOM 2660 C C . LYS A 1 333 ? 18.475 5.232 -4.574 1.00 94.81 333 LYS A C 1
ATOM 2662 O O . LYS A 1 333 ? 18.867 6.233 -5.167 1.00 94.81 333 LYS A O 1
ATOM 2667 N N . GLN A 1 334 ? 18.211 4.088 -5.208 1.00 94.81 334 GLN A N 1
ATOM 2668 C CA . GLN A 1 334 ? 18.367 3.943 -6.654 1.00 94.81 334 GLN A CA 1
ATOM 2669 C C . GLN A 1 334 ? 17.500 4.919 -7.442 1.00 94.81 334 GLN A C 1
ATOM 2671 O O . GLN A 1 334 ? 17.981 5.504 -8.406 1.00 94.81 334 GLN A O 1
ATOM 2676 N N . MET A 1 335 ? 16.239 5.120 -7.052 1.00 95.12 335 MET A N 1
ATOM 2677 C CA . MET A 1 335 ? 15.360 6.064 -7.746 1.00 95.12 335 MET A CA 1
ATOM 2678 C C . MET A 1 335 ? 15.880 7.499 -7.642 1.00 95.12 335 MET A C 1
ATOM 2680 O O . MET A 1 335 ? 15.851 8.237 -8.626 1.00 95.12 335 MET A O 1
ATOM 2684 N N . LEU A 1 336 ? 16.403 7.879 -6.474 1.00 95.44 336 LEU A N 1
ATOM 2685 C CA . LEU A 1 336 ? 17.045 9.174 -6.261 1.00 95.44 336 LEU A CA 1
ATOM 2686 C C . LEU A 1 336 ? 18.325 9.321 -7.089 1.00 95.44 336 LEU A C 1
ATOM 2688 O O . LEU A 1 336 ? 18.537 10.362 -7.705 1.00 95.44 336 LEU A O 1
ATOM 2692 N N . TRP A 1 337 ? 19.147 8.277 -7.175 1.00 94.94 337 TRP A N 1
ATOM 2693 C CA . TRP A 1 337 ? 20.332 8.276 -8.030 1.00 94.94 337 TRP A CA 1
ATOM 2694 C C . TRP A 1 337 ? 19.982 8.385 -9.518 1.00 94.94 337 TRP A C 1
ATOM 2696 O O . TRP A 1 337 ? 20.548 9.223 -10.217 1.00 94.94 337 TRP A O 1
ATOM 2706 N N . TRP A 1 338 ? 18.992 7.624 -9.991 1.00 93.06 338 TRP A N 1
ATOM 2707 C CA . TRP A 1 338 ? 18.487 7.704 -11.364 1.00 93.06 338 TRP A CA 1
ATOM 2708 C C . TRP A 1 338 ? 17.923 9.081 -11.714 1.00 93.06 338 TRP A C 1
ATOM 2710 O O . TRP A 1 338 ? 18.079 9.542 -12.844 1.00 93.06 338 TRP A O 1
ATOM 2720 N N . LEU A 1 339 ? 17.289 9.744 -10.747 1.00 91.75 339 LEU A N 1
ATOM 2721 C CA . LEU A 1 339 ? 16.795 11.111 -10.886 1.00 91.75 339 LEU A CA 1
ATOM 2722 C C . LEU A 1 339 ? 17.912 12.163 -10.799 1.00 91.75 339 LEU A C 1
ATOM 2724 O O . LEU A 1 339 ? 17.671 13.329 -11.093 1.00 91.75 339 LEU A O 1
ATOM 2728 N N . VAL A 1 340 ? 19.131 11.765 -10.422 1.00 92.69 340 VAL A N 1
ATOM 2729 C CA . VAL A 1 340 ? 20.244 12.678 -10.138 1.00 92.69 340 VAL A CA 1
ATOM 2730 C C . VAL A 1 340 ? 19.887 13.638 -8.990 1.00 92.69 340 VAL A C 1
ATOM 2732 O O . VAL A 1 340 ? 20.168 14.833 -9.028 1.00 92.69 340 VAL A O 1
ATOM 2735 N N . ALA A 1 341 ? 19.228 13.106 -7.957 1.00 94.00 341 ALA A N 1
ATOM 2736 C CA . ALA A 1 341 ? 18.705 13.900 -6.855 1.00 94.00 341 ALA A CA 1
ATOM 2737 C C . ALA A 1 341 ? 19.818 14.660 -6.104 1.00 94.00 341 ALA A C 1
ATOM 2739 O O . ALA A 1 341 ? 20.931 14.136 -5.965 1.00 94.00 341 ALA A O 1
ATOM 2740 N N . PRO A 1 342 ? 19.539 15.863 -5.577 1.00 93.31 342 PRO A N 1
ATOM 2741 C CA . PRO A 1 342 ? 20.547 16.655 -4.883 1.00 93.31 342 PRO A CA 1
ATOM 2742 C C . PRO A 1 342 ? 20.968 16.050 -3.541 1.00 93.31 342 PRO A C 1
ATOM 2744 O O . PRO A 1 342 ? 20.204 15.302 -2.923 1.00 93.31 342 PRO A O 1
ATOM 2747 N N . LEU A 1 343 ? 22.167 16.401 -3.066 1.00 91.69 343 LEU A N 1
ATOM 2748 C CA . LEU A 1 343 ? 22.714 15.923 -1.789 1.00 91.69 343 LEU A CA 1
ATOM 2749 C C . LEU A 1 343 ? 21.881 16.375 -0.586 1.00 91.69 343 LEU A C 1
ATOM 2751 O O . LEU A 1 343 ? 21.839 15.670 0.422 1.00 91.69 343 LEU A O 1
ATOM 2755 N N . ALA A 1 344 ? 21.182 17.509 -0.692 1.00 92.00 344 ALA A N 1
ATOM 2756 C CA . ALA A 1 344 ? 20.261 17.974 0.339 1.00 92.00 344 ALA A CA 1
ATOM 2757 C C . ALA A 1 344 ? 18.979 17.127 0.454 1.00 92.00 344 ALA A C 1
ATOM 2759 O O . ALA A 1 344 ? 18.159 17.383 1.340 1.00 92.00 344 ALA A O 1
ATOM 2760 N N . THR A 1 345 ? 18.779 16.129 -0.415 1.00 93.62 345 THR A N 1
ATOM 2761 C CA . THR A 1 345 ? 17.660 15.187 -0.305 1.00 93.62 345 THR A CA 1
ATOM 2762 C C . THR A 1 345 ? 17.775 14.387 0.989 1.00 93.62 345 THR A C 1
ATOM 2764 O O . THR A 1 345 ? 18.809 13.779 1.261 1.00 93.62 345 THR A O 1
ATOM 2767 N N . THR A 1 346 ? 16.704 14.342 1.786 1.00 91.56 346 THR A N 1
ATOM 2768 C CA . THR A 1 346 ? 16.702 13.598 3.057 1.00 91.56 346 THR A CA 1
ATOM 2769 C C . THR A 1 346 ? 15.564 12.594 3.132 1.00 91.56 346 THR A C 1
ATOM 2771 O O . THR A 1 346 ? 14.479 12.837 2.612 1.00 91.56 346 THR A O 1
ATOM 2774 N N . LEU A 1 347 ? 15.811 11.482 3.822 1.00 92.31 347 LEU A N 1
ATOM 2775 C CA . LEU A 1 347 ? 14.812 10.479 4.175 1.00 92.31 347 LEU A CA 1
ATOM 2776 C C . LEU A 1 347 ? 14.779 10.369 5.701 1.00 92.31 347 LEU A C 1
ATOM 2778 O O . LEU A 1 347 ? 15.811 10.130 6.330 1.00 92.31 347 LEU A O 1
ATOM 2782 N N . ARG A 1 348 ? 13.619 10.594 6.314 1.00 89.00 348 ARG A N 1
ATOM 2783 C CA . ARG A 1 348 ? 13.461 10.629 7.778 1.00 89.00 348 ARG A CA 1
ATOM 2784 C C . ARG A 1 348 ? 12.444 9.599 8.236 1.00 89.00 348 ARG A C 1
ATOM 2786 O O . ARG A 1 348 ? 11.559 9.240 7.475 1.00 89.00 348 ARG A O 1
ATOM 2793 N N . ASN A 1 349 ? 12.555 9.139 9.481 1.00 83.81 349 ASN A N 1
ATOM 2794 C CA . ASN A 1 349 ? 11.511 8.314 10.080 1.00 83.81 349 ASN A CA 1
ATOM 2795 C C . ASN A 1 349 ? 10.328 9.205 10.482 1.00 83.81 349 ASN A C 1
ATOM 2797 O O . ASN A 1 349 ? 10.485 10.077 11.341 1.00 83.81 349 ASN A O 1
ATOM 2801 N N . GLY A 1 350 ? 9.168 8.967 9.873 1.00 76.12 350 GLY A N 1
ATOM 2802 C CA . GLY A 1 350 ? 7.953 9.738 10.122 1.00 76.12 350 GLY A CA 1
ATOM 2803 C C . GLY A 1 350 ? 7.259 9.391 11.441 1.00 76.12 350 GLY A C 1
ATOM 2804 O O . GLY A 1 350 ? 6.469 10.189 11.928 1.00 76.12 350 GLY A O 1
ATOM 2805 N N . THR A 1 351 ? 7.549 8.237 12.062 1.00 67.69 351 THR A N 1
ATOM 2806 C CA . THR A 1 351 ? 6.859 7.819 13.300 1.00 67.69 351 THR A CA 1
ATOM 2807 C C . THR A 1 351 ? 7.516 8.321 14.581 1.00 67.69 351 THR A C 1
ATOM 2809 O O . THR A 1 351 ? 6.839 8.454 15.596 1.00 67.69 351 THR A O 1
ATOM 2812 N N . ASN A 1 352 ? 8.828 8.583 14.584 1.00 62.81 352 ASN A N 1
ATOM 2813 C CA . ASN A 1 352 ? 9.548 8.908 15.823 1.00 62.81 352 ASN A CA 1
ATOM 2814 C C . ASN A 1 352 ? 10.573 10.047 15.720 1.00 62.81 352 ASN A C 1
ATOM 2816 O O . ASN A 1 352 ? 11.336 10.243 16.667 1.00 62.81 352 ASN A O 1
ATOM 2820 N N . TYR A 1 353 ? 10.623 10.789 14.607 1.00 52.09 353 TYR A N 1
ATOM 2821 C CA . TYR A 1 353 ? 11.634 11.821 14.307 1.00 52.09 353 TYR A CA 1
ATOM 2822 C C . TYR A 1 353 ? 13.099 11.385 14.517 1.00 52.09 353 TYR A C 1
ATOM 2824 O O . TYR A 1 353 ? 14.008 12.208 14.378 1.00 52.09 353 TYR A O 1
ATOM 2832 N N . LYS A 1 354 ? 13.383 10.109 14.825 1.00 56.31 354 LYS A N 1
ATOM 2833 C CA . LYS A 1 354 ? 14.751 9.607 14.862 1.00 56.31 354 LYS A CA 1
ATOM 2834 C C . LYS A 1 354 ? 15.206 9.529 13.421 1.00 56.31 354 LYS A C 1
ATOM 2836 O O . LYS A 1 354 ? 14.629 8.805 12.614 1.00 56.31 354 LYS A O 1
ATOM 2841 N N . THR A 1 355 ? 16.237 10.295 13.095 1.00 57.56 355 THR A N 1
ATOM 2842 C CA . THR A 1 355 ? 16.856 10.274 11.776 1.00 57.56 355 THR A CA 1
ATOM 2843 C C . THR A 1 355 ? 17.288 8.844 11.471 1.00 57.56 355 THR A C 1
ATOM 2845 O O . THR A 1 355 ? 18.213 8.324 12.097 1.00 57.56 355 THR A O 1
ATOM 2848 N N . LEU A 1 356 ? 16.599 8.197 10.530 1.00 72.62 356 LEU A N 1
ATOM 2849 C CA . LEU A 1 356 ? 17.167 7.049 9.840 1.00 72.62 356 LEU A CA 1
ATOM 2850 C C . LEU A 1 356 ? 18.443 7.555 9.179 1.00 72.62 356 LEU A C 1
ATOM 2852 O O . LEU A 1 356 ? 18.418 8.589 8.511 1.00 72.62 356 LEU A O 1
ATOM 2856 N N . GLN A 1 357 ? 19.567 6.888 9.432 1.00 74.75 357 GLN A N 1
ATOM 2857 C CA . GLN A 1 357 ? 20.790 7.211 8.713 1.00 74.75 357 GLN A CA 1
ATOM 2858 C C . GLN A 1 357 ? 20.515 6.934 7.240 1.00 74.75 357 GLN A C 1
ATOM 2860 O O . GLN A 1 357 ? 20.275 5.798 6.860 1.00 74.75 357 GLN A O 1
ATOM 2865 N N . PHE A 1 358 ? 20.434 8.001 6.453 1.00 83.81 358 PHE A N 1
ATOM 2866 C CA . PHE A 1 358 ? 20.233 7.942 5.019 1.00 83.81 358 PHE A CA 1
ATOM 2867 C C . PHE A 1 358 ? 21.193 8.942 4.396 1.00 83.81 358 PHE A C 1
ATOM 2869 O O . PHE A 1 358 ? 20.979 10.153 4.466 1.00 83.81 358 PHE A O 1
ATOM 2876 N N . ASN A 1 359 ? 22.284 8.427 3.839 1.00 87.00 359 ASN A N 1
ATOM 2877 C CA . ASN A 1 359 ? 23.261 9.220 3.115 1.00 87.00 359 ASN A CA 1
ATOM 2878 C C . ASN A 1 359 ? 23.226 8.824 1.639 1.00 87.00 359 ASN A C 1
ATOM 2880 O O . ASN A 1 359 ? 23.562 7.696 1.284 1.00 87.00 359 ASN A O 1
ATOM 2884 N N . LEU A 1 360 ? 22.832 9.760 0.773 1.00 90.06 360 LEU A N 1
ATOM 2885 C CA . LEU A 1 360 ? 22.764 9.513 -0.667 1.00 90.06 360 LEU A CA 1
ATOM 2886 C C . LEU A 1 360 ? 24.156 9.299 -1.292 1.00 90.06 360 LEU A C 1
ATOM 2888 O O . LEU A 1 360 ? 24.254 8.653 -2.330 1.00 90.06 360 LEU A O 1
ATOM 2892 N N . ALA A 1 361 ? 25.215 9.811 -0.656 1.00 89.50 361 ALA A N 1
ATOM 2893 C CA . ALA A 1 361 ? 26.597 9.678 -1.118 1.00 89.50 361 ALA A CA 1
ATOM 2894 C C . ALA A 1 361 ? 27.294 8.388 -0.652 1.00 89.50 361 ALA A C 1
ATOM 2896 O O . ALA A 1 361 ? 28.411 8.115 -1.082 1.00 89.50 361 ALA A O 1
ATOM 2897 N N . ASP A 1 362 ? 26.679 7.627 0.252 1.00 88.06 362 ASP A N 1
ATOM 2898 C CA . ASP A 1 362 ? 27.206 6.338 0.697 1.00 88.06 362 ASP A CA 1
ATOM 2899 C C . ASP A 1 362 ? 26.749 5.260 -0.293 1.00 88.06 362 ASP A C 1
ATOM 2901 O O . ASP A 1 362 ? 25.551 5.067 -0.450 1.00 88.06 362 ASP A O 1
ATOM 2905 N N . GLU A 1 363 ? 27.646 4.587 -1.007 1.00 85.75 363 GLU A N 1
ATOM 2906 C CA . GLU A 1 363 ? 27.256 3.525 -1.948 1.00 85.75 363 GLU A CA 1
ATOM 2907 C C . GLU A 1 363 ? 26.986 2.190 -1.237 1.00 85.75 363 GLU A C 1
ATOM 2909 O O . GLU A 1 363 ? 26.179 1.392 -1.710 1.00 85.75 363 GLU A O 1
ATOM 2914 N N . ASP A 1 364 ? 27.655 1.935 -0.110 1.00 79.88 364 ASP A N 1
ATOM 2915 C CA . ASP A 1 364 ? 27.707 0.618 0.531 1.00 79.88 364 ASP A CA 1
ATOM 2916 C C . ASP A 1 364 ? 26.415 0.300 1.300 1.00 79.88 364 ASP A C 1
ATOM 2918 O O . ASP A 1 364 ? 26.027 -0.863 1.444 1.00 79.88 364 ASP A O 1
ATOM 2922 N N . GLU A 1 365 ? 25.714 1.328 1.783 1.00 73.56 365 GLU A N 1
ATOM 2923 C CA . GLU A 1 365 ? 24.450 1.154 2.495 1.00 73.56 365 GLU A CA 1
ATOM 2924 C C . GLU A 1 365 ? 23.289 0.845 1.528 1.00 73.56 365 GLU A C 1
ATOM 2926 O O . GLU A 1 365 ? 23.012 1.614 0.603 1.00 73.56 365 GLU A O 1
ATOM 2931 N N . ASP A 1 366 ? 22.565 -0.249 1.797 1.00 74.50 366 ASP A N 1
ATOM 2932 C CA . ASP A 1 366 ? 21.373 -0.693 1.060 1.00 74.50 366 ASP A CA 1
ATOM 2933 C C . ASP A 1 366 ? 21.628 -1.084 -0.413 1.00 74.50 366 ASP A C 1
ATOM 2935 O O . ASP A 1 366 ? 20.810 -0.805 -1.288 1.00 74.50 366 ASP A O 1
ATOM 2939 N N . GLN A 1 367 ? 22.747 -1.746 -0.727 1.00 76.25 367 GLN A N 1
ATOM 2940 C CA . GLN A 1 367 ? 22.947 -2.283 -2.078 1.00 76.25 367 GLN A CA 1
ATOM 2941 C C . GLN A 1 367 ? 21.976 -3.426 -2.397 1.00 76.25 367 GLN A C 1
ATOM 2943 O O . GLN A 1 367 ? 21.660 -4.273 -1.558 1.00 76.25 367 GLN A O 1
ATOM 2948 N N . THR A 1 368 ? 21.547 -3.490 -3.655 1.00 81.56 368 THR A N 1
ATOM 2949 C CA . THR A 1 368 ? 20.846 -4.648 -4.213 1.00 81.56 368 THR A CA 1
ATOM 2950 C C . THR A 1 368 ? 21.574 -5.141 -5.446 1.00 81.56 368 THR A C 1
ATOM 2952 O O . THR A 1 368 ? 22.110 -4.353 -6.218 1.00 81.56 368 THR A O 1
ATOM 2955 N N . GLU A 1 369 ? 21.532 -6.452 -5.671 1.00 84.38 369 GLU A N 1
ATOM 2956 C CA . GLU A 1 369 ? 22.087 -7.067 -6.885 1.00 84.38 369 GLU A CA 1
ATOM 2957 C C . GLU A 1 369 ? 21.311 -6.673 -8.155 1.00 84.38 369 GLU A C 1
ATOM 2959 O O . GLU A 1 369 ? 21.813 -6.822 -9.266 1.00 84.38 369 GLU A O 1
ATOM 2964 N N . GLU A 1 370 ? 20.081 -6.177 -7.992 1.00 91.12 370 GLU A N 1
ATOM 2965 C CA . GLU A 1 370 ? 19.190 -5.763 -9.075 1.00 91.12 370 GLU A CA 1
ATOM 2966 C C . GLU A 1 370 ? 19.116 -4.232 -9.172 1.00 91.12 370 GLU A C 1
ATOM 2968 O O . GLU A 1 370 ? 19.075 -3.542 -8.147 1.00 91.12 370 GLU A O 1
ATOM 2973 N N . SER A 1 371 ? 19.014 -3.708 -10.397 1.00 92.62 371 SER A N 1
ATOM 2974 C CA . SER A 1 371 ? 18.640 -2.309 -10.633 1.00 92.62 371 SER A CA 1
ATOM 2975 C C . SER A 1 371 ? 17.156 -2.205 -10.969 1.00 92.62 371 SER A C 1
ATOM 2977 O O . SER A 1 371 ? 16.658 -2.933 -11.828 1.00 92.62 371 SER A O 1
ATOM 2979 N N . TYR A 1 372 ? 16.450 -1.282 -10.330 1.00 94.31 372 TYR A N 1
ATOM 2980 C CA . TYR A 1 372 ? 15.012 -1.095 -10.514 1.00 94.31 372 TYR A CA 1
ATOM 2981 C C . TYR A 1 372 ? 14.739 0.163 -11.327 1.00 94.31 372 TYR A C 1
ATOM 2983 O O . TYR A 1 372 ? 15.445 1.155 -11.172 1.00 94.31 372 TYR A O 1
ATOM 2991 N N . LEU A 1 373 ? 13.725 0.126 -12.190 1.00 93.75 373 LEU A N 1
ATOM 2992 C CA . LEU A 1 373 ? 13.242 1.268 -12.968 1.00 93.75 373 LEU A CA 1
ATOM 2993 C C . LEU A 1 373 ? 11.730 1.145 -13.181 1.00 93.75 373 LEU A C 1
ATOM 2995 O O . LEU A 1 373 ? 11.197 0.041 -13.297 1.00 93.75 373 LEU A O 1
ATOM 2999 N N . GLY A 1 374 ? 11.042 2.278 -13.280 1.00 91.75 374 GLY A N 1
ATOM 3000 C CA . GLY A 1 374 ? 9.668 2.323 -13.776 1.00 91.75 374 GLY A CA 1
ATOM 3001 C C . GLY A 1 374 ? 9.617 2.318 -15.302 1.00 91.75 374 GLY A C 1
ATOM 3002 O O . GLY A 1 374 ? 10.546 2.770 -15.970 1.00 91.75 374 GLY A O 1
ATOM 3003 N N . ILE A 1 375 ? 8.501 1.856 -15.852 1.00 89.62 375 ILE A N 1
ATOM 3004 C CA . ILE A 1 375 ? 8.141 1.946 -17.266 1.00 89.62 375 ILE A CA 1
ATOM 3005 C C . ILE A 1 375 ? 6.829 2.718 -17.353 1.00 89.62 375 ILE A C 1
ATOM 3007 O O . ILE A 1 375 ? 5.843 2.346 -16.716 1.00 89.62 375 ILE A O 1
ATOM 3011 N N . CYS A 1 376 ? 6.792 3.764 -18.171 1.00 85.31 376 CYS A N 1
ATOM 3012 C CA . CYS A 1 376 ? 5.580 4.535 -18.435 1.00 85.31 376 CYS A CA 1
ATOM 3013 C C . CYS A 1 376 ? 5.444 4.866 -19.926 1.00 85.31 376 CYS A C 1
ATOM 3015 O O . CYS A 1 376 ? 6.413 4.788 -20.681 1.00 85.31 376 CYS A O 1
ATOM 3017 N N . VAL A 1 377 ? 4.233 5.225 -20.363 1.00 82.31 377 VAL A N 1
ATOM 3018 C CA . VAL A 1 377 ? 3.977 5.689 -21.735 1.00 82.31 377 VAL A CA 1
ATOM 3019 C C . VAL A 1 377 ? 3.423 7.109 -21.665 1.00 82.31 377 VAL A C 1
ATOM 3021 O O . VAL A 1 377 ? 2.313 7.311 -21.171 1.00 82.31 377 VAL A O 1
ATOM 3024 N N . PRO A 1 378 ? 4.158 8.122 -22.143 1.00 75.69 378 PRO A N 1
ATOM 3025 C CA . PRO A 1 378 ? 3.676 9.491 -22.084 1.00 75.69 378 PRO A CA 1
ATOM 3026 C C . PRO A 1 378 ? 2.379 9.646 -22.887 1.00 75.69 378 PRO A C 1
ATOM 3028 O O . PRO A 1 378 ? 2.268 9.161 -24.013 1.00 75.69 378 PRO A O 1
ATOM 3031 N N . GLN A 1 379 ? 1.395 10.341 -22.312 1.00 71.19 379 GLN A N 1
ATOM 3032 C CA . GLN A 1 379 ? 0.189 10.756 -23.020 1.00 71.19 379 GLN A CA 1
ATOM 3033 C C . GLN A 1 379 ? 0.295 12.237 -23.379 1.00 71.19 379 GLN A C 1
ATOM 3035 O O . GLN A 1 379 ? 0.576 13.106 -22.551 1.00 71.19 379 GLN A O 1
ATOM 3040 N N . ILE A 1 380 ? 0.040 12.527 -24.648 1.00 64.31 380 ILE A N 1
ATOM 3041 C CA . ILE A 1 380 ? -0.057 13.893 -25.146 1.00 64.31 380 ILE A CA 1
ATOM 3042 C C . ILE A 1 380 ? -1.526 14.282 -25.020 1.00 64.31 380 ILE A C 1
ATOM 3044 O O . ILE A 1 380 ? -2.375 13.742 -25.730 1.00 64.31 380 ILE A O 1
ATOM 3048 N N . LEU A 1 381 ? -1.833 15.168 -24.075 1.00 62.78 381 LEU A N 1
ATOM 3049 C CA . LEU A 1 381 ? -3.168 15.742 -23.947 1.00 62.78 381 LEU A CA 1
ATOM 3050 C C . LEU A 1 381 ? -3.238 17.040 -24.762 1.00 62.78 381 LEU A C 1
ATOM 3052 O O . LEU A 1 381 ? -2.261 17.786 -24.778 1.00 62.78 381 LEU A O 1
ATOM 3056 N N . PRO A 1 382 ? -4.375 17.346 -25.409 1.00 61.31 382 PRO A N 1
ATOM 3057 C CA . PRO A 1 382 ? -4.618 18.681 -25.945 1.00 61.31 382 PRO A CA 1
ATOM 3058 C C . PRO A 1 382 ? -4.441 19.728 -24.831 1.00 61.31 382 PRO A C 1
ATOM 3060 O O . PRO A 1 382 ? -4.910 19.517 -23.714 1.00 61.31 382 PRO A O 1
ATOM 3063 N N . ASP A 1 383 ? -3.746 20.827 -25.123 1.00 66.81 383 ASP A N 1
ATOM 3064 C CA . ASP A 1 383 ? -3.567 22.005 -24.249 1.00 66.81 383 ASP A CA 1
ATOM 3065 C C . ASP A 1 383 ? -2.712 21.830 -22.978 1.00 66.81 383 ASP A C 1
ATOM 3067 O O . ASP A 1 383 ? -2.467 22.799 -22.261 1.00 66.81 383 ASP A O 1
ATOM 3071 N N . CYS A 1 384 ? -2.207 20.629 -22.699 1.00 54.78 384 CYS A N 1
ATOM 3072 C CA . CYS A 1 384 ? -1.151 20.419 -21.712 1.00 54.78 384 CYS A CA 1
ATOM 3073 C C . CYS A 1 384 ? 0.104 19.996 -22.460 1.00 54.78 384 CYS A C 1
ATOM 3075 O O . CYS A 1 384 ? 0.034 19.055 -23.245 1.00 54.78 384 CYS A O 1
ATOM 3077 N N . ASP A 1 385 ? 1.255 20.611 -22.170 1.00 54.72 385 ASP A N 1
ATOM 3078 C CA . ASP A 1 385 ? 2.507 20.254 -22.853 1.00 54.72 385 ASP A CA 1
ATOM 3079 C C . ASP A 1 385 ? 2.772 18.740 -22.828 1.00 54.72 385 ASP A C 1
ATOM 3081 O O . ASP A 1 385 ? 3.411 18.224 -23.739 1.00 54.72 385 ASP A O 1
ATOM 3085 N N . TRP A 1 386 ? 2.293 18.036 -21.790 1.00 57.00 386 TRP A N 1
ATOM 3086 C CA . TRP A 1 386 ? 2.144 16.576 -21.709 1.00 57.00 386 TRP A CA 1
ATOM 3087 C C . TRP A 1 386 ? 1.668 16.144 -20.307 1.00 57.00 386 TRP A C 1
ATOM 3089 O O . TRP A 1 386 ? 1.882 16.846 -19.309 1.00 57.00 386 TRP A O 1
ATOM 3099 N N . LEU A 1 387 ? 1.094 14.940 -20.220 1.00 59.31 387 LEU A N 1
ATOM 3100 C CA . LEU A 1 387 ? 0.861 14.192 -18.983 1.00 59.31 387 LEU A CA 1
ATOM 3101 C C . LEU A 1 387 ? 1.549 12.830 -19.141 1.00 59.31 387 LEU A C 1
ATOM 3103 O O . LEU A 1 387 ? 1.190 12.081 -20.045 1.00 59.31 387 LEU A O 1
ATOM 3107 N N . VAL A 1 388 ? 2.528 12.454 -18.302 1.00 58.41 388 VAL A N 1
ATOM 3108 C CA . VAL A 1 388 ? 2.948 11.040 -18.323 1.00 58.41 388 VAL A CA 1
ATOM 3109 C C . VAL A 1 388 ? 1.786 10.263 -17.758 1.00 58.41 388 VAL A C 1
ATOM 3111 O O . VAL A 1 388 ? 1.480 10.315 -16.562 1.00 58.41 388 VAL A O 1
ATOM 3114 N N . SER A 1 389 ? 1.124 9.568 -18.669 1.00 57.53 389 SER A N 1
ATOM 3115 C CA . SER A 1 389 ? 0.220 8.535 -18.276 1.00 57.53 389 SER A CA 1
ATOM 3116 C C . SER A 1 389 ? 1.071 7.395 -17.794 1.00 57.53 389 SER A C 1
ATOM 3118 O O . SER A 1 389 ? 1.806 6.725 -18.516 1.00 57.53 389 SER A O 1
ATOM 3120 N N . HIS A 1 390 ? 0.942 7.180 -16.511 1.00 58.34 390 HIS A N 1
ATOM 3121 C CA . HIS A 1 390 ? 1.292 5.931 -15.903 1.00 58.34 390 HIS A CA 1
ATOM 3122 C C . HIS A 1 390 ? 0.144 4.998 -16.296 1.00 58.34 390 HIS A C 1
ATOM 3124 O O . HIS A 1 390 ? -0.587 4.560 -15.446 1.00 58.34 390 HIS A O 1
ATOM 3130 N N . THR A 1 391 ? -0.199 4.822 -17.577 1.00 58.84 391 THR A N 1
ATOM 3131 C CA . THR A 1 391 ? -1.171 3.807 -18.007 1.00 58.84 391 THR A CA 1
ATOM 3132 C C . THR A 1 391 ? -0.657 3.094 -19.236 1.00 58.84 391 THR A C 1
ATOM 3134 O O . THR A 1 391 ? -0.767 3.583 -20.358 1.00 58.84 391 THR A O 1
ATOM 3137 N N . LEU A 1 392 ? -0.078 1.924 -18.986 1.00 65.62 392 LEU A N 1
ATOM 3138 C CA . LEU A 1 392 ? 0.465 1.001 -19.952 1.00 65.62 392 LEU A CA 1
ATOM 3139 C C . LEU A 1 392 ? -0.696 0.444 -20.786 1.00 65.62 392 LEU A C 1
ATOM 3141 O O . LEU A 1 392 ? -1.561 -0.243 -20.238 1.00 65.62 392 LEU A O 1
ATOM 3145 N N . PRO A 1 393 ? -0.766 0.730 -22.099 1.00 66.75 393 PRO A N 1
ATOM 3146 C CA . PRO A 1 393 ? -1.781 0.118 -22.941 1.00 66.75 393 PRO A CA 1
ATOM 3147 C C . PRO A 1 393 ? -1.612 -1.405 -22.943 1.00 66.75 393 PRO A C 1
ATOM 3149 O O . PRO A 1 393 ? -0.491 -1.907 -22.952 1.00 66.75 393 PRO A O 1
ATOM 3152 N N . HIS A 1 394 ? -2.723 -2.147 -22.999 1.00 66.62 394 HIS A N 1
ATOM 3153 C CA . HIS A 1 394 ? -2.723 -3.619 -23.004 1.00 66.62 394 HIS A CA 1
ATOM 3154 C C . HIS A 1 394 ? -1.824 -4.216 -24.105 1.00 66.62 394 HIS A C 1
ATOM 3156 O O . HIS A 1 394 ? -1.224 -5.277 -23.938 1.00 66.62 394 HIS A O 1
ATOM 3162 N N . SER A 1 395 ? -1.657 -3.483 -25.210 1.00 73.06 395 SER A N 1
ATOM 3163 C CA . SER A 1 395 ? -0.748 -3.836 -26.297 1.00 73.06 395 SER A CA 1
ATOM 3164 C C . SER A 1 395 ? 0.712 -3.985 -25.857 1.00 73.06 395 SER A C 1
ATOM 3166 O O . SER A 1 395 ? 1.457 -4.697 -26.516 1.00 73.06 395 SER A O 1
ATOM 3168 N N . LEU A 1 396 ? 1.142 -3.386 -24.744 1.00 74.38 396 LEU A N 1
ATOM 3169 C CA . LEU A 1 396 ? 2.527 -3.473 -24.278 1.00 74.38 396 LEU A CA 1
ATOM 3170 C C . LEU A 1 396 ? 2.975 -4.883 -23.930 1.00 74.38 396 LEU A C 1
ATOM 3172 O O . LEU A 1 396 ? 4.098 -5.259 -24.264 1.00 74.38 396 LEU A O 1
ATOM 3176 N N . GLN A 1 397 ? 2.103 -5.673 -23.301 1.00 71.94 397 GLN A N 1
ATOM 3177 C CA . GLN A 1 397 ? 2.416 -7.075 -23.040 1.00 71.94 397 GLN A CA 1
ATOM 3178 C C . GLN A 1 397 ? 2.609 -7.820 -24.363 1.00 71.94 397 GLN A C 1
ATOM 3180 O O . GLN A 1 397 ? 3.591 -8.543 -24.514 1.00 71.94 397 GLN A O 1
ATOM 3185 N N . THR A 1 398 ? 1.742 -7.569 -25.356 1.00 78.00 398 THR A N 1
ATOM 3186 C CA . THR A 1 398 ? 1.888 -8.156 -26.699 1.00 78.00 398 THR A CA 1
ATOM 3187 C C . THR A 1 398 ? 3.149 -7.678 -27.418 1.00 78.00 398 THR A C 1
ATOM 3189 O O . THR A 1 398 ? 3.784 -8.467 -28.111 1.00 78.00 398 THR A O 1
ATOM 3192 N N . THR A 1 399 ? 3.565 -6.425 -27.207 1.00 81.56 399 THR A N 1
ATOM 3193 C CA . THR A 1 399 ? 4.818 -5.873 -27.734 1.00 81.56 399 THR A CA 1
ATOM 3194 C C . THR A 1 399 ? 6.022 -6.590 -27.133 1.00 81.56 399 THR A C 1
ATOM 3196 O O . THR A 1 399 ? 6.911 -6.994 -27.877 1.00 81.56 399 THR A O 1
ATOM 3199 N N . LEU A 1 400 ? 6.045 -6.811 -25.816 1.00 78.62 400 LEU A N 1
ATOM 3200 C CA . LEU A 1 400 ? 7.168 -7.462 -25.138 1.00 78.62 400 LEU A CA 1
ATOM 3201 C C . LEU A 1 400 ? 7.379 -8.912 -25.593 1.00 78.62 400 LEU A C 1
ATOM 3203 O O . LEU A 1 400 ? 8.518 -9.353 -25.716 1.00 78.62 400 LEU A O 1
ATOM 3207 N N . VAL A 1 401 ? 6.292 -9.640 -25.867 1.00 78.56 401 VAL A N 1
ATOM 3208 C CA . VAL A 1 401 ? 6.354 -11.024 -26.373 1.00 78.56 401 VAL A CA 1
ATOM 3209 C C . VAL A 1 401 ? 6.412 -11.115 -27.899 1.00 78.56 401 VAL A C 1
ATOM 3211 O O . VAL A 1 401 ? 6.448 -12.218 -28.446 1.00 78.56 401 VAL A O 1
ATOM 3214 N N . SER A 1 402 ? 6.405 -9.982 -28.604 1.00 83.50 402 SER A N 1
ATOM 3215 C CA . SER A 1 402 ? 6.485 -9.979 -30.062 1.00 83.50 402 SER A CA 1
ATOM 3216 C C . SER A 1 402 ? 7.861 -10.449 -30.531 1.00 83.50 402 SER A C 1
ATOM 3218 O O . SER A 1 402 ? 8.893 -10.125 -29.935 1.00 83.50 402 SER A O 1
ATOM 3220 N N . LEU A 1 403 ? 7.877 -11.197 -31.636 1.00 75.12 403 LEU A N 1
ATOM 3221 C CA . LEU A 1 403 ? 9.116 -11.647 -32.274 1.00 75.12 403 LEU A CA 1
ATOM 3222 C C . LEU A 1 403 ? 10.011 -10.468 -32.683 1.00 75.12 403 LEU A C 1
ATOM 3224 O O . LEU A 1 403 ? 11.228 -10.599 -32.634 1.00 75.12 403 LEU A O 1
ATOM 3228 N N . ASP A 1 404 ? 9.430 -9.313 -33.014 1.00 82.00 404 ASP A N 1
ATOM 3229 C CA . ASP A 1 404 ? 10.181 -8.113 -33.400 1.00 82.00 404 ASP A CA 1
ATOM 3230 C C . ASP A 1 404 ? 11.002 -7.538 -32.232 1.00 82.00 404 ASP A C 1
ATOM 3232 O O . ASP A 1 404 ? 12.124 -7.063 -32.418 1.00 82.00 404 ASP A O 1
ATOM 3236 N N . VAL A 1 405 ? 10.478 -7.617 -31.005 1.00 82.44 405 VAL A N 1
ATOM 3237 C CA . VAL A 1 405 ? 11.187 -7.159 -29.801 1.00 82.44 405 VAL A CA 1
ATOM 3238 C C . VAL A 1 405 ? 12.144 -8.232 -29.289 1.00 82.44 405 VAL A C 1
ATOM 3240 O O . VAL A 1 405 ? 13.317 -7.936 -29.031 1.00 82.44 405 VAL A O 1
ATOM 3243 N N . LEU A 1 406 ? 11.687 -9.482 -29.173 1.00 83.38 406 LEU A N 1
ATOM 3244 C CA . LEU A 1 406 ? 12.507 -10.585 -28.664 1.00 83.38 406 LEU A CA 1
ATOM 3245 C C . LEU A 1 406 ? 13.653 -10.953 -29.618 1.00 83.38 406 LEU A C 1
ATOM 3247 O O . LEU A 1 406 ? 14.740 -11.316 -29.159 1.00 83.38 406 LEU A O 1
ATOM 3251 N N . GLY A 1 407 ? 13.442 -10.833 -30.931 1.00 80.69 407 GLY A N 1
ATOM 3252 C CA . GLY A 1 407 ? 14.343 -11.356 -31.958 1.00 80.69 407 GLY A CA 1
ATOM 3253 C C . GLY A 1 407 ? 14.677 -12.835 -31.726 1.00 80.69 407 GLY A C 1
ATOM 3254 O O . GLY A 1 407 ? 13.907 -13.574 -31.116 1.00 80.69 407 GLY A O 1
ATOM 3255 N N . ASP A 1 408 ? 15.887 -13.242 -32.109 1.00 79.25 408 ASP A N 1
ATOM 3256 C CA . ASP A 1 408 ? 16.455 -14.551 -31.737 1.00 79.25 408 ASP A CA 1
ATOM 3257 C C . ASP A 1 408 ? 17.032 -14.557 -30.307 1.00 79.25 408 ASP A C 1
ATOM 3259 O O . ASP A 1 408 ? 17.689 -15.511 -29.886 1.00 79.25 408 ASP A O 1
ATOM 3263 N N . THR A 1 409 ? 16.878 -13.455 -29.563 1.00 70.81 409 THR A N 1
ATOM 3264 C CA . THR A 1 409 ? 17.821 -13.135 -28.491 1.00 70.81 409 THR A CA 1
ATOM 3265 C C . THR A 1 409 ? 17.481 -13.702 -27.132 1.00 70.81 409 THR A C 1
ATOM 3267 O O . THR A 1 409 ? 18.354 -13.602 -26.284 1.00 70.81 409 THR A O 1
ATOM 3270 N N . GLY A 1 410 ? 16.328 -14.334 -26.878 1.00 78.56 410 GLY A N 1
ATOM 3271 C CA . GLY A 1 410 ? 16.073 -14.801 -25.515 1.00 78.56 410 GLY A CA 1
ATOM 3272 C C . GLY A 1 410 ? 14.969 -15.820 -25.280 1.00 78.56 410 GLY A C 1
ATOM 3273 O O . GLY A 1 410 ? 14.043 -15.997 -26.066 1.00 78.56 410 GLY A O 1
ATOM 3274 N N . LYS A 1 411 ? 15.088 -16.490 -24.132 1.00 90.88 411 LYS A N 1
ATOM 3275 C CA . LYS A 1 411 ? 14.064 -17.358 -23.554 1.00 90.88 411 LYS A CA 1
ATOM 3276 C C . LYS A 1 411 ? 13.175 -16.519 -22.644 1.00 90.88 411 LYS A C 1
ATOM 3278 O O . LYS A 1 411 ? 13.677 -15.854 -21.742 1.00 90.88 411 LYS A O 1
ATOM 3283 N N . VAL A 1 412 ? 11.867 -16.603 -22.853 1.00 91.25 412 VAL A N 1
ATOM 3284 C CA . VAL A 1 412 ? 10.868 -15.973 -21.986 1.00 91.25 412 VAL A CA 1
ATOM 3285 C C . VAL A 1 412 ? 10.341 -16.996 -20.982 1.00 91.25 412 VAL A C 1
ATOM 3287 O O . VAL A 1 412 ? 10.024 -18.129 -21.349 1.00 91.25 412 VAL A O 1
ATOM 3290 N N . THR A 1 413 ? 10.241 -16.606 -19.716 1.00 91.06 413 THR A N 1
ATOM 3291 C CA . THR A 1 413 ? 9.595 -17.381 -18.650 1.00 91.06 413 THR A CA 1
ATOM 3292 C C . THR A 1 413 ? 8.584 -16.511 -17.914 1.00 91.06 413 THR A C 1
ATOM 3294 O O . THR A 1 413 ? 8.902 -15.379 -17.557 1.00 91.06 413 THR A O 1
ATOM 3297 N N . GLY A 1 414 ? 7.395 -17.050 -17.648 1.00 86.31 414 GLY A N 1
ATOM 3298 C CA . GLY A 1 414 ? 6.307 -16.344 -16.969 1.00 86.31 414 GLY A CA 1
ATOM 3299 C C . GLY A 1 414 ? 5.120 -16.020 -17.893 1.00 86.31 414 GLY A C 1
ATOM 3300 O O . GLY A 1 414 ? 5.047 -16.575 -18.992 1.00 86.31 414 GLY A O 1
ATOM 3301 N N . PRO A 1 415 ? 4.190 -15.147 -17.459 1.00 85.44 415 PRO A N 1
ATOM 3302 C CA . PRO A 1 415 ? 4.196 -14.462 -16.164 1.00 85.44 415 PRO A CA 1
ATOM 3303 C C . PRO A 1 415 ? 4.105 -15.450 -14.989 1.00 85.44 415 PRO A C 1
ATOM 3305 O O . PRO A 1 415 ? 3.429 -16.473 -15.099 1.00 85.44 415 PRO A O 1
ATOM 3308 N N . ASN A 1 416 ? 4.808 -15.180 -13.888 1.00 84.75 416 ASN A N 1
ATOM 3309 C CA . ASN A 1 416 ? 4.609 -15.919 -12.635 1.00 84.75 416 ASN A CA 1
ATOM 3310 C C . ASN A 1 416 ? 3.309 -15.468 -11.930 1.00 84.75 416 ASN A C 1
ATOM 3312 O O . ASN A 1 416 ? 2.534 -14.683 -12.482 1.00 84.75 416 ASN A O 1
ATOM 3316 N N . GLU A 1 417 ? 3.052 -15.976 -10.723 1.00 75.50 417 GLU A N 1
ATOM 3317 C CA . GLU A 1 417 ? 1.857 -15.626 -9.935 1.00 75.50 417 GLU A CA 1
ATOM 3318 C C . GLU A 1 417 ? 1.745 -14.125 -9.624 1.00 75.50 417 GLU A C 1
ATOM 3320 O O . GLU A 1 417 ? 0.644 -13.583 -9.636 1.00 75.50 417 GLU A O 1
ATOM 3325 N N . ASP A 1 418 ? 2.881 -13.442 -9.488 1.00 76.50 418 ASP A N 1
ATOM 3326 C CA . ASP A 1 418 ? 2.971 -11.999 -9.251 1.00 76.50 418 ASP A CA 1
ATOM 3327 C C . ASP A 1 418 ? 2.929 -11.154 -10.538 1.00 76.50 418 ASP A C 1
ATOM 3329 O O . ASP A 1 418 ? 3.000 -9.928 -10.480 1.00 76.50 418 ASP A O 1
ATOM 3333 N N . GLY A 1 419 ? 2.848 -11.782 -11.716 1.00 83.50 419 GLY A N 1
ATOM 3334 C CA . GLY A 1 419 ? 2.804 -11.088 -13.007 1.00 83.50 419 GLY A CA 1
ATOM 3335 C C . GLY A 1 419 ? 4.168 -10.777 -13.634 1.00 83.50 419 GLY A C 1
ATOM 3336 O O . GLY A 1 419 ? 4.217 -10.140 -14.687 1.00 83.50 419 GLY A O 1
ATOM 3337 N N . TRP A 1 420 ? 5.274 -11.247 -13.051 1.00 89.94 420 TRP A N 1
ATOM 3338 C CA . TRP A 1 420 ? 6.616 -11.047 -13.602 1.00 89.94 420 TRP A CA 1
ATOM 3339 C C . TRP A 1 420 ? 6.888 -11.958 -14.796 1.00 89.94 420 TRP A C 1
ATOM 3341 O O . TRP A 1 420 ? 6.834 -13.185 -14.694 1.00 89.94 420 TRP A O 1
ATOM 3351 N N . LEU A 1 421 ? 7.257 -11.346 -15.916 1.00 91.62 421 LEU A N 1
ATOM 3352 C CA . LEU A 1 421 ? 7.786 -11.996 -17.105 1.00 91.62 421 LEU A CA 1
ATOM 3353 C C . LEU A 1 421 ? 9.293 -11.755 -17.165 1.00 91.62 421 LEU A C 1
ATOM 3355 O O . LEU A 1 421 ? 9.750 -10.617 -17.240 1.00 91.62 421 LEU A O 1
ATOM 3359 N N . THR A 1 422 ? 10.076 -12.827 -17.143 1.00 94.00 422 THR A N 1
ATOM 3360 C CA . THR A 1 422 ? 11.538 -12.765 -17.228 1.00 94.00 422 THR A CA 1
ATOM 3361 C C . THR A 1 422 ? 11.999 -13.137 -18.629 1.00 94.00 422 THR A C 1
ATOM 3363 O O . THR A 1 422 ? 11.555 -14.138 -19.192 1.00 94.00 422 THR A O 1
ATOM 3366 N N . VAL A 1 423 ? 12.909 -12.343 -19.182 1.00 94.38 423 VAL A N 1
ATOM 3367 C CA . VAL A 1 423 ? 13.585 -12.608 -20.449 1.00 94.38 423 VAL A CA 1
ATOM 3368 C C . VAL A 1 423 ? 15.068 -12.809 -20.180 1.00 94.38 423 VAL A C 1
ATOM 3370 O O . VAL A 1 423 ? 15.736 -11.919 -19.654 1.00 94.38 423 VAL A O 1
ATOM 3373 N N . THR A 1 424 ? 15.584 -13.977 -20.554 1.00 95.50 424 THR A N 1
ATOM 3374 C CA . THR A 1 424 ? 17.015 -14.289 -20.493 1.00 95.50 424 THR A CA 1
ATOM 3375 C C . THR A 1 424 ? 17.601 -14.251 -21.892 1.00 95.50 424 THR A C 1
ATOM 3377 O O . THR A 1 424 ? 17.144 -15.003 -22.755 1.00 95.50 424 THR A O 1
ATOM 3380 N N . THR A 1 425 ? 18.607 -13.408 -22.115 1.00 95.56 425 THR A N 1
ATOM 3381 C CA . THR A 1 425 ? 19.238 -13.251 -23.424 1.00 95.56 425 THR A CA 1
ATOM 3382 C C . THR A 1 425 ? 20.330 -14.289 -23.697 1.00 95.56 425 THR A C 1
ATOM 3384 O O . THR A 1 425 ? 20.813 -14.954 -22.779 1.00 95.56 425 THR A O 1
ATOM 3387 N N . ALA A 1 426 ? 20.738 -14.459 -24.958 1.00 94.50 426 ALA A N 1
ATOM 3388 C CA . ALA A 1 426 ? 21.728 -15.468 -25.353 1.00 94.50 426 ALA A CA 1
ATOM 3389 C C . ALA A 1 426 ? 23.129 -15.215 -24.761 1.00 94.50 426 ALA A C 1
ATOM 3391 O O . ALA A 1 426 ? 23.883 -16.160 -24.540 1.00 94.50 426 ALA A O 1
ATOM 3392 N N . ASP A 1 427 ? 23.465 -13.960 -24.454 1.00 95.44 427 ASP A N 1
ATOM 3393 C CA . ASP A 1 427 ? 24.674 -13.576 -23.709 1.00 95.44 427 ASP A CA 1
ATOM 3394 C C . ASP A 1 427 ? 24.526 -13.697 -22.174 1.00 95.44 427 ASP A C 1
ATOM 3396 O O . ASP A 1 427 ? 25.423 -13.301 -21.424 1.00 95.44 427 ASP A O 1
ATOM 3400 N N . GLY A 1 428 ? 23.407 -14.253 -21.696 1.00 95.31 428 GLY A N 1
ATOM 3401 C CA . GLY A 1 428 ? 23.114 -14.472 -20.280 1.00 95.31 428 GLY A CA 1
ATOM 3402 C C . GLY A 1 428 ? 22.613 -13.236 -19.530 1.00 95.31 428 GLY A C 1
ATOM 3403 O O . GLY A 1 428 ? 22.551 -13.268 -18.298 1.00 95.31 428 GLY A O 1
ATOM 3404 N N . GLY A 1 429 ? 22.277 -12.154 -20.237 1.00 96.06 429 GLY A N 1
ATOM 3405 C CA . GLY A 1 429 ? 21.558 -11.022 -19.659 1.00 96.06 429 GLY A CA 1
ATOM 3406 C C . GLY A 1 429 ? 20.157 -11.416 -19.192 1.00 96.06 429 GLY A C 1
ATOM 3407 O O . GLY A 1 429 ? 19.569 -12.374 -19.689 1.00 96.06 429 GLY A O 1
ATOM 3408 N N . GLU A 1 430 ? 19.621 -10.705 -18.205 1.00 96.19 430 GLU A N 1
ATOM 3409 C CA . GLU A 1 430 ? 18.337 -11.046 -17.590 1.00 96.19 430 GLU A CA 1
ATOM 3410 C C . GLU A 1 430 ? 17.567 -9.785 -17.201 1.00 96.19 430 GLU A C 1
ATOM 3412 O O . GLU A 1 430 ? 18.057 -8.953 -16.428 1.00 96.19 430 GLU A O 1
ATOM 3417 N N . LEU A 1 431 ? 16.355 -9.675 -17.744 1.00 94.94 431 LEU A N 1
ATOM 3418 C CA . LEU A 1 431 ? 15.396 -8.605 -17.486 1.00 94.94 431 LEU A CA 1
ATOM 3419 C C . LEU A 1 431 ? 14.099 -9.215 -16.974 1.00 94.94 431 LEU A C 1
ATOM 3421 O O . LEU A 1 431 ? 13.616 -10.188 -17.552 1.00 94.94 431 LEU A O 1
ATOM 3425 N N . ALA A 1 432 ? 13.507 -8.635 -15.938 1.00 94.69 432 ALA A N 1
ATOM 3426 C CA . ALA A 1 432 ? 12.165 -8.989 -15.504 1.00 94.69 432 ALA A CA 1
ATOM 3427 C C . ALA A 1 432 ? 11.238 -7.782 -15.647 1.00 94.69 432 ALA A C 1
ATOM 3429 O O . ALA A 1 432 ? 11.561 -6.682 -15.206 1.00 94.69 432 ALA A O 1
ATOM 3430 N N . PHE A 1 433 ? 10.088 -8.007 -16.267 1.00 92.62 433 PHE A N 1
ATOM 3431 C CA . PHE A 1 433 ? 9.053 -7.014 -16.501 1.00 92.62 433 PHE A CA 1
ATOM 3432 C C . PHE A 1 433 ? 7.819 -7.396 -15.702 1.00 92.62 433 PHE A C 1
ATOM 3434 O O . PHE A 1 433 ? 7.367 -8.537 -15.775 1.00 92.62 433 PHE A O 1
ATOM 3441 N N . ASN A 1 434 ? 7.235 -6.437 -15.002 1.00 89.62 434 ASN A N 1
ATOM 3442 C CA . ASN A 1 434 ? 5.884 -6.557 -14.481 1.00 89.62 434 ASN A CA 1
ATOM 3443 C C . ASN A 1 434 ? 5.096 -5.366 -15.000 1.00 89.62 434 ASN A C 1
ATOM 3445 O O . ASN A 1 434 ? 5.308 -4.250 -14.551 1.00 89.62 434 ASN A O 1
ATOM 3449 N N . LEU A 1 435 ? 4.249 -5.585 -16.001 1.00 83.00 435 LEU A N 1
ATOM 3450 C CA . LEU A 1 435 ? 3.524 -4.506 -16.679 1.00 83.00 435 LEU A CA 1
ATOM 3451 C C . LEU A 1 435 ? 2.127 -4.266 -16.080 1.00 83.00 435 LEU A C 1
ATOM 3453 O O . LEU A 1 435 ? 1.297 -3.642 -16.739 1.00 83.00 435 LEU A O 1
ATOM 3457 N N . GLY A 1 436 ? 1.867 -4.793 -14.875 1.00 69.50 436 GLY A N 1
ATOM 3458 C CA . GLY A 1 436 ? 0.539 -4.860 -14.269 1.00 69.50 436 GLY A CA 1
ATOM 3459 C C . GLY A 1 436 ? -0.392 -5.816 -15.027 1.00 69.50 436 GLY A C 1
ATOM 3460 O O . GLY A 1 436 ? -0.330 -5.948 -16.254 1.00 69.50 436 GLY A O 1
ATOM 3461 N N . ARG A 1 437 ? -1.274 -6.521 -14.313 1.00 55.81 437 ARG A N 1
ATOM 3462 C CA . ARG A 1 437 ? -2.428 -7.176 -14.947 1.00 55.81 437 ARG A CA 1
ATOM 3463 C C . ARG A 1 437 ? -3.519 -6.130 -15.127 1.00 55.81 437 ARG A C 1
ATOM 3465 O O . ARG A 1 437 ? -3.898 -5.485 -14.162 1.00 55.81 437 ARG A O 1
ATOM 3472 N N . ALA A 1 438 ? -4.034 -5.972 -16.346 1.00 42.19 438 ALA A N 1
ATOM 3473 C CA . ALA A 1 438 ? -5.140 -5.044 -16.621 1.00 42.19 438 ALA A CA 1
ATOM 3474 C C . ALA A 1 438 ? -6.411 -5.391 -15.817 1.00 42.19 438 ALA A C 1
ATOM 3476 O O . ALA A 1 438 ? -7.259 -4.540 -15.572 1.00 42.19 438 ALA A O 1
ATOM 3477 N N . ASP A 1 439 ? -6.526 -6.655 -15.429 1.00 43.56 439 ASP A N 1
ATOM 3478 C CA . ASP A 1 439 ? -7.584 -7.258 -14.635 1.00 43.56 439 ASP A CA 1
ATOM 3479 C C . ASP A 1 439 ? -7.449 -6.961 -13.129 1.00 43.56 439 ASP A C 1
ATOM 3481 O O . ASP A 1 439 ? -8.460 -6.906 -12.427 1.00 43.56 439 ASP A O 1
ATOM 3485 N N . GLU A 1 440 ? -6.242 -6.655 -12.643 1.00 46.44 440 GLU A N 1
ATOM 3486 C CA . GLU A 1 440 ? -6.039 -6.028 -11.335 1.00 46.44 440 GLU A CA 1
ATOM 3487 C C . GLU A 1 440 ? -6.080 -4.513 -11.549 1.00 46.44 440 GLU A C 1
ATOM 3489 O O . GLU A 1 440 ? -5.060 -3.851 -11.727 1.00 46.44 440 GLU A O 1
ATOM 3494 N N . ALA A 1 441 ? -7.299 -3.967 -11.570 1.00 44.69 441 ALA A N 1
ATOM 3495 C CA . ALA A 1 441 ? -7.635 -2.552 -11.770 1.00 44.69 441 ALA A CA 1
ATOM 3496 C C . ALA A 1 441 ? -7.019 -1.574 -10.732 1.00 44.69 441 ALA A C 1
ATOM 3498 O O . ALA A 1 441 ? -7.516 -0.470 -10.549 1.00 44.69 441 ALA A O 1
ATOM 3499 N N . GLU A 1 442 ? -5.970 -1.976 -10.020 1.00 49.25 442 GLU A N 1
ATOM 3500 C CA . GLU A 1 442 ? -5.332 -1.270 -8.912 1.00 49.25 442 GLU A CA 1
ATOM 3501 C C . GLU A 1 442 ? -4.194 -0.346 -9.372 1.00 49.25 442 GLU A C 1
ATOM 3503 O O . GLU A 1 442 ? -3.891 0.652 -8.719 1.00 49.25 442 GLU A O 1
ATOM 3508 N N . VAL A 1 443 ? -3.577 -0.636 -10.522 1.00 46.47 443 VAL A N 1
ATOM 3509 C CA . VAL A 1 443 ? -2.470 0.163 -11.054 1.00 46.47 443 VAL A CA 1
ATOM 3510 C C . VAL A 1 443 ? -2.859 0.613 -12.451 1.00 46.47 443 VAL A C 1
ATOM 3512 O O . VAL A 1 443 ? -2.684 -0.114 -13.431 1.00 46.47 443 VAL A O 1
ATOM 3515 N N . LYS A 1 444 ? -3.402 1.837 -12.569 1.00 50.25 444 LYS A N 1
ATOM 3516 C CA . LYS A 1 444 ? -3.309 2.560 -13.844 1.00 50.25 444 LYS A CA 1
ATOM 3517 C C . LYS A 1 444 ? -1.833 2.476 -14.221 1.00 50.25 444 LYS A C 1
ATOM 3519 O O . LYS A 1 444 ? -0.972 2.886 -13.451 1.00 50.25 444 LYS A O 1
ATOM 3524 N N . GLY A 1 445 ? -1.603 1.774 -15.328 1.00 54.09 445 GLY A N 1
ATOM 3525 C CA . GLY A 1 445 ? -0.363 1.092 -15.665 1.00 54.09 445 GLY A CA 1
ATOM 3526 C C . GLY A 1 445 ? 0.907 1.931 -15.724 1.00 54.09 445 GLY A C 1
ATOM 3527 O O . GLY A 1 445 ? 1.276 2.502 -16.748 1.00 54.09 445 GLY A O 1
ATOM 3528 N N . THR A 1 446 ? 1.709 1.821 -14.698 1.00 63.97 446 THR A N 1
ATOM 3529 C CA . THR A 1 446 ? 3.139 1.663 -14.926 1.00 63.97 446 THR A CA 1
ATOM 3530 C C . THR A 1 446 ? 3.517 0.205 -14.906 1.00 63.97 446 THR A C 1
ATOM 3532 O O . THR A 1 446 ? 2.808 -0.657 -14.389 1.00 63.97 446 THR A O 1
ATOM 3535 N N . GLY A 1 447 ? 4.653 -0.060 -15.534 1.00 82.19 447 GLY A N 1
ATOM 3536 C CA . GLY A 1 447 ? 5.359 -1.306 -15.351 1.00 82.19 447 GLY A CA 1
ATOM 3537 C C . GLY A 1 447 ? 6.536 -1.102 -14.416 1.00 82.19 447 GLY A C 1
ATOM 3538 O O . GLY A 1 447 ? 7.133 -0.028 -14.384 1.00 82.19 447 GLY A O 1
ATOM 3539 N N . ALA A 1 448 ? 6.911 -2.150 -13.704 1.00 89.19 448 ALA A N 1
ATOM 3540 C CA . ALA A 1 448 ? 8.225 -2.263 -13.105 1.00 89.19 448 ALA A CA 1
ATOM 3541 C C . ALA A 1 448 ? 9.166 -3.006 -14.052 1.00 89.19 448 ALA A C 1
ATOM 3543 O O . ALA A 1 448 ? 8.785 -3.962 -14.739 1.00 89.19 448 ALA A O 1
ATOM 3544 N N . LEU A 1 449 ? 10.422 -2.587 -14.023 1.00 92.25 449 LEU A N 1
ATOM 3545 C CA . LEU A 1 449 ? 11.547 -3.273 -14.624 1.00 92.25 449 LEU A CA 1
ATOM 3546 C C . LEU A 1 449 ? 12.559 -3.597 -13.530 1.00 92.25 449 LEU A C 1
ATOM 3548 O O . LEU A 1 449 ? 13.011 -2.701 -12.817 1.00 92.25 449 LEU A O 1
ATOM 3552 N N . ALA A 1 450 ? 12.939 -4.866 -13.434 1.00 93.75 450 ALA A N 1
ATOM 3553 C CA . ALA A 1 450 ? 14.086 -5.302 -12.652 1.00 93.75 450 ALA A CA 1
ATOM 3554 C C . ALA A 1 450 ? 15.194 -5.771 -13.601 1.00 93.75 450 ALA A C 1
ATOM 3556 O O . ALA A 1 450 ? 15.006 -6.675 -14.422 1.00 93.75 450 ALA A O 1
ATOM 3557 N N . LEU A 1 451 ? 16.357 -5.141 -13.491 1.00 92.88 451 LEU A N 1
ATOM 3558 C CA . LEU A 1 451 ? 17.565 -5.461 -14.234 1.00 92.88 451 LEU A CA 1
ATOM 3559 C C . LEU A 1 451 ? 18.441 -6.353 -13.356 1.00 92.88 451 LEU A C 1
ATOM 3561 O O . LEU A 1 451 ? 19.083 -5.871 -12.427 1.00 92.88 451 LEU A O 1
ATOM 3565 N N . ARG A 1 452 ? 18.466 -7.655 -13.645 1.00 93.12 452 ARG A N 1
ATOM 3566 C CA . ARG A 1 452 ? 19.203 -8.639 -12.834 1.00 93.12 452 ARG A CA 1
ATOM 3567 C C . ARG A 1 452 ? 20.614 -8.875 -13.337 1.00 93.12 452 ARG A C 1
ATOM 3569 O O . ARG A 1 452 ? 21.556 -8.988 -12.565 1.00 93.12 452 ARG A O 1
ATOM 3576 N N . LYS A 1 453 ? 20.761 -8.995 -14.658 1.00 93.88 453 LYS A N 1
ATOM 3577 C CA . LYS A 1 453 ? 22.056 -9.200 -15.316 1.00 93.88 453 LYS A CA 1
ATOM 3578 C C . LYS A 1 453 ? 22.129 -8.301 -16.529 1.00 93.88 453 LYS A C 1
ATOM 3580 O O . LYS A 1 453 ? 21.564 -8.604 -17.579 1.00 93.88 453 LYS A O 1
ATOM 3585 N N . ILE A 1 454 ? 22.827 -7.186 -16.378 1.00 94.19 454 ILE A N 1
ATOM 3586 C CA . ILE A 1 454 ? 22.949 -6.190 -17.436 1.00 94.19 454 ILE A CA 1
ATOM 3587 C C . ILE A 1 454 ? 24.042 -6.650 -18.402 1.00 94.19 454 ILE A C 1
ATOM 3589 O O . ILE A 1 454 ? 25.214 -6.775 -18.046 1.00 94.19 454 ILE A O 1
ATOM 3593 N N . LYS A 1 455 ? 23.625 -6.965 -19.628 1.00 95.88 455 LYS A N 1
ATOM 3594 C CA . LYS A 1 455 ? 24.475 -7.391 -20.746 1.00 95.88 455 LYS A CA 1
ATOM 3595 C C . LYS A 1 455 ? 24.035 -6.675 -22.028 1.00 95.88 455 LYS A C 1
ATOM 3597 O O . LYS A 1 455 ? 22.888 -6.218 -22.079 1.00 95.88 455 LYS A O 1
ATOM 3602 N N . PRO A 1 456 ? 24.897 -6.578 -23.056 1.00 96.12 456 PRO A N 1
ATOM 3603 C CA . PRO A 1 456 ? 24.574 -5.850 -24.280 1.00 96.12 456 PRO A CA 1
ATOM 3604 C C . PRO A 1 456 ? 23.251 -6.273 -24.930 1.00 96.12 456 PRO A C 1
ATOM 3606 O O . PRO A 1 456 ? 22.469 -5.408 -25.323 1.00 96.12 456 PRO A O 1
ATOM 3609 N N . GLN A 1 457 ? 22.944 -7.576 -25.011 1.00 95.62 457 GLN A N 1
ATOM 3610 C CA . GLN A 1 457 ? 21.698 -8.022 -25.649 1.00 95.62 457 GLN A CA 1
ATOM 3611 C C . GLN A 1 457 ? 20.456 -7.704 -24.815 1.00 95.62 457 GLN A C 1
ATOM 3613 O O . GLN A 1 457 ? 19.419 -7.380 -25.391 1.00 95.62 457 GLN A O 1
ATOM 3618 N N . ALA A 1 458 ? 20.551 -7.746 -23.483 1.00 95.06 458 ALA A N 1
ATOM 3619 C CA . ALA A 1 458 ? 19.465 -7.326 -22.600 1.00 95.06 458 ALA A CA 1
ATOM 3620 C C . ALA A 1 458 ? 19.175 -5.827 -22.777 1.00 95.06 458 ALA A C 1
ATOM 3622 O O . ALA A 1 458 ? 18.034 -5.442 -23.024 1.00 95.06 458 ALA A O 1
ATOM 3623 N N . SER A 1 459 ? 20.204 -4.976 -22.763 1.00 95.94 459 SER A N 1
ATOM 3624 C CA . SER A 1 459 ? 20.038 -3.541 -23.025 1.00 95.94 459 SER A CA 1
ATOM 3625 C C . SER A 1 459 ? 19.458 -3.274 -24.421 1.00 95.94 459 SER A C 1
ATOM 3627 O O . SER A 1 459 ? 18.539 -2.472 -24.559 1.00 95.94 459 SER A O 1
ATOM 3629 N N . ALA A 1 460 ? 19.917 -3.993 -25.450 1.00 95.38 460 ALA A N 1
ATOM 3630 C CA . ALA A 1 460 ? 19.366 -3.877 -26.799 1.00 95.38 460 ALA A CA 1
ATOM 3631 C C . ALA A 1 460 ? 17.896 -4.323 -26.886 1.00 95.38 460 ALA A C 1
ATOM 3633 O O . ALA A 1 460 ? 17.113 -3.705 -27.606 1.00 95.38 460 ALA A O 1
ATOM 3634 N N . LEU A 1 461 ? 17.502 -5.372 -26.157 1.00 94.69 461 LEU A N 1
ATOM 3635 C CA . LEU A 1 461 ? 16.108 -5.809 -26.063 1.00 94.69 461 LEU A CA 1
ATOM 3636 C C . LEU A 1 461 ? 15.241 -4.735 -25.414 1.00 94.69 461 LEU A C 1
ATOM 3638 O O . LEU A 1 461 ? 14.191 -4.395 -25.954 1.00 94.69 461 LEU A O 1
ATOM 3642 N N . LEU A 1 462 ? 15.697 -4.171 -24.294 1.00 95.19 462 LEU A N 1
ATOM 3643 C CA . LEU A 1 462 ? 14.987 -3.095 -23.615 1.00 95.19 462 LEU A CA 1
ATOM 3644 C C . LEU A 1 462 ? 14.829 -1.868 -24.521 1.00 95.19 462 LEU A C 1
ATOM 3646 O O . LEU A 1 462 ? 13.736 -1.317 -24.605 1.00 95.19 462 LEU A O 1
ATOM 3650 N N . HIS A 1 463 ? 15.878 -1.490 -25.256 1.00 95.50 463 HIS A N 1
ATOM 3651 C CA . HIS A 1 463 ? 15.803 -0.410 -26.239 1.00 95.50 463 HIS A CA 1
ATOM 3652 C C . HIS A 1 463 ? 14.744 -0.691 -27.316 1.00 95.50 463 HIS A C 1
ATOM 3654 O O . HIS A 1 463 ? 13.898 0.161 -27.573 1.00 95.50 463 HIS A O 1
ATOM 3660 N N . ARG A 1 464 ? 14.745 -1.888 -27.926 1.00 94.25 464 ARG A N 1
ATOM 3661 C CA . ARG A 1 464 ? 13.727 -2.274 -28.925 1.00 94.25 464 ARG A CA 1
ATOM 3662 C C . ARG A 1 464 ? 12.319 -2.261 -28.342 1.00 94.25 464 ARG A C 1
ATOM 3664 O O . ARG A 1 464 ? 11.387 -1.829 -29.012 1.00 94.25 464 ARG A O 1
ATOM 3671 N N . PHE A 1 465 ? 12.161 -2.713 -27.099 1.00 93.25 465 PHE A N 1
ATOM 3672 C CA . PHE A 1 465 ? 10.887 -2.635 -26.395 1.00 93.25 465 PHE A CA 1
ATOM 3673 C C . PHE A 1 465 ? 10.433 -1.179 -26.259 1.00 93.25 465 PHE A C 1
ATOM 3675 O O . PHE A 1 465 ? 9.307 -0.875 -26.643 1.00 93.25 465 PHE A O 1
ATOM 3682 N N . MET A 1 466 ? 11.296 -0.277 -25.779 1.00 93.25 466 MET A N 1
ATOM 3683 C CA . MET A 1 466 ? 11.001 1.157 -25.649 1.00 93.25 466 MET A CA 1
ATOM 3684 C C . MET A 1 466 ? 10.630 1.793 -26.994 1.00 93.25 466 MET A C 1
ATOM 3686 O O . MET A 1 466 ? 9.650 2.525 -27.076 1.00 93.25 466 MET A O 1
ATOM 3690 N N . GLU A 1 467 ? 11.364 1.469 -28.058 1.00 92.00 467 GLU A N 1
ATOM 3691 C CA . GLU A 1 467 ? 11.109 1.946 -29.423 1.00 92.00 467 GLU A CA 1
ATOM 3692 C C . GLU A 1 467 ? 9.751 1.467 -29.953 1.00 92.00 467 GLU A C 1
ATOM 3694 O O . GLU A 1 467 ? 8.934 2.276 -30.395 1.00 92.00 467 GLU A O 1
ATOM 3699 N N . ALA A 1 468 ? 9.470 0.165 -29.850 1.00 90.62 468 ALA A N 1
ATOM 3700 C CA . ALA A 1 468 ? 8.231 -0.432 -30.346 1.00 90.62 468 ALA A CA 1
ATOM 3701 C C . ALA A 1 468 ? 6.993 0.029 -29.562 1.00 90.62 468 ALA A C 1
ATOM 3703 O O . ALA A 1 468 ? 5.888 0.086 -30.105 1.00 90.62 468 ALA A O 1
ATOM 3704 N N . SER A 1 469 ? 7.168 0.347 -28.282 1.00 87.69 469 SER A N 1
ATOM 3705 C CA . SER A 1 469 ? 6.083 0.765 -27.397 1.00 87.69 469 SER A CA 1
ATOM 3706 C C . SER A 1 469 ? 5.886 2.272 -27.280 1.00 87.69 469 SER A C 1
ATOM 3708 O O . SER A 1 469 ? 4.823 2.711 -26.838 1.00 87.69 469 SER A O 1
ATOM 3710 N N . GLY A 1 470 ? 6.904 3.066 -27.612 1.00 87.25 470 GLY A N 1
ATOM 3711 C CA . GLY A 1 470 ? 6.977 4.457 -27.176 1.00 87.25 470 GLY A CA 1
ATOM 3712 C C . GLY A 1 470 ? 7.072 4.601 -25.652 1.00 87.25 470 GLY A C 1
ATOM 3713 O O . GLY A 1 470 ? 6.606 5.604 -25.114 1.00 87.25 470 GLY A O 1
ATOM 3714 N N . ALA A 1 471 ? 7.614 3.600 -24.950 1.00 88.88 471 ALA A N 1
ATOM 3715 C CA . ALA A 1 471 ? 7.791 3.649 -23.505 1.00 88.88 471 ALA A CA 1
ATOM 3716 C C . ALA A 1 471 ? 9.034 4.448 -23.095 1.00 88.88 471 ALA A C 1
ATOM 3718 O O . ALA A 1 471 ? 10.009 4.589 -23.837 1.00 88.88 471 ALA A O 1
ATOM 3719 N N . VAL A 1 472 ? 8.985 4.932 -21.860 1.00 89.12 472 VAL A N 1
ATOM 3720 C CA . VAL A 1 472 ? 10.031 5.699 -21.193 1.00 89.12 472 VAL A CA 1
ATOM 3721 C C . VAL A 1 472 ? 10.425 4.988 -19.904 1.00 89.12 472 VAL A C 1
ATOM 3723 O O . VAL A 1 472 ? 9.563 4.481 -19.183 1.00 89.12 472 VAL A O 1
ATOM 3726 N N . LEU A 1 473 ? 11.723 4.984 -19.597 1.00 92.25 473 LEU A N 1
ATOM 3727 C CA . LEU A 1 473 ? 12.236 4.537 -18.303 1.00 92.25 473 LEU A CA 1
ATOM 3728 C C . LEU A 1 473 ? 12.174 5.683 -17.289 1.00 92.25 473 LEU A C 1
ATOM 3730 O O . LEU A 1 473 ? 12.689 6.771 -17.543 1.00 92.25 473 LEU A O 1
ATOM 3734 N N . SER A 1 474 ? 11.567 5.429 -16.136 1.00 89.50 474 SER A N 1
ATOM 3735 C CA . SER A 1 474 ? 11.298 6.401 -15.071 1.00 89.50 474 SER A CA 1
ATOM 3736 C C . SER A 1 474 ? 12.078 6.040 -13.794 1.00 89.50 474 SER A C 1
ATOM 3738 O O . SER A 1 474 ? 12.293 4.850 -13.554 1.00 89.50 474 SER A O 1
ATOM 3740 N N . PRO A 1 475 ? 12.518 7.011 -12.964 1.00 87.31 475 PRO A N 1
ATOM 3741 C CA . PRO A 1 475 ? 12.351 8.462 -13.103 1.00 87.31 475 PRO A CA 1
ATOM 3742 C C . PRO A 1 475 ? 13.409 9.130 -13.998 1.00 87.31 475 PRO A C 1
ATOM 3744 O O . PRO A 1 475 ? 13.315 10.325 -14.255 1.00 87.31 475 PRO A O 1
ATOM 3747 N N . VAL A 1 476 ? 14.384 8.367 -14.505 1.00 86.94 476 VAL A N 1
ATOM 3748 C CA . VAL A 1 476 ? 15.522 8.850 -15.317 1.00 86.94 476 VAL A CA 1
ATOM 3749 C C . VAL A 1 476 ? 15.131 9.489 -16.664 1.00 86.94 476 VAL A C 1
ATOM 3751 O O . VAL A 1 476 ? 15.938 10.179 -17.282 1.00 86.94 476 VAL A O 1
ATOM 3754 N N . ALA A 1 477 ? 13.895 9.285 -17.125 1.00 87.38 477 ALA A N 1
ATOM 3755 C CA . ALA A 1 477 ? 13.351 9.835 -18.367 1.00 87.38 477 ALA A CA 1
ATOM 3756 C C . ALA A 1 477 ? 14.123 9.414 -19.636 1.00 87.38 477 ALA A C 1
ATOM 3758 O O . ALA A 1 477 ? 14.318 10.209 -20.560 1.00 87.38 477 ALA A O 1
ATOM 3759 N N . LEU A 1 478 ? 14.571 8.157 -19.707 1.00 90.88 478 LEU A N 1
ATOM 3760 C CA . LEU A 1 478 ? 15.234 7.630 -20.906 1.00 90.88 478 LEU A CA 1
ATOM 3761 C C . LEU A 1 478 ? 14.196 7.160 -21.925 1.00 90.88 478 LEU A C 1
ATOM 3763 O O . LEU A 1 478 ? 13.291 6.401 -21.580 1.00 90.88 478 LEU A O 1
ATOM 3767 N N . ALA A 1 479 ? 14.357 7.572 -23.179 1.00 90.56 479 ALA A N 1
ATOM 3768 C CA . ALA A 1 479 ? 13.467 7.227 -24.282 1.00 90.56 479 ALA A CA 1
ATOM 3769 C C . ALA A 1 479 ? 14.256 6.716 -25.495 1.00 90.56 479 ALA A C 1
ATOM 3771 O O . ALA A 1 479 ? 15.404 7.101 -25.713 1.00 90.56 479 ALA A O 1
ATOM 3772 N N . ALA A 1 480 ? 13.610 5.892 -26.317 1.00 90.31 480 ALA A N 1
ATOM 3773 C CA . ALA A 1 480 ? 14.118 5.502 -27.628 1.00 90.31 480 ALA A CA 1
ATOM 3774 C C . ALA A 1 480 ? 13.387 6.282 -28.734 1.00 90.31 480 ALA A C 1
ATOM 3776 O O . ALA A 1 480 ? 12.254 6.748 -28.559 1.00 90.31 480 ALA A O 1
ATOM 3777 N N . LYS A 1 481 ? 14.024 6.428 -29.900 1.00 86.25 481 LYS A N 1
ATOM 3778 C CA . LYS A 1 481 ? 13.328 6.921 -31.101 1.00 86.25 481 LYS A CA 1
ATOM 3779 C C . LYS A 1 481 ? 12.190 5.957 -31.475 1.00 86.25 481 LYS A C 1
ATOM 3781 O O . LYS A 1 481 ? 12.306 4.777 -31.169 1.00 86.25 481 LYS A O 1
ATOM 3786 N N . PRO A 1 482 ? 11.095 6.429 -32.104 1.00 79.00 482 PRO A N 1
ATOM 3787 C CA . PRO A 1 482 ? 10.833 7.791 -32.590 1.00 79.00 482 PRO A CA 1
ATOM 3788 C C . PRO A 1 482 ? 10.090 8.696 -31.586 1.00 79.00 482 PRO A C 1
ATOM 3790 O O . PRO A 1 482 ? 9.575 9.742 -31.969 1.00 79.00 482 PRO A O 1
ATOM 3793 N N . LEU A 1 483 ? 9.987 8.314 -30.308 1.00 75.44 483 LEU A N 1
ATOM 3794 C CA . LEU A 1 483 ? 9.210 9.053 -29.305 1.00 75.44 483 LEU A CA 1
ATOM 3795 C C . LEU A 1 483 ? 9.490 10.574 -29.207 1.00 75.44 483 LEU A C 1
ATOM 3797 O O . LEU A 1 483 ? 8.512 11.320 -29.165 1.00 75.44 483 LEU A O 1
ATOM 3801 N N . PRO A 1 484 ? 10.744 11.072 -29.200 1.00 62.53 484 PRO A N 1
ATOM 3802 C CA . PRO A 1 484 ? 11.029 12.515 -29.168 1.00 62.53 484 PRO A CA 1
ATOM 3803 C C . PRO A 1 484 ? 10.380 13.317 -30.301 1.00 62.53 484 PRO A C 1
ATOM 3805 O O . PRO A 1 484 ? 10.004 14.462 -30.080 1.00 62.53 484 PRO A O 1
ATOM 3808 N N . ASP A 1 485 ? 10.150 12.724 -31.478 1.00 66.25 485 ASP A N 1
ATOM 3809 C CA . ASP A 1 485 ? 9.473 13.422 -32.582 1.00 66.25 485 ASP A CA 1
ATOM 3810 C C . ASP A 1 485 ? 7.993 13.714 -32.259 1.00 66.25 485 ASP A C 1
ATOM 3812 O O . ASP A 1 485 ? 7.333 14.487 -32.954 1.00 66.25 485 ASP A O 1
ATOM 3816 N N . ARG A 1 486 ? 7.455 13.092 -31.200 1.00 64.81 486 ARG A N 1
ATOM 3817 C CA . ARG A 1 486 ? 6.084 13.278 -30.711 1.00 64.81 486 ARG A CA 1
ATOM 3818 C C . ARG A 1 486 ? 5.998 14.176 -29.477 1.00 64.81 486 ARG A C 1
ATOM 3820 O O . ARG A 1 486 ? 4.913 14.666 -29.188 1.00 64.81 486 ARG A O 1
ATOM 3827 N N . ILE A 1 487 ? 7.093 14.376 -28.742 1.00 62.12 487 ILE A N 1
ATOM 3828 C CA . ILE A 1 487 ? 7.094 15.087 -27.457 1.00 62.12 487 ILE A CA 1
ATOM 3829 C C . ILE A 1 487 ? 7.848 16.405 -27.638 1.00 62.12 487 ILE A C 1
ATOM 3831 O O . ILE A 1 487 ? 9.070 16.448 -27.569 1.00 62.12 487 ILE A O 1
ATOM 3835 N N . SER A 1 488 ? 7.114 17.494 -27.870 1.00 52.47 488 SER A N 1
ATOM 3836 C CA . SER A 1 488 ? 7.688 18.834 -28.063 1.00 52.47 488 SER A CA 1
ATOM 3837 C C . SER A 1 488 ? 8.004 19.574 -26.759 1.00 52.47 488 SER A C 1
ATOM 3839 O O . SER A 1 488 ? 8.362 20.748 -26.799 1.00 52.47 488 SER A O 1
ATOM 3841 N N . SER A 1 489 ? 7.785 18.950 -25.604 1.00 51.97 489 SER A N 1
ATOM 3842 C CA . SER A 1 489 ? 7.735 19.658 -24.332 1.00 51.97 489 SER A CA 1
ATOM 3843 C C . SER A 1 489 ? 9.077 19.740 -23.619 1.00 51.97 489 SER A C 1
ATOM 3845 O O . SER A 1 489 ? 9.933 18.860 -23.733 1.00 51.97 489 SER A O 1
ATOM 3847 N N . GLU A 1 490 ? 9.200 20.777 -22.790 1.00 49.84 490 GLU A N 1
ATOM 3848 C CA . GLU A 1 490 ? 10.253 20.993 -21.796 1.00 49.84 490 GLU A CA 1
ATOM 3849 C C . GLU A 1 490 ? 10.231 19.939 -20.674 1.00 49.84 490 GLU A C 1
ATOM 3851 O O . GLU A 1 490 ? 10.364 20.245 -19.489 1.00 49.84 490 GLU A O 1
ATOM 3856 N N . TRP A 1 491 ? 10.112 18.651 -20.994 1.00 55.44 491 TRP A N 1
ATOM 3857 C CA . TRP A 1 491 ? 10.730 17.667 -20.122 1.00 55.44 491 TRP A CA 1
ATOM 3858 C C . TRP A 1 491 ? 12.242 17.789 -20.325 1.00 55.44 491 TRP A C 1
ATOM 3860 O O . TRP A 1 491 ? 12.840 17.017 -21.073 1.00 55.44 491 TRP A O 1
ATOM 3870 N N . VAL A 1 492 ? 12.824 18.838 -19.720 1.00 53.38 492 VAL A N 1
ATOM 3871 C CA . VAL A 1 492 ? 14.164 19.400 -20.003 1.00 53.38 492 VAL A CA 1
ATOM 3872 C C . VAL A 1 492 ? 15.293 18.366 -19.870 1.00 53.38 492 VAL A C 1
ATOM 3874 O O . VAL A 1 492 ? 16.416 18.605 -20.304 1.00 53.38 492 VAL A O 1
ATOM 3877 N N . HIS A 1 493 ? 15.010 17.177 -19.338 1.00 63.06 493 HIS A N 1
ATOM 3878 C CA . HIS A 1 493 ? 16.014 16.143 -19.114 1.00 63.06 493 HIS A CA 1
ATOM 3879 C C . HIS A 1 493 ? 15.694 14.782 -19.730 1.00 63.06 493 HIS A C 1
ATOM 3881 O O . HIS A 1 493 ? 16.444 13.845 -19.464 1.00 63.06 493 HIS A O 1
ATOM 3887 N N . HIS A 1 494 ? 14.647 14.639 -20.555 1.00 75.88 494 HIS A N 1
ATOM 3888 C CA . HIS A 1 494 ? 14.457 13.356 -21.229 1.00 75.88 494 HIS A CA 1
ATOM 3889 C C . HIS A 1 494 ? 15.598 13.115 -22.219 1.00 75.88 494 HIS A C 1
ATOM 3891 O O . HIS A 1 494 ? 15.939 13.979 -23.030 1.00 75.88 494 HIS A O 1
ATOM 3897 N N . ARG A 1 495 ? 16.236 11.948 -22.122 1.00 84.56 495 ARG A N 1
ATOM 3898 C CA . ARG A 1 495 ? 17.383 11.603 -22.965 1.00 84.56 495 ARG A CA 1
ATOM 3899 C C . ARG A 1 495 ? 16.948 10.565 -23.973 1.00 84.56 495 ARG A C 1
ATOM 3901 O O . ARG A 1 495 ? 16.577 9.448 -23.617 1.00 84.56 495 ARG A O 1
ATOM 3908 N N . VAL A 1 496 ? 17.018 10.954 -25.237 1.00 87.06 496 VAL A N 1
ATOM 3909 C CA . VAL A 1 496 ? 16.894 10.022 -26.350 1.00 87.06 496 VAL A CA 1
ATOM 3910 C C . VAL A 1 496 ? 18.223 9.309 -26.475 1.00 87.06 496 VAL A C 1
ATOM 3912 O O . VAL A 1 496 ? 19.250 9.947 -26.704 1.00 87.06 496 VAL A O 1
ATOM 3915 N N . ILE A 1 497 ? 18.201 8.000 -26.305 1.00 93.00 497 ILE A N 1
ATOM 3916 C CA . ILE A 1 497 ? 19.404 7.177 -26.289 1.00 93.00 497 ILE A CA 1
ATOM 3917 C C . ILE A 1 497 ? 19.276 6.070 -27.322 1.00 93.00 497 ILE A C 1
ATOM 3919 O O . ILE A 1 497 ? 18.179 5.589 -27.594 1.00 93.00 497 ILE A O 1
ATOM 3923 N N . ASP A 1 498 ? 20.407 5.686 -27.900 1.00 95.38 498 ASP A N 1
ATOM 3924 C CA . ASP A 1 498 ? 20.519 4.454 -28.670 1.00 95.38 498 ASP A CA 1
ATOM 3925 C C . ASP A 1 498 ? 20.789 3.254 -27.742 1.00 95.38 498 ASP A C 1
ATOM 3927 O O . ASP A 1 498 ? 20.963 3.388 -26.525 1.00 95.38 498 ASP A O 1
ATOM 3931 N N . ALA A 1 499 ? 20.798 2.049 -28.313 1.00 94.94 499 ALA A N 1
ATOM 3932 C CA . ALA A 1 499 ? 20.993 0.814 -27.559 1.00 94.94 499 ALA A CA 1
ATOM 3933 C C . ALA A 1 499 ? 22.376 0.722 -26.882 1.00 94.94 499 ALA A C 1
ATOM 3935 O O . ALA A 1 499 ? 22.484 0.157 -25.793 1.00 94.94 499 ALA A O 1
ATOM 3936 N N . GLU A 1 500 ? 23.423 1.270 -27.506 1.00 96.69 500 GLU A N 1
ATOM 3937 C CA . GLU A 1 500 ? 24.790 1.258 -26.970 1.00 96.69 500 GLU A CA 1
ATOM 3938 C C . GLU A 1 500 ? 24.912 2.203 -25.771 1.00 96.69 500 GLU A C 1
ATOM 3940 O O . GLU A 1 500 ? 25.390 1.812 -24.705 1.00 96.69 500 GLU A O 1
ATOM 3945 N N . THR A 1 501 ? 24.379 3.416 -25.905 1.00 95.56 501 THR A N 1
ATOM 3946 C CA . THR A 1 501 ? 24.310 4.412 -24.836 1.00 95.56 501 THR A CA 1
ATOM 3947 C C . THR A 1 501 ? 23.467 3.897 -23.674 1.00 95.56 501 THR A C 1
ATOM 3949 O O . THR A 1 501 ? 23.874 4.028 -22.519 1.00 95.56 501 THR A O 1
ATOM 3952 N N . LEU A 1 502 ? 22.327 3.250 -23.954 1.00 95.88 502 LEU A N 1
ATOM 3953 C CA . LEU A 1 502 ? 21.515 2.605 -22.920 1.00 95.88 502 LEU A CA 1
ATOM 3954 C C . LEU A 1 502 ? 22.316 1.538 -22.173 1.00 95.88 502 LEU A C 1
ATOM 3956 O O . LEU A 1 502 ? 22.276 1.496 -20.946 1.00 95.88 502 LEU A O 1
ATOM 3960 N N . HIS A 1 503 ? 23.065 0.695 -22.887 1.00 96.88 503 HIS A N 1
ATOM 3961 C CA . HIS A 1 503 ? 23.911 -0.309 -22.250 1.00 96.88 503 HIS A CA 1
ATOM 3962 C C . HIS A 1 503 ? 24.965 0.323 -21.337 1.00 96.88 503 HIS A C 1
ATOM 3964 O O . HIS A 1 503 ? 25.131 -0.140 -20.208 1.00 96.88 503 HIS A O 1
ATOM 3970 N N . GLY A 1 504 ? 25.629 1.391 -21.788 1.00 95.81 504 GLY A N 1
ATOM 3971 C CA . GLY A 1 504 ? 26.603 2.130 -20.984 1.00 95.81 504 GLY A CA 1
ATOM 3972 C C . GLY A 1 504 ? 25.994 2.700 -19.702 1.00 95.81 504 GLY A C 1
ATOM 3973 O O . GLY A 1 504 ? 26.526 2.467 -18.619 1.00 95.81 504 GLY A O 1
ATOM 3974 N N . VAL A 1 505 ? 24.840 3.370 -19.808 1.00 93.69 505 VAL A N 1
ATOM 3975 C CA . VAL A 1 505 ? 24.124 3.949 -18.656 1.00 93.69 505 VAL A CA 1
ATOM 3976 C C . VAL A 1 505 ? 23.698 2.869 -17.663 1.00 93.69 505 VAL A C 1
ATOM 3978 O O . VAL A 1 505 ? 23.955 2.988 -16.468 1.00 93.69 505 VAL A O 1
ATOM 3981 N N . LEU A 1 506 ? 23.077 1.791 -18.145 1.00 94.94 506 LEU A N 1
ATOM 3982 C CA . LEU A 1 506 ? 22.602 0.718 -17.275 1.00 94.94 506 LEU A CA 1
ATOM 3983 C C . LEU A 1 506 ? 23.754 -0.047 -16.614 1.00 94.94 506 LEU A C 1
ATOM 3985 O O . LEU A 1 506 ? 23.644 -0.410 -15.448 1.00 94.94 506 LEU A O 1
ATOM 3989 N N . SER A 1 507 ? 24.852 -0.280 -17.336 1.00 94.06 507 SER A N 1
ATOM 3990 C CA . SER A 1 507 ? 26.004 -1.028 -16.813 1.00 94.06 507 SER A CA 1
ATOM 3991 C C . SER A 1 507 ? 26.822 -0.230 -15.805 1.00 94.06 507 SER A C 1
ATOM 3993 O O . SER A 1 507 ? 27.387 -0.827 -14.895 1.00 94.06 507 SER A O 1
ATOM 3995 N N . ALA A 1 508 ? 26.888 1.096 -15.959 1.00 92.56 508 ALA A N 1
ATOM 3996 C CA . ALA A 1 508 ? 27.472 1.975 -14.949 1.00 92.56 508 ALA A CA 1
ATOM 3997 C C . ALA A 1 508 ? 26.627 1.985 -13.663 1.00 92.56 508 ALA A C 1
ATOM 3999 O O . ALA A 1 508 ? 27.166 2.064 -12.565 1.00 92.56 508 ALA A O 1
ATOM 4000 N N . GLY A 1 509 ? 25.305 1.854 -13.805 1.00 92.50 509 GLY A N 1
ATOM 4001 C CA . GLY A 1 509 ? 24.369 1.850 -12.690 1.00 92.50 509 GLY A CA 1
ATOM 4002 C C . GLY A 1 509 ? 23.965 3.256 -12.245 1.00 92.50 509 GLY A C 1
ATOM 4003 O O . GLY A 1 509 ? 24.503 4.272 -12.691 1.00 92.50 509 GLY A O 1
ATOM 4004 N N . ALA A 1 510 ? 22.970 3.306 -11.358 1.00 93.19 510 ALA A N 1
ATOM 4005 C CA . ALA A 1 510 ? 22.358 4.557 -10.921 1.00 93.19 510 ALA A CA 1
ATOM 4006 C C . ALA A 1 510 ? 23.359 5.462 -10.186 1.00 93.19 510 ALA A C 1
ATOM 4008 O O . ALA A 1 510 ? 23.418 6.662 -10.451 1.00 93.19 510 ALA A O 1
ATOM 4009 N N . PHE A 1 511 ? 24.164 4.883 -9.288 1.00 93.31 511 PHE A N 1
ATOM 4010 C CA . PHE A 1 511 ? 25.121 5.633 -8.477 1.00 93.31 511 PHE A CA 1
ATOM 4011 C C . PHE A 1 511 ? 26.207 6.295 -9.328 1.00 93.31 511 PHE A C 1
ATOM 4013 O O . PHE A 1 511 ? 26.424 7.496 -9.213 1.00 93.31 511 PHE A O 1
ATOM 4020 N N . GLU A 1 512 ? 26.833 5.566 -10.253 1.00 93.31 512 GLU A N 1
ATOM 4021 C CA . GLU A 1 512 ? 27.868 6.142 -11.119 1.00 93.31 512 GLU A CA 1
ATOM 4022 C C . GLU A 1 512 ? 27.291 7.221 -12.052 1.00 93.31 512 GLU A C 1
ATOM 4024 O O . GLU A 1 512 ? 27.938 8.235 -12.321 1.00 93.31 512 GLU A O 1
ATOM 4029 N N . MET A 1 513 ? 26.042 7.066 -12.509 1.00 89.62 513 MET A N 1
ATOM 4030 C CA . MET A 1 513 ? 25.337 8.136 -13.222 1.00 89.62 513 MET A CA 1
ATOM 4031 C C . MET A 1 513 ? 25.166 9.386 -12.341 1.00 89.62 513 MET A C 1
ATOM 4033 O O . MET A 1 513 ? 25.404 10.504 -12.807 1.00 89.62 513 MET A O 1
ATOM 4037 N N . TRP A 1 514 ? 24.785 9.201 -11.077 1.00 91.81 514 TRP A N 1
ATOM 4038 C CA . TRP A 1 514 ? 24.626 10.271 -10.094 1.00 91.81 514 TRP A CA 1
ATOM 4039 C C . TRP A 1 514 ? 25.961 10.972 -9.772 1.00 91.81 514 TRP A C 1
ATOM 4041 O O . TRP A 1 514 ? 26.018 12.203 -9.784 1.00 91.81 514 TRP A O 1
ATOM 4051 N N . VAL A 1 515 ? 27.052 10.221 -9.582 1.00 91.19 515 VAL A N 1
ATOM 4052 C CA . VAL A 1 515 ? 28.410 10.753 -9.350 1.00 91.19 515 VAL A CA 1
ATOM 4053 C C . VAL A 1 515 ? 28.923 11.529 -10.565 1.00 91.19 515 VAL A C 1
ATOM 4055 O O . VAL A 1 515 ? 29.507 12.603 -10.425 1.00 91.19 515 VAL A O 1
ATOM 4058 N N . ASN A 1 516 ? 28.713 11.021 -11.779 1.00 90.31 516 ASN A N 1
ATOM 4059 C CA . ASN A 1 516 ? 29.200 11.698 -12.982 1.00 90.31 516 ASN A CA 1
ATOM 4060 C C . ASN A 1 516 ? 28.462 13.006 -13.265 1.00 90.31 516 ASN A C 1
ATOM 4062 O O . ASN A 1 516 ? 29.071 13.955 -13.758 1.00 90.31 516 ASN A O 1
ATOM 4066 N N . ALA A 1 517 ? 27.179 13.089 -12.913 1.00 86.50 517 ALA A N 1
ATOM 4067 C CA . ALA A 1 517 ? 26.465 14.355 -12.962 1.00 86.50 517 ALA A CA 1
ATOM 4068 C C . ALA A 1 517 ? 27.03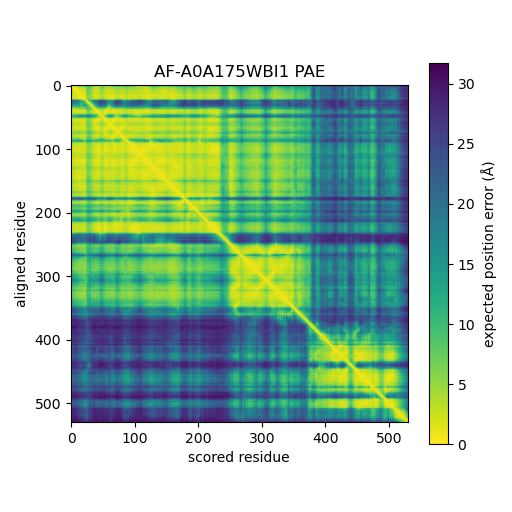5 15.377 -11.965 1.00 86.50 517 ALA A C 1
ATOM 4070 O O . ALA A 1 517 ? 27.170 16.545 -12.315 1.00 86.50 517 ALA A O 1
ATOM 4071 N N . GLU A 1 518 ? 27.441 14.936 -10.769 1.00 82.31 518 GLU A N 1
ATOM 4072 C CA . GLU A 1 518 ? 28.111 15.797 -9.789 1.00 82.31 518 GLU A CA 1
ATOM 4073 C C . GLU A 1 518 ? 29.446 16.336 -10.302 1.00 82.31 518 GLU A C 1
ATOM 4075 O O . GLU A 1 518 ? 29.721 17.529 -10.190 1.00 82.31 518 GLU A O 1
ATOM 4080 N N . ARG A 1 519 ? 30.280 15.461 -10.878 1.00 86.88 519 ARG A N 1
ATOM 4081 C CA . ARG A 1 519 ? 31.568 15.862 -11.461 1.00 86.88 519 ARG A CA 1
ATOM 4082 C C . ARG A 1 519 ? 31.362 16.911 -12.549 1.00 86.88 519 ARG A C 1
ATOM 4084 O O . ARG A 1 519 ? 31.987 17.962 -12.504 1.00 86.88 519 ARG A O 1
ATOM 4091 N N . LYS A 1 520 ? 30.413 16.661 -13.455 1.00 86.56 520 LYS A N 1
ATOM 4092 C CA . LYS A 1 520 ? 30.088 17.582 -14.544 1.00 86.56 520 LYS A CA 1
ATOM 4093 C C . LYS A 1 520 ? 29.610 18.949 -14.038 1.00 86.56 520 LYS A C 1
ATOM 4095 O O . LYS A 1 520 ? 30.070 19.964 -14.544 1.00 86.56 520 LYS A O 1
ATOM 4100 N N . ALA A 1 521 ? 28.734 18.979 -13.032 1.00 81.38 521 ALA A N 1
ATOM 4101 C CA . ALA A 1 521 ? 28.249 20.232 -12.452 1.00 81.38 521 ALA A CA 1
ATOM 4102 C C . ALA A 1 521 ? 29.376 21.053 -11.803 1.00 81.38 521 ALA A C 1
ATOM 4104 O O . ALA A 1 521 ? 29.395 22.279 -11.903 1.00 81.38 521 ALA A O 1
ATOM 4105 N N . ARG A 1 522 ? 30.341 20.382 -11.158 1.00 81.06 522 ARG A N 1
ATOM 4106 C CA . ARG A 1 522 ? 31.519 21.043 -10.579 1.00 81.06 522 ARG A CA 1
ATOM 4107 C C . ARG A 1 522 ? 32.418 21.637 -11.659 1.00 81.06 522 ARG A C 1
ATOM 4109 O O . ARG A 1 522 ? 32.783 22.803 -11.532 1.00 81.06 522 ARG A O 1
ATOM 4116 N N . ASP A 1 523 ? 32.706 20.874 -12.711 1.00 86.19 523 ASP A N 1
ATOM 4117 C CA . ASP A 1 523 ? 33.554 21.320 -13.821 1.00 86.19 523 ASP A CA 1
ATOM 4118 C C . ASP A 1 523 ? 32.946 22.547 -14.531 1.00 86.19 523 ASP A C 1
ATOM 4120 O O . ASP A 1 523 ? 33.640 23.534 -14.759 1.00 86.19 523 ASP A O 1
ATOM 4124 N N . GLU A 1 524 ? 31.632 22.544 -14.787 1.00 82.81 524 GLU A N 1
ATOM 4125 C CA . GLU A 1 524 ? 30.926 23.685 -15.397 1.00 82.81 524 GLU A CA 1
ATOM 4126 C C . GLU A 1 524 ? 30.902 24.925 -14.478 1.00 82.81 524 GLU A C 1
ATOM 4128 O O . GLU A 1 524 ? 30.993 26.055 -14.955 1.00 82.81 524 GLU A O 1
ATOM 4133 N N . SER A 1 525 ? 30.836 24.741 -13.153 1.00 75.56 525 SER A N 1
ATOM 4134 C CA . SER A 1 525 ? 30.814 25.854 -12.188 1.00 75.56 525 SER A CA 1
ATOM 4135 C C . SER A 1 525 ? 32.153 26.586 -12.024 1.00 75.56 525 SER A C 1
ATOM 4137 O O . SER A 1 525 ? 32.183 27.726 -11.547 1.00 75.56 525 SER A O 1
ATOM 4139 N N . ASP A 1 526 ? 33.263 25.933 -12.373 1.00 74.75 526 ASP A N 1
ATOM 4140 C CA . ASP A 1 526 ? 34.596 26.532 -12.304 1.00 74.75 526 ASP A CA 1
ATOM 4141 C C . ASP A 1 526 ? 34.963 27.285 -13.592 1.00 74.75 526 ASP A C 1
ATOM 4143 O O . ASP A 1 526 ? 35.738 28.244 -13.523 1.00 74.75 526 ASP A O 1
ATOM 4147 N N . ASP A 1 527 ? 34.350 26.941 -14.729 1.00 72.38 527 ASP A N 1
ATOM 4148 C CA . ASP A 1 527 ? 34.511 27.676 -15.990 1.00 72.38 527 ASP A CA 1
ATOM 4149 C C . ASP A 1 527 ? 33.841 29.066 -15.951 1.00 72.38 527 ASP A C 1
ATOM 4151 O O . ASP A 1 527 ? 34.382 30.019 -16.509 1.00 72.38 527 ASP A O 1
ATOM 4155 N N . ASP A 1 528 ? 32.742 29.234 -15.205 1.00 58.41 528 ASP A N 1
ATOM 4156 C CA . ASP A 1 528 ? 32.050 30.527 -15.032 1.00 58.41 528 ASP A CA 1
ATOM 4157 C C . ASP A 1 528 ? 32.791 31.528 -14.108 1.00 58.41 528 ASP A C 1
ATOM 4159 O O . ASP A 1 528 ? 32.317 32.644 -13.873 1.00 58.41 528 ASP A O 1
ATOM 4163 N N . LYS A 1 529 ? 33.962 31.164 -13.558 1.00 48.12 529 LYS A N 1
ATOM 4164 C CA . LYS A 1 529 ? 34.765 32.029 -12.665 1.00 48.12 529 LYS A CA 1
ATOM 4165 C C . LYS A 1 529 ? 35.922 32.781 -13.344 1.00 48.12 529 LYS A C 1
ATOM 4167 O O . LYS A 1 529 ? 36.689 33.437 -12.630 1.00 48.12 529 LYS A O 1
ATOM 4172 N N . TRP A 1 530 ? 36.053 32.730 -14.669 1.00 37.41 530 TRP A N 1
ATOM 4173 C CA . TRP A 1 530 ? 37.063 33.478 -15.442 1.00 37.41 530 TRP A CA 1
ATOM 4174 C C . TRP A 1 530 ? 36.441 34.612 -16.253 1.00 37.41 530 TRP A C 1
ATOM 4176 O O . TRP A 1 530 ? 37.118 35.661 -16.384 1.00 37.41 530 TRP A O 1
#

Radius of gyration: 26.78 Å; Cα contacts (8 Å, |Δi|>4): 969; chains: 1; bounding box: 75×66×72 Å

Organism: NCBI:txid100816

Sequence (530 aa):
MPLPTSLRPLLASKRFWSDYFFITDVADPSPYSPHFEDVTLTFSFGRNPQAQYSLSTSFDSSFSYIPLSFSTPSLREREIAHDDQAHWHPHVLRWEELELICRAVAAADEGYPHPGIPLLFLYRFAPICAGDDVDRIVGMLGSAWKKVLGPGAEREVRRFVERADYTSRGYRWFFEGESDGGYWWIGQGEDAESAAASDDVYTRRWKGAVEKGGWENAAWNELVDEARRVVEGLADGGWDGDAEEGTGLTLTLREHYRLDLWLALTENDRPMHQRAGRYLQLTLKDLLRIFDLGDAGPSGASSTLIDGRSVYTSDHSWVVIWGGLPRGRAIIKQMLWWLVAPLATTLRNGTNYKTLQFNLADEDEDQTEESYLGICVPQILPDCDWLVSHTLPHSLQTTLVSLDVLGDTGKVTGPNEDGWLTVTTADGGELAFNLGRADEAEVKGTGALALRKIKPQASALLHRFMEASGAVLSPVALAAKPLPDRISSEWVHHRVIDAETLHGVLSAGAFEMWVNAERKARDESDDDKW

Secondary structure (DSSP, 8-state):
-PPPTTTHHHHT-HHHHHHHTT-S--S--PPPSS----EEEEEEE-SSTTS-EEEEEEE-TT-S-EEEEEE-SSS--EEEEEE-SSS-------HHHHHHHHHHHHHH-TTS-SSSHHHHHHGGG--B-TTS-HHHHHHHHHHHHHHHH-SS-HHHHHHHHHTTB-GGGT-EEEEESSST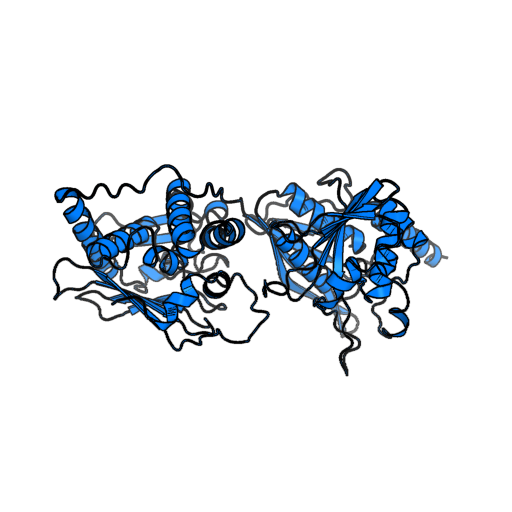T-EEEEESSTT-GGGGTSTT---S-SHHHHHTT-S-HHHHHHHHHHHHHHHHHHHTTT------TTSS---PPPPEEEEEEEEES--TTS---TTHHHHHHHHHHHHHHHTTSEEEEEEEEEEEEETTEEEEEEEEEEEEEES-HHHHHHHHHHHHHHTT--TT-EEEETTT-------TT-SSTT--SSEEEEEEEEE--TTSS-EEE----THHHHHHTSHHHHTTSEEEE---TT--EEEEETTS-EEEEE---TTSTTS-SPEEEEEEE--HHHHHHHHHHHHHHT-EEETTTEE-TTGGGG--S--TT-EE--HHHHHHHHHHHHHHHHHHHHHHHHHHHHHTT-

pLDDT: mean 83.68, std 13.74, range [37.41, 98.06]

Nearest PDB structures (foldseek):
  1r3n-assembly2_C  TM=6.174E-01  e=7.150E-01  Lachancea kluyveri
  3bn7-assembly1_A-2  TM=5.171E-01  e=7.150E-01  Caulobacter vibrioides CB15
  1naq-assembly3_B  TM=3.912E-01  e=1.085E+00  Escherichia coli
  2j5a-assembly1_A  TM=5.278E-01  e=6.053E+00  Aquifex aeolicus
  3bf4-assembly1_B  TM=4.775E-01  e=4.428E+00  Cupriavidus pinatubonensis JMP134

Mean predicted aligned error: 13.77 Å

InterPro domains:
  IPR059263 Domain of unknown function DUF8219 [PF26656] (16-228)

Solvent-accessible surface area (backbone atoms only — not comparable to full-atom values): 28884 Å² total; per-residue (Å²): 116,79,81,57,76,76,49,58,76,42,60,53,33,69,66,50,52,32,49,74,64,65,69,39,60,71,59,59,80,69,64,53,86,76,69,49,69,80,42,75,50,55,52,50,30,58,92,44,91,90,45,50,30,34,44,33,38,38,37,44,66,78,50,63,49,38,44,34,27,39,33,39,80,91,36,76,77,41,78,62,28,29,38,46,94,77,80,42,22,32,45,64,40,50,61,69,57,49,53,40,44,34,45,16,23,25,75,64,35,79,93,35,49,67,71,22,65,61,49,70,67,51,43,74,23,26,51,43,30,46,90,58,65,58,70,61,53,42,36,42,48,33,45,24,45,43,76,44,57,38,85,92,41,67,69,61,50,48,55,63,52,52,74,30,56,34,41,78,71,50,27,25,79,45,79,51,69,94,54,100,83,43,46,69,26,47,22,60,55,94,82,37,83,45,26,83,70,46,97,80,55,42,44,46,33,22,65,71,38,42,76,70,63,71,41,65,54,67,63,51,50,54,48,55,52,44,21,46,52,48,43,54,59,34,55,83,68,68,64,80,73,67,71,79,85,80,79,49,54,90,71,77,85,58,57,60,45,48,29,37,37,39,42,44,21,64,44,90,72,34,65,45,63,89,58,50,52,58,44,43,36,53,35,48,19,51,42,24,47,72,68,67,29,33,45,41,42,84,69,51,68,45,66,45,75,57,96,87,39,81,41,64,41,31,34,31,29,39,36,38,27,42,29,64,57,59,60,48,49,21,52,54,51,42,44,38,23,42,52,45,58,34,86,79,37,41,48,33,32,64,83,72,72,52,70,48,93,61,60,88,86,51,72,80,69,44,71,64,85,52,50,74,38,25,35,32,28,70,37,80,46,88,98,39,82,57,44,76,32,44,46,52,58,78,62,51,63,57,48,60,71,26,63,88,33,42,57,94,40,55,54,75,48,66,63,47,98,86,45,42,33,35,39,36,23,81,89,65,8,28,42,33,38,28,58,59,56,85,85,54,41,52,54,64,11,41,22,39,36,40,38,62,32,85,34,67,64,36,31,37,35,52,37,41,39,20,32,78,63,46,28,30,38,34,54,46,35,40,29,22,63,69,42,65,86,74,53,90,44,85,63,86,66,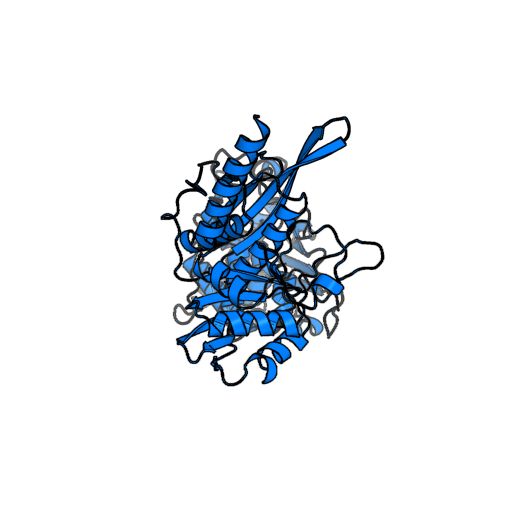59,40,77,45,55,42,68,55,46,30,54,52,62,65,59,29,38,60,53,53,28,52,51,50,52,53,52,36,52,58,57,61,60,64,79,75,117